Protein AF-0000000068181609 (afdb_homodimer)

Sequence (688 aa):
MSPKAAIHNRSGSFSDRWIAYCQQRNIPYKTVDCHSSDIIEELADCSFLMWNWSQTYAEDMLIARGLIKAVESMGIRVFPNSETCWHFDDKVAQKYLMEALGVPMVKSYVFLDRARALEWARKTEYPKVFKLRGGAGSSNVFLVNDINKAERLINKAFSTGFPPVSRWNALSERWWQFKRDKTFISFFNISRGIFRALIKNPTLERLPVQRNYAYFQDFVPDNDSDIRVIAIGKRAFGIKRMVREGDFRASGSGKILYDPELIPEACIRMTFDLAKKTRSQSLVLDFIFSDGSPLVVEMSYAFASHGYLSCPGYWRNDMTWVEGSFHPEDFMVDDLIVSSVERSMSPKAAIHNRSGSFSDRWIAYCQQRNIPYKTVDCHSSDIIEELADCSFLMWNWSQTYAEDMLIARGLIKAVESMGIRVFPNSETCWHFDDKVAQKYLMEALGVPMVKSYVFLDRARALEWARKTEYPKVFKLRGGAGSSNVFLVNDINKAERLINKAFSTGFPPVSRWNALSERWWQFKRDKTFISFFNISRGIFRALIKNPTLERLPVQRNYAYFQDFVPDNDSDIRVIAIGKRAFGIKRMVREGDFRASGSGKILYDPELIPEACIRMTFDLAKKTRSQSLVLDFIFSDGSPLVVEMSYAFASHGYLSCPGYWRNDMTWVEGSFHPEDFMVDDLIVSSVERS

Nearest PDB structures (foldseek):
  3vpc-assembly1_C  TM=8.121E-01  e=8.721E-15  Sulfurisphaera tokodaii
  3vpd-assembly1_B-2  TM=8.219E-01  e=1.307E-12  Thermus thermophilus
  3vpd-assembly1_A-2  TM=8.000E-01  e=5.286E-13  Thermus thermophilus
  1uc9-assembly1_A  TM=8.180E-01  e=1.231E-12  Thermus thermophilus
  1uc8-assembly1_A  TM=8.111E-01  e=2.369E-11  Thermus thermophilus

pLDDT: mean 87.12, std 19.88, range [31.14, 98.88]

Organism: Nitrosomonas europaea (strain ATCC 19718 / CIP 103999 / KCTC 2705 / NBRC 14298) (NCBI:txid228410)

Solvent-accessible surface area (backbone atoms only — not comparable to full-atom values): 37202 Å² total; per-residue (Å²): 130,81,72,21,35,33,32,36,68,42,91,90,43,60,38,54,57,45,52,53,48,26,61,77,67,69,46,54,65,46,76,44,56,78,71,42,62,57,36,65,69,72,45,69,82,38,42,31,39,40,45,81,73,43,86,66,33,40,62,36,67,71,40,46,69,40,46,43,47,18,45,42,69,58,68,30,46,47,40,67,35,56,69,29,44,74,47,51,63,27,51,61,31,43,48,42,33,34,58,40,68,66,49,63,46,56,56,65,44,48,28,62,42,65,68,60,42,49,55,46,50,74,69,56,80,67,49,30,31,39,41,55,52,48,67,66,66,60,46,70,53,39,83,27,73,43,54,68,56,44,48,51,52,45,53,35,18,62,61,83,30,42,65,59,68,47,70,62,51,61,47,45,52,49,47,51,53,48,66,69,49,70,88,42,68,73,63,41,57,56,40,40,56,54,39,54,48,59,72,70,21,67,42,56,74,59,42,66,64,45,56,57,44,44,37,38,30,60,57,68,69,92,48,66,42,32,39,39,36,38,29,46,72,58,34,31,38,55,38,38,26,32,35,40,91,98,45,83,50,22,66,72,51,82,44,70,45,47,60,69,88,74,54,56,66,69,57,52,52,51,46,51,52,49,26,58,77,50,60,28,58,31,33,30,39,34,29,38,45,59,95,85,38,74,23,37,75,49,69,33,48,72,78,69,66,79,80,51,51,73,27,58,38,34,29,35,82,85,65,47,78,45,81,43,79,63,58,74,58,55,53,55,54,48,55,61,56,51,57,51,56,75,70,100,130,79,71,22,35,32,32,36,69,43,89,91,43,61,37,54,56,46,52,52,47,26,62,75,67,70,46,54,65,46,76,44,56,80,70,43,62,57,35,64,69,72,43,69,83,37,43,29,39,40,44,81,73,44,86,65,34,40,61,37,68,71,40,46,71,38,45,45,47,16,45,44,70,57,69,31,46,48,41,65,34,56,67,31,44,73,47,51,63,28,50,60,30,42,48,42,34,34,60,40,67,67,50,64,46,56,57,66,44,46,28,63,42,65,69,60,43,50,54,46,50,73,69,58,81,68,47,29,30,39,41,56,52,47,65,64,66,61,45,69,52,40,84,28,71,43,55,68,56,43,48,50,52,44,53,35,18,62,61,83,30,41,66,59,67,48,70,64,50,59,48,45,53,49,47,50,53,49,67,68,54,73,79,60,66,70,60,44,59,57,42,42,55,54,39,55,46,56,73,70,20,69,42,55,74,59,44,65,65,46,55,57,42,44,37,38,29,59,57,67,70,92,47,66,43,32,39,39,37,38,27,45,74,59,35,30,41,55,40,38,27,31,35,38,90,96,45,84,50,21,66,75,49,82,44,70,46,47,61,69,88,73,55,57,66,69,57,53,50,51,46,52,51,49,25,60,76,50,59,28,60,30,34,30,39,33,29,38,46,59,96,87,38,72,23,37,74,48,70,35,48,73,78,68,67,78,81,50,53,72,29,58,38,36,27,34,81,86,66,47,75,46,81,42,79,66,56,75,58,55,53,54,55,49,54,61,56,50,57,51,56,73,70,100

Foldseek 3Di:
DAAEEEEADDPQDLSVVVVVLCVVVVPHYDYDHLLDPCVLVVCLPHQEYEYQQDPLFPSCVPPVLVSLQVSVVSNHHYVFHNLAAVCAFFQPVVVVVCVVVVNFAFDKDKDLDLVVQLVCLVVDDDFKWWDFRGEAQCAPIDTRGHSVSSNVQSVCQAPVAAQRHDLVVLVVLVVVVCVPPVVCDPVVVVVCVVSVCSNPVPRSVPDDGHHSMIMMGHDAPDWQWKKKWKDAVFKIAIWIFGADVVGPDRGSPPRIDQDPVPHDPLVHLSQLVVCVVSVHRMKMFIWDDHPRHTHTHDMHRDDNQVVCQPRQFIAGNVRDTDGHGDGPSSSSVCVSNVVVVVVD/DAAEEEEADDPQDLSVVVVVLCVVVVNHYDYDHLLDPCVLVVCLPHQEYEYQQDPLFPSCVPPVLVSLQVSVVSNHHYVFHNLAAVCAFFQPVVVVVCVVVVNFAFDKDKDLDLVVQLVCLVVDDDFKWWDFRGEAQCAPIDTRGHSVSSNVQSVCQAPVAAQRHDLVVLVVLVVVVVVVPVPCPPVCVVVVVVSVCSNPVPRSVPDDGHHSMIMMGHDAPDWQWKKKWKDAVFKIAIWIFGADVVGPDRGSPPRIDQDPVPHDPLVHLSQLVVCVVSVHRMKMFIWDDHPRHTHTHDMHRDDNQVVCQPRQFIAGNVRDTDGHGDGPSSSSVCVSNVVVVVVD

Secondary structure (DSSP, 8-state):
----EEEE--TTSHHHHHHHHHHHHT--EEEE-TTSTTHHHHTTT-SEEE----TT-HHHHHHHHHHHHHHHTTT-EEES-HHHHTTTT-HHHHHHHHHHHT--B--EEEESSHHHHHHHHHHS-S-EEEE-SS-STTTTEEEE-SHHHHHHHHHHHTTT-B-SS-HHHHHHHHHHHHHH----HHHHHHHHHHHHHHHT-TTGGGSPPB-S-EEEEE---S-SEEEEEEEETTEEEEEEEEPPTT-S--TT---EE--GGGS-HHHHHHHHHHHHHTT-SEEEEEEEEETTEEEEEEEES---GGGGTT--EEEETT--EEES---HHHHHHHHHHHHHHHH-/----EEEE--TTSHHHHHHHHHHHHT--EEEE-TTSTTHHHHTTT-SEEE----TT-HHHHHHHHHHHHHHHTTT-EEES-HHHHTTTT-HHHHHHHHHHHT--B--EEEESSHHHHHHHHHHS-S-EEEE-SS-STTTTEEEE-SHHHHHHHHHHHTTT-B-SS-HHHHHHHHHHHHHH--S-SHHHHHHHHHHHHHHT-TTGGGSPPB-S-EEEEE---S-SEEEEEEEETTEEEEEEEEPPTT-S--TT---EE--GGGS-HHHHHHHHHHHHHTT-SEEEEEEEEETTEEEEEEEES---GGGGTT--EEEETT--EEES---HHHHHHHHHHHHHHHH-

InterPro domains:
  IPR011761 ATP-grasp fold [PS50975] (95-146)
  IPR013815 ATP-grasp fold, subdomain 1 [G3DSA:3.30.1490.20] (90-163)

Structure (mmCIF, N/CA/C/O backbone):
data_AF-0000000068181609-model_v1
#
loop_
_entity.id
_entity.type
_entity.pdbx_description
1 polymer 'ATP-grasp domain-containing protein'
#
loop_
_atom_site.group_PDB
_atom_site.id
_atom_site.type_symbol
_atom_site.label_atom_id
_atom_site.label_alt_id
_atom_site.label_comp_id
_atom_site.label_asym_id
_atom_site.label_entity_id
_atom_site.label_seq_id
_atom_site.pdbx_PDB_ins_code
_atom_site.Cartn_x
_atom_site.Cartn_y
_atom_site.Cartn_z
_atom_site.occupancy
_atom_site.B_iso_or_equiv
_atom_site.auth_seq_id
_atom_site.auth_comp_id
_atom_site.auth_asym_id
_atom_site.auth_atom_id
_atom_site.pdbx_PDB_model_num
ATOM 1 N N . MET A 1 1 ? -23.062 6.445 -22.391 1 50 1 MET A N 1
ATOM 2 C CA . MET A 1 1 ? -23.812 6.457 -21.141 1 50 1 MET A CA 1
ATOM 3 C C . MET A 1 1 ? -23.375 7.613 -20.25 1 50 1 MET A C 1
ATOM 5 O O . MET A 1 1 ? -22.234 8.047 -20.297 1 50 1 MET A O 1
ATOM 9 N N . SER A 1 2 ? -24.312 8.43 -19.703 1 64.44 2 SER A N 1
ATOM 10 C CA . SER A 1 2 ? -24.016 9.586 -18.859 1 64.44 2 SER A CA 1
ATOM 11 C C . SER A 1 2 ? -23.125 9.195 -17.672 1 64.44 2 SER A C 1
ATOM 13 O O . SER A 1 2 ? -23.297 8.125 -17.094 1 64.44 2 SER A O 1
ATOM 15 N N . PRO A 1 3 ? -22.125 9.93 -17.375 1 81 3 PRO A N 1
ATOM 16 C CA . PRO A 1 3 ? -21.25 9.625 -16.25 1 81 3 PRO A CA 1
ATOM 17 C C . PRO A 1 3 ? -22.016 9.445 -14.938 1 81 3 PRO A C 1
ATOM 19 O O . PRO A 1 3 ? -22.922 10.219 -14.641 1 81 3 PRO A O 1
ATOM 22 N N . LYS A 1 4 ? -21.891 8.281 -14.32 1 92.56 4 LYS A N 1
ATOM 23 C CA . LYS A 1 4 ? -22.547 7.914 -13.07 1 92.56 4 LYS A CA 1
ATOM 24 C C . LYS A 1 4 ? -21.531 7.738 -11.945 1 92.56 4 LYS A C 1
ATOM 26 O O . LYS A 1 4 ? -20.531 7.035 -12.109 1 92.56 4 LYS A O 1
ATOM 31 N N . ALA A 1 5 ? -21.844 8.484 -10.852 1 95.44 5 ALA A N 1
ATOM 32 C CA . ALA A 1 5 ? -20.953 8.414 -9.695 1 95.44 5 ALA A CA 1
ATOM 33 C C . ALA A 1 5 ? -21.359 7.293 -8.742 1 95.44 5 ALA A C 1
ATOM 35 O O . ALA A 1 5 ? -22.547 7.156 -8.422 1 95.44 5 ALA A O 1
ATOM 36 N N . ALA A 1 6 ? -20.391 6.449 -8.391 1 97.69 6 ALA A N 1
ATOM 37 C CA . ALA A 1 6 ? -20.547 5.559 -7.246 1 97.69 6 ALA A CA 1
ATOM 38 C C . ALA A 1 6 ? -19.984 6.188 -5.98 1 97.69 6 ALA A C 1
ATOM 40 O O . ALA A 1 6 ? -18.828 6.645 -5.969 1 97.69 6 ALA A O 1
ATOM 41 N N . ILE A 1 7 ? -20.797 6.25 -4.906 1 98.25 7 ILE A N 1
ATOM 42 C CA . ILE A 1 7 ? -20.359 6.848 -3.65 1 98.25 7 ILE A CA 1
ATOM 43 C C . ILE A 1 7 ? -20.438 5.812 -2.531 1 98.25 7 ILE A C 1
ATOM 45 O O . ILE A 1 7 ? -21.516 5.281 -2.238 1 98.25 7 ILE A O 1
ATOM 49 N N . HIS A 1 8 ? -19.266 5.445 -1.96 1 98.5 8 HIS A N 1
ATOM 50 C CA . HIS A 1 8 ? -19.312 4.656 -0.736 1 98.5 8 HIS A CA 1
ATOM 51 C C . HIS A 1 8 ? -20.016 5.422 0.385 1 98.5 8 HIS A C 1
ATOM 53 O O . HIS A 1 8 ? -19.469 6.395 0.91 1 98.5 8 HIS A O 1
ATOM 59 N N . ASN A 1 9 ? -21.094 4.93 0.777 1 96 9 ASN A N 1
ATOM 60 C CA . ASN A 1 9 ? -21.922 5.656 1.734 1 96 9 ASN A CA 1
ATOM 61 C C . ASN A 1 9 ? -21.562 5.297 3.174 1 96 9 ASN A C 1
ATOM 63 O O . ASN A 1 9 ? -21.672 4.137 3.574 1 96 9 ASN A O 1
ATOM 67 N N . ARG A 1 10 ? -21.156 6.281 3.896 1 94.12 10 ARG A N 1
ATOM 68 C CA . ARG A 1 10 ? -20.906 6.195 5.332 1 94.12 10 ARG A CA 1
ATOM 69 C C . ARG A 1 10 ? -21.375 7.461 6.043 1 94.12 10 ARG A C 1
ATOM 71 O O . ARG A 1 10 ? -20.828 8.547 5.82 1 94.12 10 ARG A O 1
ATOM 78 N N . SER A 1 11 ? -22.344 7.277 6.938 1 91.44 11 SER A N 1
ATOM 79 C CA . SER A 1 11 ? -22.891 8.422 7.648 1 91.44 11 SER A CA 1
ATOM 80 C C . SER A 1 11 ? -21.812 9.164 8.43 1 91.44 11 SER A C 1
ATOM 82 O O . SER A 1 11 ? -20.969 8.539 9.078 1 91.44 11 SER A O 1
ATOM 84 N N . GLY A 1 12 ? -21.781 10.438 8.312 1 90.56 12 GLY A N 1
ATOM 85 C CA . GLY A 1 12 ? -20.828 11.258 9.039 1 90.56 12 GLY A CA 1
ATOM 86 C C . GLY A 1 12 ? -19.547 11.5 8.273 1 90.56 12 GLY A C 1
ATOM 87 O O . GLY A 1 12 ? -18.641 12.172 8.766 1 90.56 12 GLY A O 1
ATOM 88 N N . SER A 1 13 ? -19.5 10.922 7.102 1 92.44 13 SER A N 1
ATOM 89 C CA . SER A 1 13 ? -18.344 11.109 6.25 1 92.44 13 SER A CA 1
ATOM 90 C C . SER A 1 13 ? -18.625 12.117 5.137 1 92.44 13 SER A C 1
ATOM 92 O O . SER A 1 13 ? -19.688 12.727 5.105 1 92.44 13 SER A O 1
ATOM 94 N N . PHE A 1 14 ? -17.641 12.273 4.246 1 96.75 14 PHE A N 1
ATOM 95 C CA . PHE A 1 14 ? -17.812 13.164 3.1 1 96.75 14 PHE A CA 1
ATOM 96 C C . PHE A 1 14 ? -18.969 12.711 2.232 1 96.75 14 PHE A C 1
ATOM 98 O O . PHE A 1 14 ? -19.531 13.5 1.47 1 96.75 14 PHE A O 1
ATOM 105 N N . SER A 1 15 ? -19.359 11.43 2.336 1 97.31 15 SER A N 1
ATOM 106 C CA . SER A 1 15 ? -20.406 10.883 1.478 1 97.31 15 SER A CA 1
ATOM 107 C C . SER A 1 15 ? -21.734 11.625 1.673 1 97.31 15 SER A C 1
ATOM 109 O O . SER A 1 15 ? -22.5 11.789 0.725 1 97.31 15 SER A O 1
ATOM 111 N N . ASP A 1 16 ? -21.953 12.117 2.926 1 97.06 16 ASP A N 1
ATOM 112 C CA . ASP A 1 16 ? -23.188 12.844 3.182 1 97.06 16 ASP A CA 1
ATOM 113 C C . ASP A 1 16 ? -23.297 14.07 2.271 1 97.06 16 ASP A C 1
ATOM 115 O O . ASP A 1 16 ? -24.312 14.258 1.596 1 97.06 16 ASP A O 1
ATOM 119 N N . ARG A 1 17 ? -22.266 14.852 2.238 1 97.69 17 ARG A N 1
ATOM 120 C CA . ARG A 1 17 ? -22.266 16.062 1.432 1 97.69 17 ARG A CA 1
ATOM 121 C C . ARG A 1 17 ? -22.188 15.734 -0.055 1 97.69 17 ARG A C 1
ATOM 123 O O . ARG A 1 17 ? -22.828 16.406 -0.877 1 97.69 17 ARG A O 1
ATOM 130 N N . TRP A 1 18 ? -21.406 14.711 -0.458 1 97.62 18 TRP A N 1
ATOM 131 C CA . TRP A 1 18 ? -21.312 14.32 -1.86 1 97.62 18 TRP A CA 1
ATOM 132 C C . TRP A 1 18 ? -22.672 13.938 -2.412 1 97.62 18 TRP A C 1
ATOM 134 O O . TRP A 1 18 ? -23.047 14.352 -3.51 1 97.62 18 TRP A O 1
ATOM 144 N N . ILE A 1 19 ? -23.406 13.18 -1.668 1 97.75 19 ILE A N 1
ATOM 145 C CA . ILE A 1 19 ? -24.734 12.734 -2.082 1 97.75 19 ILE A CA 1
ATOM 146 C C . ILE A 1 19 ? -25.656 13.938 -2.221 1 97.75 19 ILE A C 1
ATOM 148 O O . ILE A 1 19 ? -26.328 14.102 -3.244 1 97.75 19 ILE A O 1
ATOM 152 N N . ALA A 1 20 ? -25.688 14.789 -1.19 1 97.88 20 ALA A N 1
ATOM 153 C CA . ALA A 1 20 ? -26.516 15.992 -1.228 1 97.88 20 ALA A CA 1
ATOM 154 C C . ALA A 1 20 ? -26.188 16.859 -2.438 1 97.88 20 ALA A C 1
ATOM 156 O O . ALA A 1 20 ? -27.078 17.375 -3.105 1 97.88 20 ALA A O 1
ATOM 157 N N . TYR A 1 21 ? -24.938 16.984 -2.705 1 97.12 21 TYR A N 1
ATOM 158 C CA . TYR A 1 21 ? -24.484 17.828 -3.807 1 97.12 21 TYR A CA 1
ATOM 159 C C . TYR A 1 21 ? -24.891 17.234 -5.148 1 97.12 21 TYR A C 1
ATOM 161 O O . TYR A 1 21 ? -25.328 17.953 -6.051 1 97.12 21 TYR A O 1
ATOM 169 N N . CYS A 1 22 ? -24.75 15.953 -5.316 1 95.56 22 CYS A N 1
ATOM 170 C CA . CYS A 1 22 ? -25.188 15.297 -6.539 1 95.56 22 CYS A CA 1
ATOM 171 C C . CYS A 1 22 ? -26.672 15.5 -6.773 1 95.56 22 CYS A C 1
ATOM 173 O O . CYS A 1 22 ? -27.109 15.75 -7.902 1 95.56 22 CYS A O 1
ATOM 175 N N . GLN A 1 23 ? -27.422 15.414 -5.711 1 97 23 GLN A N 1
ATOM 176 C CA . GLN A 1 23 ? -28.859 15.648 -5.809 1 97 23 GLN A CA 1
ATOM 177 C C . GLN A 1 23 ? -29.172 17.078 -6.223 1 97 23 GLN A C 1
ATOM 179 O O . GLN A 1 23 ? -29.953 17.312 -7.137 1 97 23 GLN A O 1
ATOM 184 N N . GLN A 1 24 ? -28.5 17.969 -5.582 1 96.75 24 GLN A N 1
ATOM 185 C CA . GLN A 1 24 ? -28.703 19.391 -5.84 1 96.75 24 GLN A CA 1
ATOM 186 C C . GLN A 1 24 ? -28.359 19.734 -7.285 1 96.75 24 GLN A C 1
ATOM 188 O O . GLN A 1 24 ? -29.031 20.578 -7.898 1 96.75 24 GLN A O 1
ATOM 193 N N . ARG A 1 25 ? -27.375 19.078 -7.82 1 94.25 25 ARG A N 1
ATOM 194 C CA . ARG A 1 25 ? -26.875 19.438 -9.141 1 94.25 25 ARG A CA 1
ATOM 195 C C . ARG A 1 25 ? -27.375 18.453 -10.203 1 94.25 25 ARG A C 1
ATOM 197 O O . ARG A 1 25 ? -26.953 18.516 -11.359 1 94.25 25 ARG A O 1
ATOM 204 N N . ASN A 1 26 ? -28.156 17.547 -9.867 1 94 26 ASN A N 1
ATOM 205 C CA . ASN A 1 26 ? -28.734 16.531 -10.766 1 94 26 ASN A CA 1
ATOM 206 C C . ASN A 1 26 ? -27.641 15.703 -11.438 1 94 26 ASN A C 1
ATOM 208 O O . ASN A 1 26 ? -27.672 15.5 -12.648 1 94 26 ASN A O 1
ATOM 212 N N . ILE A 1 27 ? -26.641 15.367 -10.664 1 93.19 27 ILE A N 1
ATOM 213 C CA . ILE A 1 27 ? -25.594 14.445 -11.109 1 93.19 27 ILE A CA 1
ATOM 214 C C . ILE A 1 27 ? -26 13.008 -10.797 1 93.19 27 ILE A C 1
ATOM 216 O O . ILE A 1 27 ? -26.281 12.672 -9.641 1 93.19 27 ILE A O 1
ATOM 220 N N . PRO A 1 28 ? -26.094 12.18 -11.812 1 94.94 28 PRO A N 1
ATOM 221 C CA . PRO A 1 28 ? -26.453 10.789 -11.555 1 94.94 28 PRO A CA 1
ATOM 222 C C . PRO A 1 28 ? -25.469 10.094 -10.602 1 94.94 28 PRO A C 1
ATOM 224 O O . PRO A 1 28 ? -24.25 10.227 -10.758 1 94.94 28 PRO A O 1
ATOM 227 N N . TYR A 1 29 ? -26.016 9.406 -9.609 1 96.06 29 TYR A N 1
ATOM 228 C CA . TYR A 1 29 ? -25.172 8.703 -8.656 1 96.06 29 TYR A CA 1
ATOM 229 C C . TYR A 1 29 ? -25.875 7.477 -8.102 1 96.06 29 TYR A C 1
ATOM 231 O O . TYR A 1 29 ? -27.094 7.328 -8.242 1 96.06 29 TYR A O 1
ATOM 239 N N . LYS A 1 30 ? -25.094 6.562 -7.605 1 97.06 30 LYS A N 1
ATOM 240 C CA . LYS A 1 30 ? -25.594 5.488 -6.75 1 97.06 30 LYS A CA 1
ATOM 241 C C . LYS A 1 30 ? -24.688 5.281 -5.543 1 97.06 30 LYS A C 1
ATOM 243 O O . LYS A 1 30 ? -23.516 5.68 -5.562 1 97.06 30 LYS A O 1
ATOM 248 N N . THR A 1 31 ? -25.266 4.746 -4.531 1 97.81 31 THR A N 1
ATOM 249 C CA . THR A 1 31 ? -24.469 4.387 -3.365 1 97.81 31 THR A CA 1
ATOM 250 C C . THR A 1 31 ? -23.969 2.947 -3.471 1 97.81 31 THR A C 1
ATOM 252 O O . THR A 1 31 ? -24.688 2.08 -3.992 1 97.81 31 THR A O 1
ATOM 255 N N . VAL A 1 32 ? -22.75 2.74 -3.025 1 98.06 32 VAL A N 1
ATOM 256 C CA . VAL A 1 32 ? -22.156 1.408 -3.002 1 98.06 32 VAL A CA 1
ATOM 257 C C . VAL A 1 32 ? -21.484 1.166 -1.65 1 98.06 32 VAL A C 1
ATOM 259 O O . VAL A 1 32 ? -21.359 2.09 -0.845 1 98.06 32 VAL A O 1
ATOM 262 N N . ASP A 1 33 ? -21.203 -0.056 -1.396 1 97.94 33 ASP A N 1
ATOM 263 C CA . ASP A 1 33 ? -20.375 -0.47 -0.264 1 97.94 33 ASP A CA 1
ATOM 264 C C . ASP A 1 33 ? -19.047 -1.043 -0.736 1 97.94 33 ASP A C 1
ATOM 266 O O . ASP A 1 33 ? -18.969 -2.201 -1.155 1 97.94 33 ASP A O 1
ATOM 270 N N . CYS A 1 34 ? -18.047 -0.259 -0.577 1 98.38 34 CYS A N 1
ATOM 271 C CA . CYS A 1 34 ? -16.734 -0.66 -1.054 1 98.38 34 CYS A CA 1
ATOM 272 C C . CYS A 1 34 ? -16.219 -1.884 -0.299 1 98.38 34 CYS A C 1
ATOM 274 O O . CYS A 1 34 ? -15.258 -2.525 -0.722 1 98.38 34 CYS A O 1
ATOM 276 N N . HIS A 1 35 ? -16.891 -2.277 0.772 1 97.69 35 HIS A N 1
ATOM 277 C CA . HIS A 1 35 ? -16.484 -3.436 1.559 1 97.69 35 HIS A CA 1
ATOM 278 C C . HIS A 1 35 ? -17.125 -4.715 1.027 1 97.69 35 HIS A C 1
ATOM 280 O O . HIS A 1 35 ? -16.828 -5.809 1.512 1 97.69 35 HIS A O 1
ATOM 286 N N . SER A 1 36 ? -17.922 -4.543 0.03 1 97.38 36 SER A N 1
ATOM 287 C CA . SER A 1 36 ? -18.578 -5.703 -0.562 1 97.38 36 SER A CA 1
ATOM 288 C C . SER A 1 36 ? -17.594 -6.547 -1.366 1 97.38 36 SER A C 1
ATOM 290 O O . SER A 1 36 ? -16.75 -6.012 -2.084 1 97.38 36 SER A O 1
ATOM 292 N N . SER A 1 37 ? -17.781 -7.883 -1.238 1 97.25 37 SER A N 1
ATOM 293 C CA . SER A 1 37 ? -16.953 -8.805 -2.008 1 97.25 37 SER A CA 1
ATOM 294 C C . SER A 1 37 ? -17.141 -8.602 -3.506 1 97.25 37 SER A C 1
ATOM 296 O O . SER A 1 37 ? -16.25 -8.898 -4.301 1 97.25 37 SER A O 1
ATOM 298 N N . ASP A 1 38 ? -18.281 -8.07 -3.949 1 97.56 38 ASP A N 1
ATOM 299 C CA . ASP A 1 38 ? -18.641 -7.957 -5.363 1 97.56 38 ASP A CA 1
ATOM 300 C C . ASP A 1 38 ? -18.531 -6.512 -5.844 1 97.56 38 ASP A C 1
ATOM 302 O O . ASP A 1 38 ? -19.156 -6.133 -6.832 1 97.56 38 ASP A O 1
ATOM 306 N N . ILE A 1 39 ? -17.75 -5.715 -5.188 1 98.5 39 ILE A N 1
ATOM 307 C CA . ILE A 1 39 ? -17.703 -4.277 -5.43 1 98.5 39 ILE A CA 1
ATOM 308 C C . ILE A 1 39 ? -17.266 -4.012 -6.867 1 98.5 39 ILE A C 1
ATOM 310 O O . ILE A 1 39 ? -17.75 -3.08 -7.512 1 98.5 39 ILE A O 1
ATOM 314 N N . ILE A 1 40 ? -16.375 -4.805 -7.406 1 98.56 40 ILE A N 1
ATOM 315 C CA . ILE A 1 40 ? -15.891 -4.582 -8.766 1 98.56 40 ILE A CA 1
ATOM 316 C C . ILE A 1 40 ? -17.047 -4.711 -9.75 1 98.56 40 ILE A C 1
ATOM 318 O O . ILE A 1 40 ? -17.203 -3.875 -10.648 1 98.56 40 ILE A O 1
ATOM 322 N N . GLU A 1 41 ? -17.828 -5.723 -9.586 1 97.62 41 GLU A N 1
ATOM 323 C CA . GLU A 1 41 ? -19 -5.91 -10.438 1 97.62 41 GLU A CA 1
ATOM 324 C C . GLU A 1 41 ? -19.984 -4.766 -10.266 1 97.62 41 GLU A C 1
ATOM 326 O O . GLU A 1 41 ? -20.594 -4.305 -11.234 1 97.62 41 GLU A O 1
ATOM 331 N N . GLU A 1 42 ? -20.156 -4.32 -9.062 1 97.25 42 GLU A N 1
ATOM 332 C CA . GLU A 1 42 ? -21.094 -3.254 -8.75 1 97.25 42 GLU A CA 1
ATOM 333 C C . GLU A 1 42 ? -20.688 -1.941 -9.414 1 97.25 42 GLU A C 1
ATOM 335 O O . GLU A 1 42 ? -21.516 -1.062 -9.625 1 97.25 42 GLU A O 1
ATOM 340 N N . LEU A 1 43 ? -19.422 -1.812 -9.75 1 97.69 43 LEU A N 1
ATOM 341 C CA . LEU A 1 43 ? -18.906 -0.556 -10.289 1 97.69 43 LEU A CA 1
ATOM 342 C C . LEU A 1 43 ? -18.906 -0.575 -11.812 1 97.69 43 LEU A C 1
ATOM 344 O O . LEU A 1 43 ? -18.547 0.421 -12.445 1 97.69 43 LEU A O 1
ATOM 348 N N . ALA A 1 44 ? -19.391 -1.644 -12.445 1 94.5 44 ALA A N 1
ATOM 349 C CA . ALA A 1 44 ? -19.25 -1.867 -13.883 1 94.5 44 ALA A CA 1
ATOM 350 C C . ALA A 1 44 ? -19.984 -0.788 -14.68 1 94.5 44 ALA A C 1
ATOM 352 O O . ALA A 1 44 ? -19.578 -0.458 -15.797 1 94.5 44 ALA A O 1
ATOM 353 N N . ASP A 1 45 ? -20.969 -0.161 -14.195 1 94.5 45 ASP A N 1
ATOM 354 C CA . ASP A 1 45 ? -21.766 0.814 -14.938 1 94.5 45 ASP A CA 1
ATOM 355 C C . ASP A 1 45 ? -21.484 2.234 -14.453 1 94.5 45 ASP A C 1
ATOM 357 O O . ASP A 1 45 ? -22.25 3.156 -14.734 1 94.5 45 ASP A O 1
ATOM 361 N N . CYS A 1 46 ? -20.422 2.383 -13.688 1 95.25 46 CYS A N 1
ATOM 362 C CA . CYS A 1 46 ? -20.109 3.691 -13.117 1 95.25 46 CYS A CA 1
ATOM 363 C C . CYS A 1 46 ? -18.891 4.301 -13.812 1 95.25 46 CYS A C 1
ATOM 365 O O . CYS A 1 46 ? -18.078 3.578 -14.383 1 95.25 46 CYS A O 1
ATOM 367 N N . SER A 1 47 ? -18.844 5.633 -13.727 1 94 47 SER A N 1
ATOM 368 C CA . SER A 1 47 ? -17.734 6.359 -14.328 1 94 47 SER A CA 1
ATOM 369 C C . SER A 1 47 ? -16.766 6.852 -13.266 1 94 47 SER A C 1
ATOM 371 O O . SER A 1 47 ? -15.594 7.125 -13.57 1 94 47 SER A O 1
ATOM 373 N N . PHE A 1 48 ? -17.328 6.91 -12.07 1 95.12 48 PHE A N 1
ATOM 374 C CA . PHE A 1 48 ? -16.547 7.461 -10.961 1 95.12 48 PHE A CA 1
ATOM 375 C C . PHE A 1 48 ? -16.797 6.672 -9.68 1 95.12 48 PHE A C 1
ATOM 377 O O . PHE A 1 48 ? -17.891 6.137 -9.477 1 95.12 48 PHE A O 1
ATOM 384 N N . LEU A 1 49 ? -15.766 6.621 -8.891 1 98 49 LEU A N 1
ATOM 385 C CA . LEU A 1 49 ? -15.914 6.129 -7.523 1 98 49 LEU A CA 1
ATOM 386 C C . LEU A 1 49 ? -15.406 7.16 -6.516 1 98 49 LEU A C 1
ATOM 388 O O . LEU A 1 49 ? -14.297 7.672 -6.652 1 98 49 LEU A O 1
ATOM 392 N N . MET A 1 50 ? -16.219 7.527 -5.598 1 98.12 50 MET A N 1
ATOM 393 C CA . MET A 1 50 ? -15.844 8.422 -4.508 1 98.12 50 MET A CA 1
ATOM 394 C C . MET A 1 50 ? -15.914 7.699 -3.166 1 98.12 50 MET A C 1
ATOM 396 O O . MET A 1 50 ? -16.969 7.188 -2.787 1 98.12 50 MET A O 1
ATOM 400 N N . TRP A 1 51 ? -14.812 7.605 -2.502 1 98.44 51 TRP A N 1
ATOM 401 C CA . TRP A 1 51 ? -14.688 6.883 -1.24 1 98.44 51 TRP A CA 1
ATOM 402 C C . TRP A 1 51 ? -13.805 7.645 -0.258 1 98.44 51 TRP A C 1
ATOM 404 O O . TRP A 1 51 ? -12.586 7.715 -0.437 1 98.44 51 TRP A O 1
ATOM 414 N N . ASN A 1 52 ? -14.375 8.25 0.754 1 95.75 52 ASN A N 1
ATOM 415 C CA . ASN A 1 52 ? -13.633 8.883 1.839 1 95.75 52 ASN A CA 1
ATOM 416 C C . ASN A 1 52 ? -13.156 7.855 2.867 1 95.75 52 ASN A C 1
ATOM 418 O O . ASN A 1 52 ? -13.617 7.859 4.012 1 95.75 52 ASN A O 1
ATOM 422 N N . TRP A 1 53 ? -12.188 7.031 2.418 1 96 53 TRP A N 1
ATOM 423 C CA . TRP A 1 53 ? -11.734 6 3.346 1 96 53 TRP A CA 1
ATOM 424 C C . TRP A 1 53 ? -10.883 6.602 4.457 1 96 53 TRP A C 1
ATOM 426 O O . TRP A 1 53 ? -10.289 7.668 4.281 1 96 53 TRP A O 1
ATOM 436 N N . SER A 1 54 ? -10.945 5.953 5.605 1 91.25 54 SER A N 1
ATOM 437 C CA . SER A 1 54 ? -10.422 6.539 6.836 1 91.25 54 SER A CA 1
ATOM 438 C C . SER A 1 54 ? -9.492 5.574 7.559 1 91.25 54 SER A C 1
ATOM 440 O O . SER A 1 54 ? -9.695 4.359 7.52 1 91.25 54 SER A O 1
ATOM 442 N N . GLN A 1 55 ? -8.547 6.176 8.25 1 89.19 55 GLN A N 1
ATOM 443 C CA . GLN A 1 55 ? -7.586 5.387 9.016 1 89.19 55 GLN A CA 1
ATOM 444 C C . GLN A 1 55 ? -8.227 4.805 10.273 1 89.19 55 GLN A C 1
ATOM 446 O O . GLN A 1 55 ? -7.656 3.928 10.922 1 89.19 55 GLN A O 1
ATOM 451 N N . THR A 1 56 ? -9.383 5.25 10.617 1 86.19 56 THR A N 1
ATOM 452 C CA . THR A 1 56 ? -10.031 4.77 11.828 1 86.19 56 THR A CA 1
ATOM 453 C C . THR A 1 56 ? -10.805 3.479 11.555 1 86.19 56 THR A C 1
ATOM 455 O O . THR A 1 56 ? -11.312 2.846 12.477 1 86.19 56 THR A O 1
ATOM 458 N N . TYR A 1 57 ? -10.93 3.119 10.344 1 88.94 57 TYR A N 1
ATOM 459 C CA . TYR A 1 57 ? -11.586 1.876 9.953 1 88.94 57 TYR A CA 1
ATOM 460 C C . TYR A 1 57 ? -10.57 0.844 9.484 1 88.94 57 TYR A C 1
ATOM 462 O O . TYR A 1 57 ? -9.953 1.009 8.43 1 88.94 57 TYR A O 1
ATOM 470 N N . ALA A 1 58 ? -10.453 -0.191 10.258 1 89.5 58 ALA A N 1
ATOM 471 C CA . ALA A 1 58 ? -9.492 -1.248 9.945 1 89.5 58 ALA A CA 1
ATOM 472 C C . ALA A 1 58 ? -9.758 -1.834 8.562 1 89.5 58 ALA A C 1
ATOM 474 O O . ALA A 1 58 ? -8.82 -2.166 7.828 1 89.5 58 ALA A O 1
ATOM 475 N N . GLU A 1 59 ? -11.078 -1.945 8.219 1 94.19 59 GLU A N 1
ATOM 476 C CA . GLU A 1 59 ? -11.469 -2.479 6.914 1 94.19 59 GLU A CA 1
ATOM 477 C C . GLU A 1 59 ? -10.938 -1.607 5.781 1 94.19 59 GLU A C 1
ATOM 479 O O . GLU A 1 59 ? -10.445 -2.121 4.773 1 94.19 59 GLU A O 1
ATOM 484 N N . ASP A 1 60 ? -11.039 -0.266 6.008 1 95.94 60 ASP A N 1
ATOM 485 C CA . ASP A 1 60 ? -10.523 0.665 5.008 1 95.94 60 ASP A CA 1
ATOM 486 C C . ASP A 1 60 ? -9.016 0.496 4.836 1 95.94 60 ASP A C 1
ATOM 488 O O . ASP A 1 60 ? -8.523 0.343 3.715 1 95.94 60 ASP A O 1
ATOM 492 N N . MET A 1 61 ? -8.336 0.433 5.945 1 93.62 61 MET A N 1
ATOM 493 C CA . MET A 1 61 ? -6.879 0.366 5.926 1 93.62 61 MET A CA 1
ATOM 494 C C . MET A 1 61 ? -6.402 -0.923 5.266 1 93.62 61 MET A C 1
ATOM 496 O O . MET A 1 61 ? -5.332 -0.954 4.656 1 93.62 61 MET A O 1
ATOM 500 N N . LEU A 1 62 ? -7.23 -1.895 5.344 1 94.94 62 LEU A N 1
ATOM 501 C CA . LEU A 1 62 ? -6.859 -3.205 4.824 1 94.94 62 LEU A CA 1
ATOM 502 C C . LEU A 1 62 ? -6.984 -3.24 3.305 1 94.94 62 LEU A C 1
ATOM 504 O O . LEU A 1 62 ? -6.133 -3.811 2.619 1 94.94 62 LEU A O 1
ATOM 508 N N . ILE A 1 63 ? -7.988 -2.564 2.717 1 97.69 63 ILE A N 1
ATOM 509 C CA . ILE A 1 63 ? -8.273 -2.922 1.332 1 97.69 63 ILE A CA 1
ATOM 510 C C . ILE A 1 63 ? -8.25 -1.669 0.46 1 97.69 63 ILE A C 1
ATOM 512 O O . ILE A 1 63 ? -8.219 -1.761 -0.77 1 97.69 63 ILE A O 1
ATOM 516 N N . ALA A 1 64 ? -8.312 -0.486 0.984 1 98.25 64 ALA A N 1
ATOM 517 C CA . ALA A 1 64 ? -8.617 0.713 0.208 1 98.25 64 ALA A CA 1
ATOM 518 C C . ALA A 1 64 ? -7.586 0.933 -0.893 1 98.25 64 ALA A C 1
ATOM 520 O O . ALA A 1 64 ? -7.941 1.156 -2.053 1 98.25 64 ALA A O 1
ATOM 521 N N . ARG A 1 65 ? -6.312 0.85 -0.562 1 98.12 65 ARG A N 1
ATOM 522 C CA . ARG A 1 65 ? -5.262 1.113 -1.539 1 98.12 65 ARG A CA 1
ATOM 523 C C . ARG A 1 65 ? -5.344 0.136 -2.707 1 98.12 65 ARG A C 1
ATOM 525 O O . ARG A 1 65 ? -5.27 0.542 -3.869 1 98.12 65 ARG A O 1
ATOM 532 N N . GLY A 1 66 ? -5.516 -1.105 -2.379 1 98.31 66 GLY A N 1
ATOM 533 C CA . GLY A 1 66 ? -5.609 -2.119 -3.418 1 98.31 66 GLY A CA 1
ATOM 534 C C . GLY A 1 66 ? -6.859 -1.992 -4.266 1 98.31 66 GLY A C 1
ATOM 535 O O . GLY A 1 66 ? -6.797 -2.107 -5.492 1 98.31 66 GLY A O 1
ATOM 536 N N . LEU A 1 67 ? -7.996 -1.727 -3.629 1 98.75 67 LEU A N 1
ATOM 537 C CA . LEU A 1 67 ? -9.25 -1.592 -4.355 1 98.75 67 LEU A CA 1
ATOM 538 C C . LEU A 1 67 ? -9.211 -0.384 -5.289 1 98.75 67 LEU A C 1
ATOM 540 O O . LEU A 1 67 ? -9.609 -0.478 -6.449 1 98.75 67 LEU A O 1
ATOM 544 N N . ILE A 1 68 ? -8.703 0.688 -4.777 1 98.62 68 ILE A N 1
ATOM 545 C CA . ILE A 1 68 ? -8.648 1.921 -5.559 1 98.62 68 ILE A CA 1
ATOM 546 C C . ILE A 1 68 ? -7.797 1.705 -6.805 1 98.62 68 ILE A C 1
ATOM 548 O O . ILE A 1 68 ? -8.211 2.047 -7.914 1 98.62 68 ILE A O 1
ATOM 552 N N . LYS A 1 69 ? -6.656 1.125 -6.609 1 98.38 69 LYS A N 1
ATOM 553 C CA . LYS A 1 69 ? -5.777 0.877 -7.75 1 98.38 69 LYS A CA 1
ATOM 554 C C . LYS A 1 69 ? -6.422 -0.085 -8.742 1 98.38 69 LYS A C 1
ATOM 556 O O . LYS A 1 69 ? -6.324 0.109 -9.953 1 98.38 69 LYS A O 1
ATOM 561 N N . ALA A 1 70 ? -7.09 -1.083 -8.281 1 98.44 70 ALA A N 1
ATOM 562 C CA . ALA A 1 70 ? -7.781 -2.029 -9.148 1 98.44 70 ALA A CA 1
ATOM 563 C C . ALA A 1 70 ? -8.891 -1.339 -9.945 1 98.44 70 ALA A C 1
ATOM 565 O O . ALA A 1 70 ? -9.023 -1.556 -11.148 1 98.44 70 ALA A O 1
ATOM 566 N N . VAL A 1 71 ? -9.641 -0.498 -9.281 1 98.44 71 VAL A N 1
ATOM 567 C CA . VAL A 1 71 ? -10.75 0.192 -9.93 1 98.44 71 VAL A CA 1
ATOM 568 C C . VAL A 1 71 ? -10.219 1.117 -11.023 1 98.44 71 VAL A C 1
ATOM 570 O O . VAL A 1 71 ? -10.82 1.229 -12.094 1 98.44 71 VAL A O 1
ATOM 573 N N . GLU A 1 72 ? -9.094 1.722 -10.789 1 97.62 72 GLU A N 1
ATOM 574 C CA . GLU A 1 72 ? -8.477 2.576 -11.805 1 97.62 72 GLU A CA 1
ATOM 575 C C . GLU A 1 72 ? -8.133 1.783 -13.055 1 97.62 72 GLU A C 1
ATOM 577 O O . GLU A 1 72 ? -8.188 2.312 -14.172 1 97.62 72 GLU A O 1
ATOM 582 N N . SER A 1 73 ? -7.836 0.59 -12.883 1 95.69 73 SER A N 1
ATOM 583 C CA . SER A 1 73 ? -7.434 -0.237 -14.016 1 95.69 73 SER A CA 1
ATOM 584 C C . SER A 1 73 ? -8.609 -0.518 -14.945 1 95.69 73 SER A C 1
ATOM 586 O O . SER A 1 73 ? -8.422 -0.934 -16.094 1 95.69 73 SER A O 1
ATOM 588 N N . MET A 1 74 ? -9.82 -0.227 -14.492 1 93.19 74 MET A N 1
ATOM 589 C CA . MET A 1 74 ? -11.023 -0.411 -15.297 1 93.19 74 MET A CA 1
ATOM 590 C C . MET A 1 74 ? -11.375 0.864 -16.047 1 93.19 74 MET A C 1
ATOM 592 O O . MET A 1 74 ? -12.359 0.904 -16.781 1 93.19 74 MET A O 1
ATOM 596 N N . GLY A 1 75 ? -10.609 1.854 -15.789 1 93.44 75 GLY A N 1
ATOM 597 C CA . GLY A 1 75 ? -10.883 3.117 -16.453 1 93.44 75 GLY A CA 1
ATOM 598 C C . GLY A 1 75 ? -11.82 4.016 -15.664 1 93.44 75 GLY A C 1
ATOM 599 O O . GLY A 1 75 ? -12.242 5.062 -16.156 1 93.44 75 GLY A O 1
ATOM 600 N N . ILE A 1 76 ? -12.172 3.594 -14.469 1 95.69 76 ILE A N 1
ATOM 601 C CA . ILE A 1 76 ? -13.016 4.387 -13.578 1 95.69 76 ILE A CA 1
ATOM 602 C C . ILE A 1 76 ? -12.164 5.422 -12.852 1 95.69 76 ILE A C 1
ATOM 604 O O . ILE A 1 76 ? -11.102 5.098 -12.32 1 95.69 76 ILE A O 1
ATOM 608 N N . ARG A 1 77 ? -12.602 6.648 -12.859 1 96.31 77 ARG A N 1
ATOM 609 C CA . ARG A 1 77 ? -11.922 7.68 -12.086 1 96.31 77 ARG A CA 1
ATOM 610 C C . ARG A 1 77 ? -12.289 7.582 -10.609 1 96.31 77 ARG A C 1
ATOM 612 O O . ARG A 1 77 ? -13.445 7.328 -10.266 1 96.31 77 ARG A O 1
ATOM 619 N N . VAL A 1 78 ? -11.312 7.781 -9.781 1 97.81 78 VAL A N 1
ATOM 620 C CA . VAL A 1 78 ? -11.555 7.516 -8.367 1 97.81 78 VAL A CA 1
ATOM 621 C C . VAL A 1 78 ? -11.094 8.711 -7.535 1 97.81 78 VAL A C 1
ATOM 623 O O . VAL A 1 78 ? -10.086 9.352 -7.848 1 97.81 78 VAL A O 1
ATOM 626 N N . PHE A 1 79 ? -11.883 9.047 -6.461 1 97.88 79 PHE A N 1
ATOM 627 C CA . PHE A 1 79 ? -11.43 9.945 -5.398 1 97.88 79 PHE A CA 1
ATOM 628 C C . PHE A 1 79 ? -11.43 9.227 -4.055 1 97.88 79 PHE A C 1
ATOM 630 O O . PHE A 1 79 ? -12.461 8.711 -3.619 1 97.88 79 PHE A O 1
ATOM 637 N N . PRO A 1 80 ? -10.352 9.344 -3.346 1 98.38 80 PRO A N 1
ATOM 638 C CA . PRO A 1 80 ? -9.039 9.734 -3.867 1 98.38 80 PRO A CA 1
ATOM 639 C C . PRO A 1 80 ? -8.438 8.695 -4.809 1 98.38 80 PRO A C 1
ATOM 641 O O . PRO A 1 80 ? -8.672 7.496 -4.637 1 98.38 80 PRO A O 1
ATOM 644 N N . ASN A 1 81 ? -7.73 9.203 -5.824 1 98.06 81 ASN A N 1
ATOM 645 C CA . ASN A 1 81 ? -7.043 8.242 -6.684 1 98.06 81 ASN A CA 1
ATOM 646 C C . ASN A 1 81 ? -5.762 7.73 -6.035 1 98.06 81 ASN A C 1
ATOM 648 O O . ASN A 1 81 ? -5.395 8.164 -4.941 1 98.06 81 ASN A O 1
ATOM 652 N N . SER A 1 82 ? -5.141 6.766 -6.652 1 98.19 82 SER A N 1
ATOM 653 C CA . SER A 1 82 ? -3.971 6.102 -6.09 1 98.19 82 SER A CA 1
ATOM 654 C C . SER A 1 82 ? -2.826 7.086 -5.879 1 98.19 82 SER A C 1
ATOM 656 O O . SER A 1 82 ? -2.113 7.012 -4.875 1 98.19 82 SER A O 1
ATOM 658 N N . GLU A 1 83 ? -2.605 8.047 -6.762 1 98.06 83 GLU A N 1
ATOM 659 C CA . GLU A 1 83 ? -1.55 9.047 -6.633 1 98.06 83 GLU A CA 1
ATOM 660 C C . GLU A 1 83 ? -1.761 9.922 -5.398 1 98.06 83 GLU A C 1
ATOM 662 O O . GLU A 1 83 ? -0.796 10.406 -4.805 1 98.06 83 GLU A O 1
ATOM 667 N N . THR A 1 84 ? -2.986 10.023 -4.977 1 98.44 84 THR A N 1
ATOM 668 C CA . THR A 1 84 ? -3.355 10.914 -3.877 1 98.44 84 THR A CA 1
ATOM 669 C C . THR A 1 84 ? -3.223 10.188 -2.539 1 98.44 84 THR A C 1
ATOM 671 O O . THR A 1 84 ? -2.838 10.797 -1.537 1 98.44 84 THR A O 1
ATOM 674 N N . CYS A 1 85 ? -3.455 8.875 -2.555 1 98.12 85 CYS A N 1
ATOM 675 C CA . CYS A 1 85 ? -3.744 8.328 -1.234 1 98.12 85 CYS A CA 1
ATOM 676 C C . CYS A 1 85 ? -2.748 7.238 -0.866 1 98.12 85 CYS A C 1
ATOM 678 O O . CYS A 1 85 ? -2.801 6.691 0.237 1 98.12 85 CYS A O 1
ATOM 680 N N . TRP A 1 86 ? -1.759 6.926 -1.742 1 97.81 86 TRP A N 1
ATOM 681 C CA . TRP A 1 86 ? -0.879 5.793 -1.476 1 97.81 86 TRP A CA 1
ATOM 682 C C . TRP A 1 86 ? -0.079 6.016 -0.196 1 97.81 86 TRP A C 1
ATOM 684 O O . TRP A 1 86 ? 0.307 5.055 0.475 1 97.81 86 TRP A O 1
ATOM 694 N N . HIS A 1 87 ? 0.14 7.246 0.212 1 97.62 87 HIS A N 1
ATOM 695 C CA . HIS A 1 87 ? 0.962 7.555 1.377 1 97.62 87 HIS A CA 1
ATOM 696 C C . HIS A 1 87 ? 0.099 7.855 2.596 1 97.62 87 HIS A C 1
ATOM 698 O O . HIS A 1 87 ? 0.621 8.164 3.67 1 97.62 87 HIS A O 1
ATOM 704 N N . PHE A 1 88 ? -1.229 7.762 2.457 1 97 88 PHE A N 1
ATOM 705 C CA . PHE A 1 88 ? -2.141 8.148 3.529 1 97 88 PHE A CA 1
ATOM 706 C C . PHE A 1 88 ? -1.872 7.332 4.789 1 97 88 PHE A C 1
ATOM 708 O O . PHE A 1 88 ? -1.738 6.109 4.727 1 97 88 PHE A O 1
ATOM 715 N N . ASP A 1 89 ? -1.756 8.047 5.914 1 93.94 89 ASP A N 1
ATOM 716 C CA . ASP A 1 89 ? -1.562 7.508 7.254 1 93.94 89 ASP A CA 1
ATOM 717 C C . ASP A 1 89 ? -0.268 6.699 7.336 1 93.94 89 ASP A C 1
ATOM 719 O O . ASP A 1 89 ? -0.232 5.637 7.965 1 93.94 89 ASP A O 1
ATOM 723 N N . ASP A 1 90 ? 0.729 7.109 6.664 1 96.25 90 ASP A N 1
ATOM 724 C CA . ASP A 1 90 ? 2.057 6.504 6.641 1 96.25 90 ASP A CA 1
ATOM 725 C C . ASP A 1 90 ? 3.146 7.574 6.625 1 96.25 90 ASP A C 1
ATOM 727 O O . ASP A 1 90 ? 3.674 7.914 5.566 1 96.25 90 ASP A O 1
ATOM 731 N N . LYS A 1 91 ? 3.541 8.023 7.797 1 96.75 91 LYS A N 1
ATOM 732 C CA . LYS A 1 91 ? 4.488 9.125 7.938 1 96.75 91 LYS A CA 1
ATOM 733 C C . LYS A 1 91 ? 5.867 8.734 7.41 1 96.75 91 LYS A C 1
ATOM 735 O O . LYS A 1 91 ? 6.637 9.594 6.977 1 96.75 91 LYS A O 1
ATOM 740 N N . VAL A 1 92 ? 6.176 7.469 7.387 1 97.81 92 VAL A N 1
ATOM 741 C CA . VAL A 1 92 ? 7.457 7.016 6.855 1 97.81 92 VAL A CA 1
ATOM 742 C C . VAL A 1 92 ? 7.461 7.152 5.336 1 97.81 92 VAL A C 1
ATOM 744 O O . VAL A 1 92 ? 8.414 7.676 4.754 1 97.81 92 VAL A O 1
ATOM 747 N N . ALA A 1 93 ? 6.414 6.734 4.707 1 98.25 93 ALA A N 1
ATOM 748 C CA . ALA A 1 93 ? 6.293 6.922 3.262 1 98.25 93 ALA A CA 1
ATOM 749 C C . ALA A 1 93 ? 6.324 8.406 2.898 1 98.25 93 ALA A C 1
ATOM 751 O O . ALA A 1 93 ? 6.941 8.797 1.904 1 98.25 93 ALA A O 1
ATOM 752 N N . GLN A 1 94 ? 5.672 9.164 3.701 1 98.38 94 GLN A N 1
ATOM 753 C CA . GLN A 1 94 ? 5.664 10.609 3.482 1 98.38 94 GLN A CA 1
ATOM 754 C C . GLN A 1 94 ? 7.074 11.188 3.584 1 98.38 94 GLN A C 1
ATOM 756 O O . GLN A 1 94 ? 7.465 12.023 2.771 1 98.38 94 GLN A O 1
ATOM 761 N N . LYS A 1 95 ? 7.812 10.742 4.566 1 98.44 95 LYS A N 1
ATOM 762 C CA . LYS A 1 95 ? 9.211 11.148 4.707 1 98.44 95 LYS A CA 1
ATOM 763 C C . LYS A 1 95 ? 9.992 10.859 3.43 1 98.44 95 LYS A C 1
ATOM 765 O O . LYS A 1 95 ? 10.672 11.742 2.902 1 98.44 95 LYS A O 1
ATOM 770 N N . TYR A 1 96 ? 9.906 9.641 2.963 1 98.62 96 TYR A N 1
ATOM 771 C CA . TYR A 1 96 ? 10.641 9.266 1.762 1 98.62 96 TYR A CA 1
ATOM 772 C C . TYR A 1 96 ? 10.234 10.133 0.578 1 98.62 96 TYR A C 1
ATOM 774 O O . TYR A 1 96 ? 11.094 10.594 -0.183 1 98.62 96 TYR A O 1
ATOM 782 N N . LEU A 1 97 ? 8.953 10.398 0.436 1 98.56 97 LEU A N 1
ATOM 783 C CA . LEU A 1 97 ? 8.438 11.172 -0.688 1 98.56 97 LEU A CA 1
ATOM 784 C C . LEU A 1 97 ? 8.945 12.602 -0.639 1 98.56 97 LEU A C 1
ATOM 786 O O . LEU A 1 97 ? 9.438 13.133 -1.643 1 98.56 97 LEU A O 1
ATOM 790 N N . MET A 1 98 ? 8.805 13.203 0.505 1 98.25 98 MET A N 1
ATOM 791 C CA . MET A 1 98 ? 9.211 14.602 0.63 1 98.25 98 MET A CA 1
ATOM 792 C C . MET A 1 98 ? 10.719 14.742 0.457 1 98.25 98 MET A C 1
ATOM 794 O O . MET A 1 98 ? 11.188 15.695 -0.166 1 98.25 98 MET A O 1
ATOM 798 N N . GLU A 1 99 ? 11.484 13.82 0.964 1 98.38 99 GLU A N 1
ATOM 799 C CA . GLU A 1 99 ? 12.922 13.828 0.718 1 98.38 99 GLU A CA 1
ATOM 800 C C . GLU A 1 99 ? 13.227 13.664 -0.769 1 98.38 99 GLU A C 1
ATOM 802 O O . GLU A 1 99 ? 14.07 14.383 -1.312 1 98.38 99 GLU A O 1
ATOM 807 N N . ALA A 1 100 ? 12.562 12.805 -1.383 1 98.19 100 ALA A N 1
ATOM 808 C CA . ALA A 1 100 ? 12.773 12.516 -2.799 1 98.19 100 ALA A CA 1
ATOM 809 C C . ALA A 1 100 ? 12.492 13.75 -3.654 1 98.19 100 ALA A C 1
ATOM 811 O O . ALA A 1 100 ? 13.18 13.992 -4.652 1 98.19 100 ALA A O 1
ATOM 812 N N . LEU A 1 101 ? 11.523 14.516 -3.254 1 98 101 LEU A N 1
ATOM 813 C CA . LEU A 1 101 ? 11.094 15.664 -4.047 1 98 101 LEU A CA 1
ATOM 814 C C . LEU A 1 101 ? 11.781 16.938 -3.58 1 98 101 LEU A C 1
ATOM 816 O O . LEU A 1 101 ? 11.539 18.016 -4.125 1 98 101 LEU A O 1
ATOM 820 N N . GLY A 1 102 ? 12.547 16.844 -2.549 1 97.25 102 GLY A N 1
ATOM 821 C CA . GLY A 1 102 ? 13.273 18 -2.039 1 97.25 102 GLY A CA 1
ATOM 822 C C . GLY A 1 102 ? 12.383 19.016 -1.345 1 97.25 102 GLY A C 1
ATOM 823 O O . GLY A 1 102 ? 12.648 20.219 -1.39 1 97.25 102 GLY A O 1
ATOM 824 N N . VAL A 1 103 ? 11.305 18.562 -0.757 1 98 103 VAL A N 1
ATOM 825 C CA . VAL A 1 103 ? 10.383 19.422 -0.032 1 98 103 VAL A CA 1
ATOM 826 C C . VAL A 1 103 ? 10.961 19.75 1.344 1 98 103 VAL A C 1
ATOM 828 O O . VAL A 1 103 ? 11.414 18.859 2.064 1 98 103 VAL A O 1
ATOM 831 N N . PRO A 1 104 ? 10.961 21.062 1.692 1 98.06 104 PRO A N 1
ATOM 832 C CA . PRO A 1 104 ? 11.391 21.391 3.051 1 98.06 104 PRO A CA 1
ATOM 833 C C . PRO A 1 104 ? 10.523 20.75 4.125 1 98.06 104 PRO A C 1
ATOM 835 O O . PRO A 1 104 ? 9.32 21.016 4.203 1 98.06 104 PRO A O 1
ATOM 838 N N . MET A 1 105 ? 11.102 19.875 4.902 1 98.06 105 MET A N 1
ATOM 839 C CA . MET A 1 105 ? 10.398 19.188 5.984 1 98.06 105 MET A CA 1
ATOM 840 C C . MET A 1 105 ? 11.289 19.078 7.223 1 98.06 105 MET A C 1
ATOM 842 O O . MET A 1 105 ? 12.508 19.203 7.129 1 98.06 105 MET A O 1
ATOM 846 N N . VAL A 1 106 ? 10.648 18.906 8.305 1 98 106 VAL A N 1
ATOM 847 C CA . VAL A 1 106 ? 11.414 18.656 9.523 1 98 106 VAL A CA 1
ATOM 848 C C . VAL A 1 106 ? 12.281 17.406 9.344 1 98 106 VAL A C 1
ATOM 850 O O . VAL A 1 106 ? 11.82 16.391 8.812 1 98 106 VAL A O 1
ATOM 853 N N . LYS A 1 107 ? 13.5 17.562 9.727 1 98.12 107 LYS A N 1
ATOM 854 C CA . LYS A 1 107 ? 14.375 16.406 9.602 1 98.12 107 LYS A CA 1
ATOM 855 C C . LYS A 1 107 ? 13.805 15.195 10.336 1 98.12 107 LYS A C 1
ATOM 857 O O . LYS A 1 107 ? 13.414 15.297 11.5 1 98.12 107 LYS A O 1
ATOM 862 N N . SER A 1 108 ? 13.766 14.055 9.648 1 98.44 108 SER A N 1
ATOM 863 C CA . SER A 1 108 ? 13.094 12.867 10.156 1 98.44 108 SER A CA 1
ATOM 864 C C . SER A 1 108 ? 13.984 11.641 10.062 1 98.44 108 SER A C 1
ATOM 866 O O . SER A 1 108 ? 14.875 11.578 9.203 1 98.44 108 SER A O 1
ATOM 868 N N . TYR A 1 109 ? 13.773 10.695 10.969 1 98.62 109 TYR A N 1
ATOM 869 C CA . TYR A 1 109 ? 14.578 9.484 11.086 1 98.62 109 TYR A CA 1
ATOM 870 C C . TYR A 1 109 ? 13.695 8.258 11.242 1 98.62 109 TYR A C 1
ATOM 872 O O . TYR A 1 109 ? 12.734 8.266 12.016 1 98.62 109 TYR A O 1
ATOM 880 N N . VAL A 1 110 ? 14 7.242 10.484 1 98.75 110 VAL A N 1
ATOM 881 C CA . VAL A 1 110 ? 13.273 5.984 10.609 1 98.75 110 VAL A CA 1
ATOM 882 C C . VAL A 1 110 ? 14.258 4.836 10.828 1 98.75 110 VAL A C 1
ATOM 884 O O . VAL A 1 110 ? 15.312 4.789 10.203 1 98.75 110 VAL A O 1
ATOM 887 N N . PHE A 1 111 ? 13.953 4.008 11.766 1 98.69 111 PHE A N 1
ATOM 888 C CA . PHE A 1 111 ? 14.766 2.836 12.07 1 98.69 111 PHE A CA 1
ATOM 889 C C . PHE A 1 111 ? 13.922 1.57 12.055 1 98.69 111 PHE A C 1
ATOM 891 O O . PHE A 1 111 ? 12.828 1.541 12.625 1 98.69 111 PHE A O 1
ATOM 898 N N . LEU A 1 112 ? 14.422 0.56 11.414 1 97.62 112 LEU A N 1
ATOM 899 C CA . LEU A 1 112 ? 13.719 -0.713 11.305 1 97.62 112 LEU A CA 1
ATOM 900 C C . LEU A 1 112 ? 14.438 -1.805 12.086 1 97.62 112 LEU A C 1
ATOM 902 O O . LEU A 1 112 ? 14.109 -2.984 11.961 1 97.62 112 LEU A O 1
ATOM 906 N N . ASP A 1 113 ? 15.406 -1.339 12.797 1 95.44 113 ASP A N 1
ATOM 907 C CA . ASP A 1 113 ? 16.25 -2.195 13.633 1 95.44 113 ASP A CA 1
ATOM 908 C C . ASP A 1 113 ? 16.516 -1.545 14.984 1 95.44 113 ASP A C 1
ATOM 910 O O . ASP A 1 113 ? 16.906 -0.379 15.055 1 95.44 113 ASP A O 1
ATOM 914 N N . ARG A 1 114 ? 16.281 -2.34 16.016 1 97.31 114 ARG A N 1
ATOM 915 C CA . ARG A 1 114 ? 16.391 -1.804 17.375 1 97.31 114 ARG A CA 1
ATOM 916 C C . ARG A 1 114 ? 17.797 -1.317 17.656 1 97.31 114 ARG A C 1
ATOM 918 O O . ARG A 1 114 ? 17.984 -0.231 18.203 1 97.31 114 ARG A O 1
ATOM 925 N N . ALA A 1 115 ? 18.766 -2.125 17.344 1 97.88 115 ALA A N 1
ATOM 926 C CA . ALA A 1 115 ? 20.156 -1.791 17.641 1 97.88 115 ALA A CA 1
ATOM 927 C C . ALA A 1 115 ? 20.578 -0.498 16.938 1 97.88 115 ALA A C 1
ATOM 929 O O . ALA A 1 115 ? 21.234 0.352 17.547 1 97.88 115 ALA A O 1
ATOM 930 N N . ARG A 1 116 ? 20.172 -0.338 15.727 1 97.88 116 ARG A N 1
ATOM 931 C CA . ARG A 1 116 ? 20.5 0.875 14.984 1 97.88 116 ARG A CA 1
ATOM 932 C C . ARG A 1 116 ? 19.812 2.092 15.594 1 97.88 116 ARG A C 1
ATOM 934 O O . ARG A 1 116 ? 20.391 3.176 15.656 1 97.88 116 ARG A O 1
ATOM 941 N N . ALA A 1 117 ? 18.578 1.911 15.977 1 98.62 117 ALA A N 1
ATOM 942 C CA . ALA A 1 117 ? 17.844 2.996 16.625 1 98.62 117 ALA A CA 1
ATOM 943 C C . ALA A 1 117 ? 18.547 3.439 17.906 1 98.62 117 ALA A C 1
ATOM 945 O O . ALA A 1 117 ? 18.703 4.637 18.156 1 98.62 117 ALA A O 1
ATOM 946 N N . LEU A 1 118 ? 18.922 2.477 18.672 1 98.69 118 LEU A N 1
ATOM 947 C CA . LEU A 1 118 ? 19.578 2.775 19.938 1 98.69 118 LEU A CA 1
ATOM 948 C C . LEU A 1 118 ? 20.938 3.445 19.719 1 98.69 118 LEU A C 1
ATOM 950 O O . LEU A 1 118 ? 21.312 4.359 20.453 1 98.69 118 LEU A O 1
ATOM 954 N N . GLU A 1 119 ? 21.672 2.957 18.766 1 98.62 119 GLU A N 1
ATOM 955 C CA . GLU A 1 119 ? 22.938 3.59 18.422 1 98.62 119 GLU A CA 1
ATOM 956 C C . GLU A 1 119 ? 22.734 5.055 18.047 1 98.62 119 GLU A C 1
ATOM 958 O O . GLU A 1 119 ? 23.484 5.926 18.5 1 98.62 119 GLU A O 1
ATOM 963 N N . TRP A 1 120 ? 21.766 5.297 17.188 1 98.5 120 TRP A N 1
ATOM 964 C CA . TRP A 1 120 ? 21.438 6.66 16.797 1 98.5 120 TRP A CA 1
ATOM 965 C C . TRP A 1 120 ? 21.078 7.504 18.016 1 98.5 120 TRP A C 1
ATOM 967 O O . TRP A 1 120 ? 21.516 8.641 18.156 1 98.5 120 TRP A O 1
ATOM 977 N N . ALA A 1 121 ? 20.281 6.934 18.906 1 98.69 121 ALA A N 1
ATOM 978 C CA . ALA A 1 121 ? 19.797 7.648 20.078 1 98.69 121 ALA A CA 1
ATOM 979 C C . ALA A 1 121 ? 20.969 8.102 20.953 1 98.69 121 ALA A C 1
ATOM 981 O O . ALA A 1 121 ? 20.906 9.148 21.609 1 98.69 121 ALA A O 1
ATOM 982 N N . ARG A 1 122 ? 22.031 7.383 20.969 1 98.12 122 ARG A N 1
ATOM 983 C CA . ARG A 1 122 ? 23.188 7.688 21.797 1 98.12 122 ARG A CA 1
ATOM 984 C C . ARG A 1 122 ? 24.016 8.82 21.172 1 98.12 122 ARG A C 1
ATOM 986 O O . ARG A 1 122 ? 24.781 9.484 21.875 1 98.12 122 ARG A O 1
ATOM 993 N N . LYS A 1 123 ? 23.828 9.062 19.906 1 98.19 123 LYS A N 1
ATOM 994 C CA . LYS A 1 123 ? 24.688 10.008 19.203 1 98.19 123 LYS A CA 1
ATOM 995 C C . LYS A 1 123 ? 23.938 11.289 18.859 1 98.19 123 LYS A C 1
ATOM 997 O O . LYS A 1 123 ? 24.547 12.336 18.641 1 98.19 123 LYS A O 1
ATOM 1002 N N . THR A 1 124 ? 22.672 11.203 18.812 1 98.19 124 THR A N 1
ATOM 1003 C CA . THR A 1 124 ? 21.891 12.336 18.344 1 98.19 124 THR A CA 1
ATOM 1004 C C . THR A 1 124 ? 21.781 13.406 19.438 1 98.19 124 THR A C 1
ATOM 1006 O O . THR A 1 124 ? 22.125 13.156 20.594 1 98.19 124 THR A O 1
ATOM 1009 N N . GLU A 1 125 ? 21.391 14.602 19 1 97.94 125 GLU A N 1
ATOM 1010 C CA . GLU A 1 125 ? 21.109 15.695 19.922 1 97.94 125 GLU A CA 1
ATOM 1011 C C . GLU A 1 125 ? 19.609 15.742 20.266 1 97.94 125 GLU A C 1
ATOM 1013 O O . GLU A 1 125 ? 18.766 15.414 19.422 1 97.94 125 GLU A O 1
ATOM 1018 N N . TYR A 1 126 ? 19.297 16.156 21.484 1 97.69 126 TYR A N 1
ATOM 1019 C CA . TYR A 1 126 ? 17.938 16.297 21.969 1 97.69 126 TYR A CA 1
ATOM 1020 C C . TYR A 1 126 ? 17.562 17.766 22.172 1 97.69 126 TYR A C 1
ATOM 1022 O O . TYR A 1 126 ? 18.453 18.609 22.359 1 97.69 126 TYR A O 1
ATOM 1030 N N . PRO A 1 127 ? 16.281 18.141 22.062 1 97.81 127 PRO A N 1
ATOM 1031 C CA . PRO A 1 127 ? 15.094 17.297 22.062 1 97.81 127 PRO A CA 1
ATOM 1032 C C . PRO A 1 127 ? 14.727 16.781 20.672 1 97.81 127 PRO A C 1
ATOM 1034 O O . PRO A 1 127 ? 15.133 17.375 19.672 1 97.81 127 PRO A O 1
ATOM 1037 N N . LYS A 1 128 ? 13.969 15.609 20.609 1 98.38 128 LYS A N 1
ATOM 1038 C CA . LYS A 1 128 ? 13.352 15 19.438 1 98.38 128 LYS A CA 1
ATOM 1039 C C . LYS A 1 128 ? 11.852 14.797 19.641 1 98.38 128 LYS A C 1
ATOM 1041 O O . LYS A 1 128 ? 11.344 14.984 20.734 1 98.38 128 LYS A O 1
ATOM 1046 N N . VAL A 1 129 ? 11.164 14.508 18.594 1 97.56 129 VAL A N 1
ATOM 1047 C CA . VAL A 1 129 ? 9.758 14.109 18.656 1 97.56 129 VAL A CA 1
ATOM 1048 C C . VAL A 1 129 ? 9.602 12.672 18.172 1 97.56 129 VAL A C 1
ATOM 1050 O O . VAL A 1 129 ? 10.023 12.344 17.062 1 97.56 129 VAL A O 1
ATOM 1053 N N . PHE A 1 130 ? 9.055 11.781 19.016 1 97.56 130 PHE A N 1
ATOM 1054 C CA . PHE A 1 130 ? 8.711 10.422 18.625 1 97.56 130 PHE A CA 1
ATOM 1055 C C . PHE A 1 130 ? 7.277 10.344 18.125 1 97.56 130 PHE A C 1
ATOM 1057 O O . PHE A 1 130 ? 6.363 10.875 18.75 1 97.56 130 PHE A O 1
ATOM 1064 N N . LYS A 1 131 ? 7.109 9.781 16.953 1 95.44 131 LYS A N 1
ATOM 1065 C CA . LYS A 1 131 ? 5.777 9.617 16.375 1 95.44 131 LYS A CA 1
ATOM 1066 C C . LYS A 1 131 ? 5.574 8.188 15.859 1 95.44 131 LYS A C 1
ATOM 1068 O O . LYS A 1 131 ? 6.539 7.512 15.5 1 95.44 131 LYS A O 1
ATOM 1073 N N . LEU A 1 132 ? 4.332 7.781 15.867 1 94.25 132 LEU A N 1
ATOM 1074 C CA . LEU A 1 132 ? 3.982 6.562 15.148 1 94.25 132 LEU A CA 1
ATOM 1075 C C . LEU A 1 132 ? 3.807 6.84 13.656 1 94.25 132 LEU A C 1
ATOM 1077 O O . LEU A 1 132 ? 3.525 7.973 13.258 1 94.25 132 LEU A O 1
ATOM 1081 N N . ARG A 1 133 ? 3.982 5.77 12.891 1 92.62 133 ARG A N 1
ATOM 1082 C CA . ARG A 1 133 ? 3.814 5.84 11.438 1 92.62 133 ARG A CA 1
ATOM 1083 C C . ARG A 1 133 ? 2.396 6.258 11.07 1 92.62 133 ARG A C 1
ATOM 1085 O O . ARG A 1 133 ? 2.201 7.113 10.203 1 92.62 133 ARG A O 1
ATOM 1092 N N . GLY A 1 134 ? 1.449 5.625 11.703 1 89.19 134 GLY A N 1
ATOM 1093 C CA . GLY A 1 134 ? 0.045 5.949 11.508 1 89.19 134 GLY A CA 1
ATOM 1094 C C . GLY A 1 134 ? -0.557 6.723 12.664 1 89.19 134 GLY A C 1
ATOM 1095 O O . GLY A 1 134 ? 0.095 6.918 13.695 1 89.19 134 GLY A O 1
ATOM 1096 N N . GLY A 1 135 ? -1.838 7.176 12.406 1 79.44 135 GLY A N 1
ATOM 1097 C CA . GLY A 1 135 ? -2.578 7.844 13.461 1 79.44 135 GLY A CA 1
ATOM 1098 C C . GLY A 1 135 ? -2.777 9.328 13.211 1 79.44 135 GLY A C 1
ATOM 1099 O O . GLY A 1 135 ? -2.123 9.906 12.336 1 79.44 135 GLY A O 1
ATOM 1100 N N . ALA A 1 136 ? -3.756 9.797 13.984 1 65.38 136 ALA A N 1
ATOM 1101 C CA . ALA A 1 136 ? -4.121 11.203 13.867 1 65.38 136 ALA A CA 1
ATOM 1102 C C . ALA A 1 136 ? -4.281 11.844 15.242 1 65.38 136 ALA A C 1
ATOM 1104 O O . ALA A 1 136 ? -4.27 11.148 16.266 1 65.38 136 ALA A O 1
ATOM 1105 N N . GLY A 1 137 ? -4.223 13.078 15.258 1 61.06 137 GLY A N 1
ATOM 1106 C CA . GLY A 1 137 ? -4.617 13.828 16.438 1 61.06 137 GLY A CA 1
ATOM 1107 C C . GLY A 1 137 ? -3.545 13.852 17.516 1 61.06 137 GLY A C 1
ATOM 1108 O O . GLY A 1 137 ? -3.854 13.906 18.703 1 61.06 137 GLY A O 1
ATOM 1109 N N . SER A 1 138 ? -2.404 13.68 17.047 1 60.16 138 SER A N 1
ATOM 1110 C CA . SER A 1 138 ? -1.245 13.742 17.938 1 60.16 138 SER A CA 1
ATOM 1111 C C . SER A 1 138 ? -1.285 12.633 18.984 1 60.16 138 SER A C 1
ATOM 1113 O O . SER A 1 138 ? -0.644 12.727 20.031 1 60.16 138 SER A O 1
ATOM 1115 N N . SER A 1 139 ? -2.086 11.68 18.609 1 67.81 139 SER A N 1
ATOM 1116 C CA . SER A 1 139 ? -2.029 10.492 19.453 1 67.81 139 SER A CA 1
ATOM 1117 C C . SER A 1 139 ? -0.679 9.789 19.344 1 67.81 139 SER A C 1
ATOM 1119 O O . SER A 1 139 ? -0.105 9.719 18.25 1 67.81 139 SER A O 1
ATOM 1121 N N . ASN A 1 140 ? -0.046 9.508 20.375 1 77.81 140 ASN A N 1
ATOM 1122 C CA . ASN A 1 140 ? 1.225 8.797 20.422 1 77.81 140 ASN A CA 1
ATOM 1123 C C . ASN A 1 140 ? 2.363 9.633 19.844 1 77.81 140 ASN A C 1
ATOM 1125 O O . ASN A 1 140 ? 3.15 9.133 19.031 1 77.81 140 ASN A O 1
ATOM 1129 N N . VAL A 1 141 ? 2.24 10.875 19.984 1 87.12 141 VAL A N 1
ATOM 1130 C CA . VAL A 1 141 ? 3.318 11.82 19.688 1 87.12 141 VAL A CA 1
ATOM 1131 C C . VAL A 1 141 ? 3.979 12.266 21 1 87.12 141 VAL A C 1
ATOM 1133 O O . VAL A 1 141 ? 3.312 12.797 21.891 1 87.12 141 VAL A O 1
ATOM 1136 N N . PHE A 1 142 ? 5.277 12.109 21.109 1 92.5 142 PHE A N 1
ATOM 1137 C CA . PHE A 1 142 ? 5.961 12.352 22.375 1 92.5 142 PHE A CA 1
ATOM 1138 C C . PHE A 1 142 ? 7.156 13.273 22.172 1 92.5 142 PHE A C 1
ATOM 1140 O O . PHE A 1 142 ? 7.973 13.055 21.266 1 92.5 142 PHE A O 1
ATOM 1147 N N . LEU A 1 143 ? 7.18 14.281 22.984 1 95.12 143 LEU A N 1
ATOM 1148 C CA . LEU A 1 143 ? 8.422 15.031 23.109 1 95.12 143 LEU A CA 1
ATOM 1149 C C . LEU A 1 143 ? 9.477 14.219 23.844 1 95.12 143 LEU A C 1
ATOM 1151 O O . LEU A 1 143 ? 9.227 13.703 24.938 1 95.12 143 LEU A O 1
ATOM 1155 N N . VAL A 1 144 ? 10.617 14.055 23.266 1 97.81 144 VAL A N 1
ATOM 1156 C CA . VAL A 1 144 ? 11.719 13.266 23.812 1 97.81 144 VAL A CA 1
ATOM 1157 C C . VAL A 1 144 ? 12.875 14.188 24.188 1 97.81 144 VAL A C 1
ATOM 1159 O O . VAL A 1 144 ? 13.656 14.594 23.328 1 97.81 144 VAL A O 1
ATOM 1162 N N . ASN A 1 145 ? 13.07 14.297 25.453 1 97.06 145 ASN A N 1
ATOM 1163 C CA . ASN A 1 145 ? 13.984 15.336 25.938 1 97.06 145 ASN A CA 1
ATOM 1164 C C . ASN A 1 145 ? 15.391 14.773 26.172 1 97.06 145 ASN A C 1
ATOM 1166 O O . ASN A 1 145 ? 16.344 15.539 26.297 1 97.06 145 ASN A O 1
ATOM 1170 N N . ASP A 1 146 ? 15.461 13.438 26.281 1 97.69 146 ASP A N 1
ATOM 1171 C CA . ASP A 1 146 ? 16.766 12.859 26.578 1 97.69 146 ASP A CA 1
ATOM 1172 C C . ASP A 1 146 ? 16.859 11.414 26.078 1 97.69 146 ASP A C 1
ATOM 1174 O O . ASP A 1 146 ? 15.875 10.859 25.594 1 97.69 146 ASP A O 1
ATOM 1178 N N . ILE A 1 147 ? 18.062 10.883 26.297 1 98.12 147 ILE A N 1
ATOM 1179 C CA . ILE A 1 147 ? 18.375 9.562 25.75 1 98.12 147 ILE A CA 1
ATOM 1180 C C . ILE A 1 147 ? 17.562 8.5 26.5 1 98.12 147 ILE A C 1
ATOM 1182 O O . ILE A 1 147 ? 17.141 7.5 25.922 1 98.12 147 ILE A O 1
ATOM 1186 N N . ASN A 1 148 ? 17.359 8.664 27.719 1 98.31 148 ASN A N 1
ATOM 1187 C CA . ASN A 1 148 ? 16.641 7.672 28.5 1 98.31 148 ASN A CA 1
ATOM 1188 C C . ASN A 1 148 ? 15.211 7.48 27.984 1 98.31 148 ASN A C 1
ATOM 1190 O O . ASN A 1 148 ? 14.766 6.348 27.797 1 98.31 148 ASN A O 1
ATOM 1194 N N . LYS A 1 149 ? 14.57 8.617 27.734 1 98.25 149 LYS A N 1
ATOM 1195 C CA . LYS A 1 149 ? 13.227 8.539 27.172 1 98.25 149 LYS A CA 1
ATOM 1196 C C . LYS A 1 149 ? 13.258 7.938 25.781 1 98.25 149 LYS A C 1
ATOM 1198 O O . LYS A 1 149 ? 12.383 7.137 25.422 1 98.25 149 LYS A O 1
ATOM 1203 N N . ALA A 1 150 ? 14.219 8.289 25.016 1 98.62 150 ALA A N 1
ATOM 1204 C CA . ALA A 1 150 ? 14.359 7.73 23.672 1 98.62 150 ALA A CA 1
ATOM 1205 C C . ALA A 1 150 ? 14.5 6.211 23.719 1 98.62 150 ALA A C 1
ATOM 1207 O O . ALA A 1 150 ? 13.797 5.492 23 1 98.62 150 ALA A O 1
ATOM 1208 N N . GLU A 1 151 ? 15.359 5.77 24.547 1 98.69 151 GLU A N 1
ATOM 1209 C CA . GLU A 1 151 ? 15.617 4.336 24.656 1 98.69 151 GLU A CA 1
ATOM 1210 C C . GLU A 1 151 ? 14.375 3.58 25.109 1 98.69 151 GLU A C 1
ATOM 1212 O O . GLU A 1 151 ? 14.102 2.477 24.641 1 98.69 151 GLU A O 1
ATOM 1217 N N . ARG A 1 152 ? 13.68 4.172 26 1 98.38 152 ARG A N 1
ATOM 1218 C CA . ARG A 1 152 ? 12.445 3.555 26.469 1 98.38 152 ARG A CA 1
ATOM 1219 C C . ARG A 1 152 ? 11.445 3.404 25.328 1 98.38 152 ARG A C 1
ATOM 1221 O O . ARG A 1 152 ? 10.836 2.346 25.172 1 98.38 152 ARG A O 1
ATOM 1228 N N . LEU A 1 153 ? 11.258 4.445 24.578 1 98.06 153 LEU A N 1
ATOM 1229 C CA . LEU A 1 153 ? 10.312 4.422 23.469 1 98.06 153 LEU A CA 1
ATOM 1230 C C . LEU A 1 153 ? 10.766 3.451 22.375 1 98.06 153 LEU A C 1
ATOM 1232 O O . LEU A 1 153 ? 9.953 2.717 21.812 1 98.06 153 LEU A O 1
ATOM 1236 N N . ILE A 1 154 ? 12.047 3.404 22.109 1 98.69 154 ILE A N 1
ATOM 1237 C CA . ILE A 1 154 ? 12.602 2.482 21.125 1 98.69 154 ILE A CA 1
ATOM 1238 C C . ILE A 1 154 ? 12.367 1.042 21.578 1 98.69 154 ILE A C 1
ATOM 1240 O O . ILE A 1 154 ? 11.906 0.206 20.797 1 98.69 154 ILE A O 1
ATOM 1244 N N . ASN A 1 155 ? 12.711 0.804 22.812 1 98.31 155 ASN A N 1
ATOM 1245 C CA . ASN A 1 155 ? 12.531 -0.548 23.328 1 98.31 155 ASN A CA 1
ATOM 1246 C C . ASN A 1 155 ? 11.07 -0.979 23.281 1 98.31 155 ASN A C 1
ATOM 1248 O O . ASN A 1 155 ? 10.766 -2.119 22.922 1 98.31 155 ASN A O 1
ATOM 1252 N N . LYS A 1 156 ? 10.203 -0.089 23.625 1 97.19 156 LYS A N 1
ATOM 1253 C CA . LYS A 1 156 ? 8.773 -0.388 23.531 1 97.19 156 LYS A CA 1
ATOM 1254 C C . LYS A 1 156 ? 8.352 -0.629 22.094 1 97.19 156 LYS A C 1
ATOM 1256 O O . LYS A 1 156 ? 7.613 -1.57 21.797 1 97.19 156 LYS A O 1
ATOM 1261 N N . ALA A 1 157 ? 8.828 0.152 21.172 1 96.56 157 ALA A N 1
ATOM 1262 C CA . ALA A 1 157 ? 8.492 0.068 19.75 1 96.56 157 ALA A CA 1
ATOM 1263 C C . ALA A 1 157 ? 8.906 -1.278 19.172 1 96.56 157 ALA A C 1
ATOM 1265 O O . ALA A 1 157 ? 8.258 -1.792 18.25 1 96.56 157 ALA A O 1
ATOM 1266 N N . PHE A 1 158 ? 9.961 -1.865 19.703 1 96.44 158 PHE A N 1
ATOM 1267 C CA . PHE A 1 158 ? 10.492 -3.107 19.141 1 96.44 158 PHE A CA 1
ATOM 1268 C C . PHE A 1 158 ? 10.133 -4.289 20.047 1 96.44 158 PHE A C 1
ATOM 1270 O O . PHE A 1 158 ? 10.703 -5.375 19.906 1 96.44 158 PHE A O 1
ATOM 1277 N N . SER A 1 159 ? 9.234 -4.109 20.953 1 94.38 159 SER A N 1
ATOM 1278 C CA . SER A 1 159 ? 8.695 -5.168 21.812 1 94.38 159 SER A CA 1
ATOM 1279 C C . SER A 1 159 ? 7.176 -5.188 21.781 1 94.38 159 SER A C 1
ATOM 1281 O O . SER A 1 159 ? 6.57 -5.664 20.812 1 94.38 159 SER A O 1
ATOM 1283 N N . THR A 1 160 ? 6.547 -4.484 22.75 1 92.62 160 THR A N 1
ATOM 1284 C CA . THR A 1 160 ? 5.094 -4.535 22.891 1 92.62 160 THR A CA 1
ATOM 1285 C C . THR A 1 160 ? 4.418 -3.658 21.844 1 92.62 160 THR A C 1
ATOM 1287 O O . THR A 1 160 ? 3.266 -3.895 21.484 1 92.62 160 THR A O 1
ATOM 1290 N N . GLY A 1 161 ? 5.129 -2.707 21.391 1 93 161 GLY A N 1
ATOM 1291 C CA . GLY A 1 161 ? 4.555 -1.782 20.438 1 93 161 GLY A CA 1
ATOM 1292 C C . GLY A 1 161 ? 3.586 -0.795 21.062 1 93 161 GLY A C 1
ATOM 1293 O O . GLY A 1 161 ? 3.596 -0.593 22.266 1 93 161 GLY A O 1
ATOM 1294 N N . PHE A 1 162 ? 2.871 -0.069 20.203 1 91.25 162 PHE A N 1
ATOM 1295 C CA . PHE A 1 162 ? 1.929 0.971 20.594 1 91.25 162 PHE A CA 1
ATOM 1296 C C . PHE A 1 162 ? 0.56 0.728 19.969 1 91.25 162 PHE A C 1
ATOM 1298 O O . PHE A 1 162 ? 0.458 0.46 18.766 1 91.25 162 PHE A O 1
ATOM 1305 N N . PRO A 1 163 ? -0.504 0.767 20.766 1 83 163 PRO A N 1
ATOM 1306 C CA . PRO A 1 163 ? -1.826 0.78 20.141 1 83 163 PRO A CA 1
ATOM 1307 C C . PRO A 1 163 ? -2.057 2.02 19.281 1 83 163 PRO A C 1
ATOM 1309 O O . PRO A 1 163 ? -1.561 3.102 19.594 1 83 163 PRO A O 1
ATOM 1312 N N . PRO A 1 164 ? -2.662 1.813 18.203 1 72 164 PRO A N 1
ATOM 1313 C CA . PRO A 1 164 ? -2.818 2.961 17.312 1 72 164 PRO A CA 1
ATOM 1314 C C . PRO A 1 164 ? -3.605 4.105 17.953 1 72 164 PRO A C 1
ATOM 1316 O O . PRO A 1 164 ? -3.365 5.273 17.641 1 72 164 PRO A O 1
ATOM 1319 N N . VAL A 1 165 ? -4.805 3.881 18.578 1 62.12 165 VAL A N 1
ATOM 1320 C CA . VAL A 1 165 ? -5.562 4.941 19.234 1 62.12 165 VAL A CA 1
ATOM 1321 C C . VAL A 1 165 ? -5.414 4.824 20.75 1 62.12 165 VAL A C 1
ATOM 1323 O O . VAL A 1 165 ? -5.504 3.729 21.297 1 62.12 165 VAL A O 1
ATOM 1326 N N . SER A 1 166 ? -4.625 5.559 21.266 1 47.78 166 SER A N 1
ATOM 1327 C CA . SER A 1 166 ? -4.582 5.492 22.734 1 47.78 166 SER A CA 1
ATOM 1328 C C . SER A 1 166 ? -5.949 5.801 23.328 1 47.78 166 SER A C 1
ATOM 1330 O O . SER A 1 166 ? -6.57 6.812 23 1 47.78 166 SER A O 1
ATOM 1332 N N . ARG A 1 167 ? -6.629 4.777 23.781 1 42.47 167 ARG A N 1
ATOM 1333 C CA . ARG A 1 167 ? -7.891 4.945 24.5 1 42.47 167 ARG A CA 1
ATOM 1334 C C . ARG A 1 167 ? -7.918 6.27 25.25 1 42.47 167 ARG A C 1
ATOM 1336 O O . ARG A 1 167 ? -8.977 6.879 25.406 1 42.47 167 ARG A O 1
ATOM 1343 N N . TRP A 1 168 ? -6.859 6.453 25.828 1 38.81 168 TRP A N 1
ATOM 1344 C CA . TRP A 1 168 ? -6.84 7.547 26.797 1 38.81 168 TRP A CA 1
ATOM 1345 C C . TRP A 1 168 ? -6.957 8.891 26.094 1 38.81 168 TRP A C 1
ATOM 1347 O O . TRP A 1 168 ? -7.543 9.836 26.641 1 38.81 168 TRP A O 1
ATOM 1357 N N . ASN A 1 169 ? -6.344 8.992 24.969 1 40.25 169 ASN A N 1
ATOM 1358 C CA . ASN A 1 169 ? -6.348 10.305 24.328 1 40.25 169 ASN A CA 1
ATOM 1359 C C . ASN A 1 169 ? -7.684 10.594 23.656 1 40.25 169 ASN A C 1
ATOM 1361 O O . ASN A 1 169 ? -8.078 11.758 23.531 1 40.25 169 ASN A O 1
ATOM 1365 N N . ALA A 1 170 ? -8.312 9.578 23.125 1 40.94 170 ALA A N 1
ATOM 1366 C CA . ALA A 1 170 ? -9.672 9.805 22.641 1 40.94 170 ALA A CA 1
ATOM 1367 C C . ALA A 1 170 ? -10.555 10.375 23.75 1 40.94 170 ALA A C 1
ATOM 1369 O O . ALA A 1 170 ? -11.367 11.273 23.5 1 40.94 170 ALA A O 1
ATOM 1370 N N . LEU A 1 171 ? -10.375 9.844 24.906 1 39.59 171 LEU A N 1
ATOM 1371 C CA . LEU A 1 171 ? -11.133 10.344 26.047 1 39.59 171 LEU A CA 1
ATOM 1372 C C . LEU A 1 171 ? -10.648 11.734 26.438 1 39.59 171 LEU A C 1
ATOM 1374 O O . LEU A 1 171 ? -11.461 12.602 26.797 1 39.59 171 LEU A O 1
ATOM 1378 N N . SER A 1 172 ? -9.406 11.906 26.406 1 38.62 172 SER A N 1
ATOM 1379 C CA . SER A 1 172 ? -8.898 13.195 26.875 1 38.62 172 SER A CA 1
ATOM 1380 C C . SER A 1 172 ? -9.242 14.305 25.891 1 38.62 172 SER A C 1
ATOM 1382 O O . SER A 1 172 ? -9.57 15.422 26.297 1 38.62 172 SER A O 1
ATOM 1384 N N . GLU A 1 173 ? -9.047 14.047 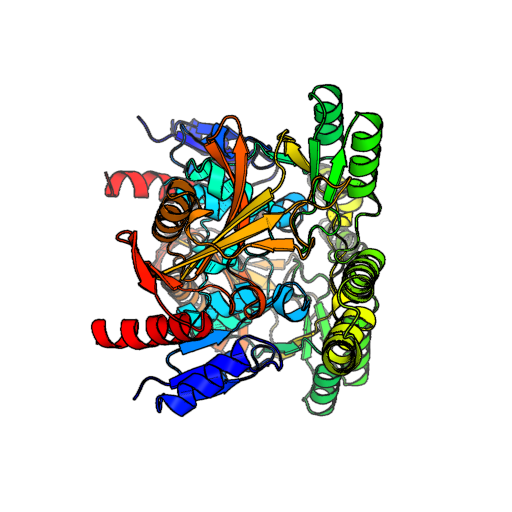24.594 1 39.03 173 GLU A N 1
ATOM 1385 C CA . GLU A 1 173 ? -9.445 15.062 23.625 1 39.03 173 GLU A CA 1
ATOM 1386 C C . GLU A 1 173 ? -10.93 15.398 23.75 1 39.03 173 GLU A C 1
ATOM 1388 O O . GLU A 1 173 ? -11.32 16.562 23.656 1 39.03 173 GLU A O 1
ATOM 1393 N N . ARG A 1 174 ? -11.734 14.445 23.984 1 37.88 174 ARG A N 1
ATOM 1394 C CA . ARG A 1 174 ? -13.164 14.648 24.219 1 37.88 174 ARG A CA 1
ATOM 1395 C C . ARG A 1 174 ? -13.398 15.375 25.547 1 37.88 174 ARG A C 1
ATOM 1397 O O . ARG A 1 174 ? -14.266 16.25 25.625 1 37.88 174 ARG A O 1
ATOM 1404 N N . TRP A 1 175 ? -12.633 14.945 26.562 1 40.47 175 TRP A N 1
ATOM 1405 C CA . TRP A 1 175 ? -12.797 15.602 27.844 1 40.47 175 TRP A CA 1
ATOM 1406 C C . TRP A 1 175 ? -12.406 17.078 27.766 1 40.47 175 TRP A C 1
ATOM 1408 O O . TRP A 1 175 ? -13.07 17.938 28.344 1 40.47 175 TRP A O 1
ATOM 1418 N N . TRP A 1 176 ? -11.383 17.344 27.047 1 37.59 176 TRP A N 1
ATOM 1419 C CA . TRP A 1 176 ? -10.961 18.734 26.938 1 37.59 176 TRP A CA 1
ATOM 1420 C C . TRP A 1 176 ? -11.961 19.547 26.125 1 37.59 176 TRP A C 1
ATOM 1422 O O . TRP A 1 176 ? -12.305 20.672 26.5 1 37.59 176 TRP A O 1
ATOM 1432 N N . GLN A 1 177 ? -12.43 18.969 25.016 1 38.28 177 GLN A N 1
ATOM 1433 C CA . GLN A 1 177 ? -13.484 19.672 24.297 1 38.28 177 GLN A CA 1
ATOM 1434 C C . GLN A 1 177 ? -14.719 19.859 25.172 1 38.28 177 GLN A C 1
ATOM 1436 O O . GLN A 1 177 ? -15.398 20.891 25.094 1 38.28 177 GLN A O 1
ATOM 1441 N N . PHE A 1 178 ? -14.945 18.859 26.031 1 39.12 178 PHE A N 1
ATOM 1442 C CA . PHE A 1 178 ? -16.062 18.953 26.969 1 39.12 178 PHE A CA 1
ATOM 1443 C C . PHE A 1 178 ? -15.867 20.125 27.922 1 39.12 178 PHE A C 1
ATOM 1445 O O . PHE A 1 178 ? -16.812 20.859 28.203 1 39.12 178 PHE A O 1
ATOM 1452 N N . LYS A 1 179 ? -14.812 20.219 28.516 1 38.19 179 LYS A N 1
ATOM 1453 C CA . LYS A 1 179 ? -14.602 21.266 29.531 1 38.19 179 LYS A CA 1
ATOM 1454 C C . LYS A 1 179 ? -14.609 22.656 28.891 1 38.19 179 LYS A C 1
ATOM 1456 O O . LYS A 1 179 ? -14.977 23.625 29.547 1 38.19 179 LYS A O 1
ATOM 1461 N N . ARG A 1 180 ? -14.008 22.828 27.75 1 36.84 180 ARG A N 1
ATOM 1462 C CA . ARG A 1 180 ? -13.961 24.156 27.141 1 36.84 180 ARG A CA 1
ATOM 1463 C C . ARG A 1 180 ? -15.352 24.625 26.719 1 36.84 180 ARG A C 1
ATOM 1465 O O . ARG A 1 180 ? -15.719 25.766 26.953 1 36.84 180 ARG A O 1
ATOM 1472 N N . ASP A 1 181 ? -16.109 23.812 25.797 1 38.66 181 ASP A N 1
ATOM 1473 C CA . ASP A 1 181 ? -17.391 24.312 25.312 1 38.66 181 ASP A CA 1
ATOM 1474 C C . ASP A 1 181 ? -18.5 24.031 26.328 1 38.66 181 ASP A C 1
ATOM 1476 O O . ASP A 1 181 ? -18.812 22.875 26.594 1 38.66 181 ASP A O 1
ATOM 1480 N N . LYS A 1 182 ? -18.656 24.703 27.406 1 37.03 182 LYS A N 1
ATOM 1481 C CA . LYS A 1 182 ? -19.719 24.766 28.406 1 37.03 182 LYS A CA 1
ATOM 1482 C C . LYS A 1 182 ? -21.078 24.547 27.766 1 37.03 182 LYS A C 1
ATOM 1484 O O . LYS A 1 182 ? -22.094 24.422 28.469 1 37.03 182 LYS A O 1
ATOM 1489 N N . THR A 1 183 ? -21.516 25.297 26.656 1 33.22 183 THR A N 1
ATOM 1490 C CA . THR A 1 183 ? -22.859 25.172 26.109 1 33.22 183 THR A CA 1
ATOM 1491 C C . THR A 1 183 ? -23.078 23.797 25.5 1 33.22 183 THR A C 1
ATOM 1493 O O . THR A 1 183 ? -22.859 23.594 24.297 1 33.22 183 THR A O 1
ATOM 1496 N N . PHE A 1 184 ? -22.828 22.734 26.156 1 32.91 184 PHE A N 1
ATOM 1497 C CA . PHE A 1 184 ? -22.422 21.344 25.922 1 32.91 184 PHE A CA 1
ATOM 1498 C C . PHE A 1 184 ? -23.625 20.484 25.594 1 32.91 184 PHE A C 1
ATOM 1500 O O . PHE A 1 184 ? -23.516 19.25 25.531 1 32.91 184 PHE A O 1
ATOM 1507 N N . ILE A 1 185 ? -25 20.859 25.734 1 31.89 185 ILE A N 1
ATOM 1508 C CA . ILE A 1 185 ? -26.047 19.844 25.734 1 31.89 185 ILE A CA 1
ATOM 1509 C C . ILE A 1 185 ? -26.141 19.203 24.344 1 31.89 185 ILE A C 1
ATOM 1511 O O . ILE A 1 185 ? -26.203 17.984 24.219 1 31.89 185 ILE A O 1
ATOM 1515 N N . SER A 1 186 ? -26.594 20.016 23.281 1 33.25 186 SER A N 1
ATOM 1516 C CA . SER A 1 186 ? -26.922 19.531 21.953 1 33.25 186 SER A CA 1
ATOM 1517 C C . SER A 1 186 ? -25.688 18.984 21.234 1 33.25 186 SER A C 1
ATOM 1519 O O . SER A 1 186 ? -25.781 18.031 20.453 1 33.25 186 SER A O 1
ATOM 1521 N N . PHE A 1 187 ? -24.516 19.594 21.312 1 32.22 187 PHE A N 1
ATOM 1522 C CA . PHE A 1 187 ? -23.281 19.141 20.703 1 32.22 187 PHE A CA 1
ATOM 1523 C C . PHE A 1 187 ? -22.75 17.891 21.406 1 32.22 187 PHE A C 1
ATOM 1525 O O . PHE A 1 187 ? -21.938 17.156 20.844 1 32.22 187 PHE A O 1
ATOM 1532 N N . PHE A 1 188 ? -23.109 17.594 22.672 1 34.53 188 PHE A N 1
ATOM 1533 C CA . PHE A 1 188 ? -22.922 16.359 23.438 1 34.53 188 PHE A CA 1
ATOM 1534 C C . PHE A 1 188 ? -23.672 15.203 22.812 1 34.53 188 PHE A C 1
ATOM 1536 O O . PHE A 1 188 ? -23.188 14.07 22.812 1 34.53 188 PHE A O 1
ATOM 1543 N N . ASN A 1 189 ? -24.953 15.461 22.469 1 34.78 189 ASN A N 1
ATOM 1544 C CA . ASN A 1 189 ? -25.734 14.406 21.844 1 34.78 189 ASN A CA 1
ATOM 1545 C C . ASN A 1 189 ? -25.125 13.977 20.5 1 34.78 189 ASN A C 1
ATOM 1547 O O . ASN A 1 189 ? -25.141 12.797 20.156 1 34.78 189 ASN A O 1
ATOM 1551 N N . ILE A 1 190 ? -24.688 14.906 19.641 1 35.03 190 ILE A N 1
ATOM 1552 C CA . ILE A 1 190 ? -24.078 14.562 18.375 1 35.03 190 ILE A CA 1
ATOM 1553 C C . ILE A 1 190 ? -22.672 14.023 18.594 1 35.03 190 ILE A C 1
ATOM 1555 O O . ILE A 1 190 ? -22.266 13.047 17.969 1 35.03 190 ILE A O 1
ATOM 1559 N N . SER A 1 191 ? -21.891 14.641 19.562 1 34.03 191 SER A N 1
ATOM 1560 C CA . SER A 1 191 ? -20.562 14.133 19.906 1 34.03 191 SER A CA 1
ATOM 1561 C C . SER A 1 191 ? -20.656 12.773 20.594 1 34.03 191 SER A C 1
ATOM 1563 O O . SER A 1 191 ? -19.797 11.906 20.375 1 34.03 191 SER A O 1
ATOM 1565 N N . ARG A 1 192 ? -21.609 12.586 21.422 1 38.62 192 ARG A N 1
ATOM 1566 C CA . ARG A 1 192 ? -21.844 11.273 22.031 1 38.62 192 ARG A CA 1
ATOM 1567 C C . ARG A 1 192 ? -22.031 10.203 20.953 1 38.62 192 ARG A C 1
ATOM 1569 O O . ARG A 1 192 ? -21.578 9.07 21.125 1 38.62 192 ARG A O 1
ATOM 1576 N N . GLY A 1 193 ? -22.859 10.5 19.953 1 35.78 193 GLY A N 1
ATOM 1577 C CA . GLY A 1 193 ? -23.016 9.586 18.828 1 35.78 193 GLY A CA 1
ATOM 1578 C C . GLY A 1 193 ? -21.719 9.336 18.078 1 35.78 193 GLY A C 1
ATOM 1579 O O . GLY A 1 193 ? -21.406 8.195 17.734 1 35.78 193 GLY A O 1
ATOM 1580 N N . ILE A 1 194 ? -20.922 10.453 17.812 1 36.5 194 ILE A N 1
ATOM 1581 C CA . ILE A 1 194 ? -19.594 10.258 17.234 1 36.5 194 ILE A CA 1
ATOM 1582 C C . ILE A 1 194 ? -18.656 9.688 18.297 1 36.5 194 ILE A C 1
ATOM 1584 O O . ILE A 1 194 ? -17.859 8.781 18 1 36.5 194 ILE A O 1
ATOM 1588 N N . PHE A 1 195 ? -18.766 10.133 19.562 1 38.25 195 PHE A N 1
ATOM 1589 C CA . PHE A 1 195 ? -18.031 9.664 20.734 1 38.25 195 PHE A CA 1
ATOM 1590 C C . PHE A 1 195 ? -18.328 8.195 21.016 1 38.25 195 PHE A C 1
ATOM 1592 O O . PHE A 1 195 ? -17.406 7.406 21.25 1 38.25 195 PHE A O 1
ATOM 1599 N N . ARG A 1 196 ? -19.547 7.922 21.359 1 37.72 196 ARG A N 1
ATOM 1600 C CA . ARG A 1 196 ? -19.969 6.531 21.5 1 37.72 196 ARG A CA 1
ATOM 1601 C C . ARG A 1 196 ? -19.516 5.695 20.312 1 37.72 196 ARG A C 1
ATOM 1603 O O . ARG A 1 196 ? -19.219 4.508 20.453 1 37.72 196 ARG A O 1
ATOM 1610 N N . ALA A 1 197 ? -19.547 6.273 19.203 1 36.06 197 ALA A N 1
ATOM 1611 C CA . ALA A 1 197 ? -19.062 5.582 18.016 1 36.06 197 ALA A CA 1
ATOM 1612 C C . ALA A 1 197 ? -17.547 5.434 18.047 1 36.06 197 ALA A C 1
ATOM 1614 O O . ALA A 1 197 ? -17 4.418 17.609 1 36.06 197 ALA A O 1
ATOM 1615 N N . LEU A 1 198 ? -16.703 6.418 18.578 1 39.97 198 LEU A N 1
ATOM 1616 C CA . LEU A 1 198 ? -15.258 6.34 18.719 1 39.97 198 LEU A CA 1
ATOM 1617 C C . LEU A 1 198 ? -14.875 5.477 19.922 1 39.97 198 LEU A C 1
ATOM 1619 O O . LEU A 1 198 ? -13.883 4.75 19.875 1 39.97 198 LEU A O 1
ATOM 1623 N N . ILE A 1 199 ? -15.422 5.719 21.203 1 41.72 199 ILE A N 1
ATOM 1624 C CA . ILE A 1 199 ? -15.047 4.934 22.375 1 41.72 199 ILE A CA 1
ATOM 1625 C C . ILE A 1 199 ? -15.117 3.445 22.031 1 41.72 199 ILE A C 1
ATOM 1627 O O . ILE A 1 199 ? -14.188 2.691 22.344 1 41.72 199 ILE A O 1
ATOM 1631 N N . LYS A 1 200 ? -16.453 2.957 22.125 1 40.25 200 LYS A N 1
ATOM 1632 C CA . LYS A 1 200 ? -16.672 1.521 21.984 1 40.25 200 LYS A CA 1
ATOM 1633 C C . LYS A 1 200 ? -16.453 1.059 20.547 1 40.25 200 LYS A C 1
ATOM 1635 O O . LYS A 1 200 ? -17.141 0.141 20.078 1 40.25 200 LYS A O 1
ATOM 1640 N N . ASN A 1 201 ? -15.82 1.937 19.797 1 44.53 201 ASN A N 1
ATOM 1641 C CA . ASN A 1 201 ? -15.867 1.482 18.422 1 44.53 201 ASN A CA 1
ATOM 1642 C C . ASN A 1 201 ? -15.031 0.226 18.203 1 44.53 201 ASN A C 1
ATOM 1644 O O . ASN A 1 201 ? -13.797 0.287 18.203 1 44.53 201 ASN A O 1
ATOM 1648 N N . PRO A 1 202 ? -15.648 -0.788 18.453 1 50.12 202 PRO A N 1
ATOM 1649 C CA . PRO A 1 202 ? -14.992 -2.057 18.125 1 50.12 202 PRO A CA 1
ATOM 1650 C C . PRO A 1 202 ? -14.078 -1.95 16.906 1 50.12 202 PRO A C 1
ATOM 1652 O O . PRO A 1 202 ? -13.18 -2.777 16.734 1 50.12 202 PRO A O 1
ATOM 1655 N N . THR A 1 203 ? -14.242 -0.772 16.234 1 53.19 203 THR A N 1
ATOM 1656 C CA . THR A 1 203 ? -13.5 -0.693 14.992 1 53.19 203 THR A CA 1
ATOM 1657 C C . THR A 1 203 ? -12.047 -0.315 15.25 1 53.19 203 THR A C 1
ATOM 1659 O O . THR A 1 203 ? -11.133 -0.836 14.602 1 53.19 203 THR A O 1
ATOM 1662 N N . LEU A 1 204 ? -11.82 0.543 16.359 1 58.38 204 LEU A N 1
ATOM 1663 C CA . LEU A 1 204 ? -10.461 0.974 16.641 1 58.38 204 LEU A CA 1
ATOM 1664 C C . LEU A 1 204 ? -9.641 -0.171 17.234 1 58.38 204 LEU A C 1
ATOM 1666 O O . LEU A 1 204 ? -8.43 -0.255 17 1 58.38 204 LEU A O 1
ATOM 1670 N N . GLU A 1 205 ? -10.367 -1.027 17.922 1 61.34 205 GLU A N 1
ATOM 1671 C CA . GLU A 1 205 ? -9.695 -2.16 18.547 1 61.34 205 GLU A CA 1
ATOM 1672 C C . GLU A 1 205 ? -9.188 -3.15 17.5 1 61.34 205 GLU A C 1
ATOM 1674 O O . GLU A 1 205 ? -8.305 -3.963 17.781 1 61.34 205 GLU A O 1
ATOM 1679 N N . ARG A 1 206 ? -9.562 -2.875 16.344 1 75.81 206 ARG A N 1
ATOM 1680 C CA . ARG A 1 206 ? -9.219 -3.832 15.297 1 75.81 206 ARG A CA 1
ATOM 1681 C C . ARG A 1 206 ? -7.961 -3.4 14.547 1 75.81 206 ARG A C 1
ATOM 1683 O O . ARG A 1 206 ? -7.398 -4.176 13.773 1 75.81 206 ARG A O 1
ATOM 1690 N N . LEU A 1 207 ? -7.551 -2.182 14.906 1 79.12 207 LEU A N 1
ATOM 1691 C CA . LEU A 1 207 ? -6.328 -1.725 14.258 1 79.12 207 LEU A CA 1
ATOM 1692 C C . LEU A 1 207 ? -5.105 -2.406 14.867 1 79.12 207 LEU A C 1
ATOM 1694 O O . LEU A 1 207 ? -5.039 -2.6 16.078 1 79.12 207 LEU A O 1
ATOM 1698 N N . PRO A 1 208 ? -4.234 -2.74 14.039 1 81.12 208 PRO A N 1
ATOM 1699 C CA . PRO A 1 208 ? -3.074 -3.471 14.562 1 81.12 208 PRO A CA 1
ATOM 1700 C C . PRO A 1 208 ? -2.16 -2.598 15.414 1 81.12 208 PRO A C 1
ATOM 1702 O O . PRO A 1 208 ? -2.047 -1.394 15.172 1 81.12 208 PRO A O 1
ATOM 1705 N N . VAL A 1 209 ? -1.552 -3.258 16.375 1 87 209 VAL A N 1
ATOM 1706 C CA . VAL A 1 209 ? -0.494 -2.623 17.156 1 87 209 VAL A CA 1
ATOM 1707 C C . VAL A 1 209 ? 0.65 -2.209 16.234 1 87 209 VAL A C 1
ATOM 1709 O O . VAL A 1 209 ? 1.027 -2.955 15.336 1 87 209 VAL A O 1
ATOM 1712 N N . GLN A 1 210 ? 1.147 -1.042 16.484 1 91.62 210 GLN A N 1
ATOM 1713 C CA . GLN A 1 210 ? 2.295 -0.567 15.711 1 91.62 210 GLN A CA 1
ATOM 1714 C C . GLN A 1 210 ? 3.605 -0.948 16.391 1 91.62 210 GLN A C 1
ATOM 1716 O O . GLN A 1 210 ? 3.826 -0.614 17.562 1 91.62 210 GLN A O 1
ATOM 1721 N N . ARG A 1 211 ? 4.43 -1.657 15.633 1 92.75 211 ARG A N 1
ATOM 1722 C CA . ARG A 1 211 ? 5.691 -2.096 16.234 1 92.75 211 ARG A CA 1
ATOM 1723 C C . ARG A 1 211 ? 6.73 -2.377 15.148 1 92.75 211 ARG A C 1
ATOM 1725 O O . ARG A 1 211 ? 6.422 -2.354 13.961 1 92.75 211 ARG A O 1
ATOM 1732 N N . ASN A 1 212 ? 7.945 -2.541 15.609 1 93.69 212 ASN A N 1
ATOM 1733 C CA . ASN A 1 212 ? 9.086 -2.98 14.812 1 93.69 212 ASN A CA 1
ATOM 1734 C C . ASN A 1 212 ? 9.625 -1.854 13.938 1 93.69 212 ASN A C 1
ATOM 1736 O O . ASN A 1 212 ? 10.094 -2.1 12.82 1 93.69 212 ASN A O 1
ATOM 1740 N N . TYR A 1 213 ? 9.438 -0.691 14.398 1 97.06 213 TYR A N 1
ATOM 1741 C CA . TYR A 1 213 ? 10.07 0.495 13.836 1 97.06 213 TYR A CA 1
ATOM 1742 C C . TYR A 1 213 ? 10.109 1.63 14.852 1 97.06 213 TYR A C 1
ATOM 1744 O O . TYR A 1 213 ? 9.352 1.62 15.828 1 97.06 213 TYR A O 1
ATOM 1752 N N . ALA A 1 214 ? 10.984 2.543 14.688 1 98.31 214 ALA A N 1
ATOM 1753 C CA . ALA A 1 214 ? 11.016 3.799 15.43 1 98.31 214 ALA A CA 1
ATOM 1754 C C . ALA A 1 214 ? 11.117 4.992 14.484 1 98.31 214 ALA A C 1
ATOM 1756 O O . ALA A 1 214 ? 11.906 4.973 13.531 1 98.31 214 ALA A O 1
ATOM 1757 N N . TYR A 1 215 ? 10.32 5.965 14.727 1 98.25 215 TYR A N 1
ATOM 1758 C CA . TYR A 1 215 ? 10.273 7.168 13.906 1 98.25 215 TYR A CA 1
ATOM 1759 C C . TYR A 1 215 ? 10.43 8.422 14.766 1 98.25 215 TYR A C 1
ATOM 1761 O O . TYR A 1 215 ? 9.695 8.609 15.742 1 98.25 215 TYR A O 1
ATOM 1769 N N . PHE A 1 216 ? 11.406 9.227 14.414 1 98.5 216 PHE A N 1
ATOM 1770 C CA . PHE A 1 216 ? 11.695 10.461 15.133 1 98.5 216 PHE A CA 1
ATOM 1771 C C . PHE A 1 216 ? 11.766 11.648 14.18 1 98.5 216 PHE A C 1
ATOM 1773 O O . PHE A 1 216 ? 12.125 11.484 13.016 1 98.5 216 PHE A O 1
ATOM 1780 N N . GLN A 1 217 ? 11.5 12.781 14.727 1 98.12 217 GLN A N 1
ATOM 1781 C CA . GLN A 1 217 ? 11.742 14.055 14.047 1 98.12 217 GLN A CA 1
ATOM 1782 C C . GLN A 1 217 ? 12.516 15.008 14.953 1 98.12 217 GLN A C 1
ATOM 1784 O O . GLN A 1 217 ? 12.477 14.891 16.172 1 98.12 217 GLN A O 1
ATOM 1789 N N . ASP A 1 218 ? 13.234 15.938 14.289 1 98.19 218 ASP A N 1
ATOM 1790 C CA . ASP A 1 218 ? 13.812 17.031 15.07 1 98.19 218 ASP A CA 1
ATOM 1791 C C . ASP A 1 218 ? 12.719 17.891 15.711 1 98.19 218 ASP A C 1
ATOM 1793 O O . ASP A 1 218 ? 11.695 18.156 15.086 1 98.19 218 ASP A O 1
ATOM 1797 N N . PHE A 1 219 ? 12.992 18.25 16.938 1 97.38 219 PHE A N 1
ATOM 1798 C CA . PHE A 1 219 ? 12.133 19.266 17.547 1 97.38 219 PHE A CA 1
ATOM 1799 C C . PHE A 1 219 ? 12.523 20.656 17.062 1 97.38 219 PHE A C 1
ATOM 1801 O O . PHE A 1 219 ? 13.695 21.031 17.078 1 97.38 219 PHE A O 1
ATOM 1808 N N . VAL A 1 220 ? 11.539 21.422 16.641 1 96.5 220 VAL A N 1
ATOM 1809 C CA . VAL A 1 220 ? 11.758 22.812 16.234 1 96.5 220 VAL A CA 1
ATOM 1810 C C . VAL A 1 220 ? 11.164 23.75 17.281 1 96.5 220 VAL A C 1
ATOM 1812 O O . VAL A 1 220 ? 9.945 23.828 17.438 1 96.5 220 VAL A O 1
ATOM 1815 N N . PRO A 1 221 ? 11.992 24.453 17.906 1 93.94 221 PRO A N 1
ATOM 1816 C CA . PRO A 1 221 ? 11.508 25.297 19 1 93.94 221 PRO A CA 1
ATOM 1817 C C . PRO A 1 221 ? 10.789 26.547 18.516 1 93.94 221 PRO A C 1
ATOM 1819 O O . PRO A 1 221 ? 10.797 26.844 17.328 1 93.94 221 PRO A O 1
ATOM 1822 N N . ASP A 1 222 ? 10.133 27.203 19.422 1 92.25 222 ASP A N 1
ATOM 1823 C CA . ASP A 1 222 ? 9.562 28.531 19.281 1 92.25 222 ASP A CA 1
ATOM 1824 C C . ASP A 1 222 ? 8.414 28.547 18.281 1 92.25 222 ASP A C 1
ATOM 1826 O O . ASP A 1 222 ? 8.297 29.469 17.469 1 92.25 222 ASP A O 1
ATOM 1830 N N . ASN A 1 223 ? 7.691 27.469 18.234 1 95.19 223 ASN A N 1
ATOM 1831 C CA . ASN A 1 223 ? 6.422 27.438 17.516 1 95.19 223 ASN A CA 1
ATOM 1832 C C . ASN A 1 223 ? 5.234 27.453 18.469 1 95.19 223 ASN A C 1
ATOM 1834 O O . ASN A 1 223 ? 5.047 26.531 19.25 1 95.19 223 ASN A O 1
ATOM 1838 N N . ASP A 1 224 ? 4.438 28.484 18.375 1 94.38 224 ASP A N 1
ATOM 1839 C CA . ASP A 1 224 ? 3.256 28.578 19.234 1 94.38 224 ASP A CA 1
ATOM 1840 C C . ASP A 1 224 ? 2.006 28.125 18.484 1 94.38 224 ASP A C 1
ATOM 1842 O O . ASP A 1 224 ? 0.89 28.25 18.984 1 94.38 224 ASP A O 1
ATOM 1846 N N . SER A 1 225 ? 2.188 27.766 17.266 1 95.56 225 SER A N 1
ATOM 1847 C CA . SER A 1 225 ? 1.117 27.328 16.375 1 95.56 225 SER A CA 1
ATOM 1848 C C . SER A 1 225 ? 1.664 26.5 15.219 1 95.56 225 SER A C 1
ATOM 1850 O O . SER A 1 225 ? 2.879 26.406 15.039 1 95.56 225 SER A O 1
ATOM 1852 N N . ASP A 1 226 ? 0.808 25.797 14.586 1 96 226 ASP A N 1
ATOM 1853 C CA . ASP A 1 226 ? 1.107 25.281 13.25 1 96 226 ASP A CA 1
ATOM 1854 C C . ASP A 1 226 ? 0.1 25.797 12.227 1 96 226 ASP A C 1
ATOM 1856 O O . ASP A 1 226 ? -0.905 26.406 12.586 1 96 226 ASP A O 1
ATOM 1860 N N . ILE A 1 227 ? 0.476 25.797 10.977 1 97.88 227 ILE A N 1
ATOM 1861 C CA . ILE A 1 227 ? -0.376 26.172 9.852 1 97.88 227 ILE A CA 1
ATOM 1862 C C . ILE A 1 227 ? -0.763 24.922 9.062 1 97.88 227 ILE A C 1
ATOM 1864 O O . ILE A 1 227 ? 0.098 24.109 8.711 1 97.88 227 ILE A O 1
ATOM 1868 N N . ARG A 1 228 ? -2.07 24.719 8.883 1 97.94 228 ARG A N 1
ATOM 1869 C CA . ARG A 1 228 ? -2.537 23.688 7.973 1 97.94 228 ARG A CA 1
ATOM 1870 C C . ARG A 1 228 ? -3.117 24.297 6.699 1 97.94 228 ARG A C 1
ATOM 1872 O O . ARG A 1 228 ? -3.994 25.156 6.766 1 97.94 228 ARG A O 1
ATOM 1879 N N . VAL A 1 229 ? -2.6 23.875 5.609 1 98.81 229 VAL A N 1
ATOM 1880 C CA . VAL A 1 229 ? -3.139 24.266 4.312 1 98.81 229 VAL A CA 1
ATOM 1881 C C . VAL A 1 229 ? -3.629 23.047 3.555 1 98.81 229 VAL A C 1
ATOM 1883 O O . VAL A 1 229 ? -2.959 22 3.543 1 98.81 229 VAL A O 1
ATOM 1886 N N . ILE A 1 230 ? -4.801 23.125 2.953 1 98.81 230 ILE A N 1
ATOM 1887 C CA . ILE A 1 230 ? -5.402 22.062 2.156 1 98.81 230 ILE A CA 1
ATOM 1888 C C . ILE A 1 230 ? -5.602 22.547 0.72 1 98.81 230 ILE A C 1
ATOM 1890 O O . ILE A 1 230 ? -6.176 23.609 0.491 1 98.81 230 ILE A O 1
ATOM 1894 N N . ALA A 1 231 ? -5.102 21.812 -0.193 1 98.88 231 ALA A N 1
ATOM 1895 C CA . ALA A 1 231 ? -5.359 22.062 -1.607 1 98.88 231 ALA A CA 1
ATOM 1896 C C . ALA A 1 231 ? -6.27 21 -2.205 1 98.88 231 ALA A C 1
ATOM 1898 O O . ALA A 1 231 ? -6.02 19.797 -2.037 1 98.88 231 ALA A O 1
ATOM 1899 N N . ILE A 1 232 ? -7.312 21.391 -2.871 1 98.62 232 ILE A N 1
ATOM 1900 C CA . ILE A 1 232 ? -8.18 20.531 -3.676 1 98.62 232 ILE A CA 1
ATOM 1901 C C . ILE A 1 232 ? -8.273 21.094 -5.098 1 98.62 232 ILE A C 1
ATOM 1903 O O . ILE A 1 232 ? -8.914 22.109 -5.332 1 98.62 232 ILE A O 1
ATOM 1907 N N . GLY A 1 233 ? -7.625 20.391 -6.016 1 97.25 233 GLY A N 1
ATOM 1908 C CA . GLY A 1 233 ? -7.535 20.938 -7.359 1 97.25 233 GLY A CA 1
ATOM 1909 C C . GLY A 1 233 ? -6.875 22.312 -7.398 1 97.25 233 GLY A C 1
ATOM 1910 O O . GLY A 1 233 ? -5.738 22.469 -6.953 1 97.25 233 GLY A O 1
ATOM 1911 N N . LYS A 1 234 ? -7.672 23.25 -7.824 1 97.69 234 LYS A N 1
ATOM 1912 C CA . LYS A 1 234 ? -7.125 24.578 -8.016 1 97.69 234 LYS A CA 1
ATOM 1913 C C . LYS A 1 234 ? -7.52 25.5 -6.859 1 97.69 234 LYS A C 1
ATOM 1915 O O . LYS A 1 234 ? -7.441 26.734 -6.98 1 97.69 234 LYS A O 1
ATOM 1920 N N . ARG A 1 235 ? -7.961 24.953 -5.766 1 98.69 235 ARG A N 1
ATOM 1921 C CA . ARG A 1 235 ? -8.367 25.734 -4.602 1 98.69 235 ARG A CA 1
ATOM 1922 C C . ARG A 1 235 ? -7.555 25.359 -3.371 1 98.69 235 ARG A C 1
ATOM 1924 O O . ARG A 1 235 ? -7.215 24.188 -3.186 1 98.69 235 ARG A O 1
ATOM 1931 N N . ALA A 1 236 ? -7.316 26.297 -2.541 1 98.88 236 ALA A N 1
ATOM 1932 C CA . ALA A 1 236 ? -6.656 26.016 -1.271 1 98.88 236 ALA A CA 1
ATOM 1933 C C . ALA A 1 236 ? -7.254 26.859 -0.143 1 98.88 236 ALA A C 1
ATOM 1935 O O . ALA A 1 236 ? -7.723 27.969 -0.372 1 98.88 236 ALA A O 1
ATOM 1936 N N . PHE A 1 237 ? -7.238 26.359 1.015 1 98.81 237 PHE A N 1
ATOM 1937 C CA . PHE A 1 237 ? -7.672 27.031 2.238 1 98.81 237 PHE A CA 1
ATOM 1938 C C . PHE A 1 237 ? -6.84 26.562 3.43 1 98.81 237 PHE A C 1
ATOM 1940 O O . PHE A 1 237 ? -6.117 25.578 3.338 1 98.81 237 PHE A O 1
ATOM 1947 N N . GLY A 1 238 ? -6.883 27.359 4.438 1 98.38 238 GLY A N 1
ATOM 1948 C CA . GLY A 1 238 ? -5.992 27.031 5.539 1 98.38 238 GLY A CA 1
ATOM 1949 C C . GLY A 1 238 ? -6.457 27.578 6.871 1 98.38 238 GLY A C 1
ATOM 1950 O O . GLY A 1 238 ? -7.387 28.391 6.922 1 98.38 238 GLY A O 1
ATOM 1951 N N . ILE A 1 239 ? -5.836 27.047 7.926 1 97.69 239 ILE A N 1
ATOM 1952 C CA . ILE A 1 239 ? -6.105 27.469 9.297 1 97.69 239 ILE A CA 1
ATOM 1953 C C . ILE A 1 239 ? -4.797 27.547 10.078 1 97.69 239 ILE A C 1
ATOM 1955 O O . ILE A 1 239 ? -3.797 26.938 9.688 1 97.69 239 ILE A O 1
ATOM 1959 N N . LYS A 1 240 ? -4.852 28.375 11.039 1 97.69 240 LYS A N 1
ATOM 1960 C CA . LYS A 1 240 ? -3.807 28.422 12.062 1 97.69 240 LYS A CA 1
ATOM 1961 C C . LYS A 1 240 ? -4.277 27.766 13.352 1 97.69 240 LYS A C 1
ATOM 1963 O O . LYS A 1 240 ? -5.328 28.109 13.891 1 97.69 240 LYS A O 1
ATOM 1968 N N . ARG A 1 241 ? -3.531 26.734 13.812 1 93.94 241 ARG A N 1
ATOM 1969 C CA . ARG A 1 241 ? -3.877 26.047 15.055 1 93.94 241 ARG A CA 1
ATOM 1970 C C . ARG A 1 241 ? -2.9 26.406 16.172 1 93.94 241 ARG A C 1
ATOM 1972 O O . ARG A 1 241 ? -1.691 26.203 16.031 1 93.94 241 ARG A O 1
ATOM 1979 N N . MET A 1 242 ? -3.402 26.859 17.219 1 93.94 242 MET A N 1
ATOM 1980 C CA . MET A 1 242 ? -2.568 27.297 18.328 1 93.94 242 MET A CA 1
ATOM 1981 C C . MET A 1 242 ? -2.23 26.141 19.266 1 93.94 242 MET A C 1
ATOM 1983 O O . MET A 1 242 ? -3.041 25.234 19.453 1 93.94 242 MET A O 1
ATOM 1987 N N . VAL A 1 243 ? -1.016 26.219 19.828 1 88 243 VAL A N 1
ATOM 1988 C CA . VAL A 1 243 ? -0.589 25.219 20.797 1 88 243 VAL A CA 1
ATOM 1989 C C . VAL A 1 243 ? -1.282 25.453 22.141 1 88 243 VAL A C 1
ATOM 1991 O O . VAL A 1 243 ? -1.497 26.609 22.531 1 88 243 VAL A O 1
ATOM 1994 N N . ARG A 1 244 ? -1.563 24.328 22.812 1 80.06 244 ARG A N 1
ATOM 1995 C CA . ARG A 1 244 ? -2.096 24.453 24.156 1 80.06 244 ARG A CA 1
ATOM 1996 C C . ARG A 1 244 ? -1.011 24.875 25.141 1 80.06 244 ARG A C 1
ATOM 1998 O O . ARG A 1 244 ? 0.177 24.641 24.906 1 80.06 244 ARG A O 1
ATOM 2005 N N . GLU A 1 245 ? -1.522 25.5 26.234 1 77.25 245 GLU A N 1
ATOM 2006 C CA . GLU A 1 245 ? -0.569 25.844 27.281 1 77.25 245 GLU A CA 1
ATOM 2007 C C . GLU A 1 245 ? 0.172 24.625 27.797 1 77.25 245 GLU A C 1
ATOM 2009 O O . GLU A 1 245 ? -0.449 23.609 28.109 1 77.25 245 GLU A O 1
ATOM 2014 N N . GLY A 1 246 ? 1.506 24.609 27.781 1 78.12 246 GLY A N 1
ATOM 2015 C CA . GLY A 1 246 ? 2.326 23.531 28.297 1 78.12 246 GLY A CA 1
ATOM 2016 C C . GLY A 1 246 ? 2.512 22.391 27.297 1 78.12 246 GLY A C 1
ATOM 2017 O O . GLY A 1 246 ? 3.119 21.375 27.625 1 78.12 246 GLY A O 1
ATOM 2018 N N . ASP A 1 247 ? 1.878 22.594 26.188 1 78.94 247 ASP A N 1
ATOM 2019 C CA . ASP A 1 247 ? 2.002 21.578 25.141 1 78.94 247 ASP A CA 1
ATOM 2020 C C . ASP A 1 247 ? 2.787 22.125 23.938 1 78.94 247 ASP A C 1
ATOM 2022 O O . ASP A 1 247 ? 2.912 23.344 23.766 1 78.94 247 ASP A O 1
ATOM 2026 N N . PHE A 1 248 ? 3.477 21.266 23.234 1 79.12 248 PHE A N 1
ATOM 2027 C CA . PHE A 1 248 ? 4.191 21.672 22.031 1 79.12 248 PHE A CA 1
ATOM 2028 C C . PHE A 1 248 ? 3.387 21.344 20.781 1 79.12 248 PHE A C 1
ATOM 2030 O O . PHE A 1 248 ? 3.756 21.75 19.672 1 79.12 248 PHE A O 1
ATOM 2037 N N . ARG A 1 249 ? 2.24 20.703 20.984 1 79.06 249 ARG A N 1
ATOM 2038 C CA . ARG A 1 249 ? 1.421 20.25 19.859 1 79.06 249 ARG A CA 1
ATOM 2039 C C . ARG A 1 249 ? 0.252 21.203 19.609 1 79.06 249 ARG A C 1
ATOM 2041 O O . ARG A 1 249 ? -0.476 21.547 20.547 1 79.06 249 ARG A O 1
ATOM 2048 N N . ALA A 1 250 ? 0.088 21.391 18.312 1 79.31 250 ALA A N 1
ATOM 2049 C CA . ALA A 1 250 ? -1.043 22.234 17.938 1 79.31 250 ALA A CA 1
ATOM 2050 C C . ALA A 1 250 ? -2.236 21.391 17.5 1 79.31 250 ALA A C 1
ATOM 2052 O O . ALA A 1 250 ? -3.385 21.719 17.812 1 79.31 250 ALA A O 1
ATOM 2053 N N . SER A 1 251 ? -1.897 20.328 16.859 1 75.81 251 SER A N 1
ATOM 2054 C CA . SER A 1 251 ? -2.959 19.453 16.391 1 75.81 251 SER A CA 1
ATOM 2055 C C . SER A 1 251 ? -3.783 18.906 17.562 1 75.81 251 SER A C 1
ATOM 2057 O O . SER A 1 251 ? -3.23 18.531 18.594 1 75.81 251 SER A O 1
ATOM 2059 N N . GLY A 1 252 ? -5.094 19.016 17.469 1 68.56 252 GLY A N 1
ATOM 2060 C CA . GLY A 1 252 ? -5.984 18.516 18.5 1 68.56 252 GLY A CA 1
ATOM 2061 C C . GLY A 1 252 ? -6.266 19.531 19.594 1 68.56 252 GLY A C 1
ATOM 2062 O O . GLY A 1 252 ? -7.039 19.266 20.516 1 68.56 252 GLY A O 1
ATOM 2063 N N . SER A 1 253 ? -5.727 20.781 19.516 1 71.31 253 SER A N 1
ATOM 2064 C CA . SER A 1 253 ? -5.891 21.781 20.562 1 71.31 253 SER A CA 1
ATOM 2065 C C . SER A 1 253 ? -7.301 22.359 20.562 1 71.31 253 SER A C 1
ATOM 2067 O O . SER A 1 253 ? -7.781 22.844 21.594 1 71.31 253 SER A O 1
ATOM 2069 N N . GLY A 1 254 ? -7.828 22.375 19.375 1 75.06 254 GLY A N 1
ATOM 2070 C CA . GLY A 1 254 ? -9.141 22.969 19.203 1 75.06 254 GLY A CA 1
ATOM 2071 C C . GLY A 1 254 ? -9.094 24.484 19.125 1 75.06 254 GLY A C 1
ATOM 2072 O O . GLY A 1 254 ? -10.117 25.141 18.891 1 75.06 254 GLY A O 1
ATOM 2073 N N . LYS A 1 255 ? -7.941 25.094 19.312 1 87.81 255 LYS A N 1
ATOM 2074 C CA . LYS A 1 255 ? -7.758 26.547 19.172 1 87.81 255 LYS A CA 1
ATOM 2075 C C . LYS A 1 255 ? -7.383 26.922 17.734 1 87.81 255 LYS A C 1
ATOM 2077 O O . LYS A 1 255 ? -6.203 26.922 17.391 1 87.81 255 LYS A O 1
ATOM 2082 N N . ILE A 1 256 ? -8.406 27.297 17 1 93.19 256 ILE A N 1
ATOM 2083 C CA . ILE A 1 256 ? -8.219 27.484 15.57 1 93.19 256 ILE A CA 1
ATOM 2084 C C . ILE A 1 256 ? -8.508 28.938 15.188 1 93.19 256 ILE A C 1
ATOM 2086 O O . ILE A 1 256 ? -9.484 29.516 15.656 1 93.19 256 ILE A O 1
ATOM 2090 N N . LEU A 1 257 ? -7.656 29.516 14.5 1 96.5 257 LEU A N 1
ATOM 2091 C CA . LEU A 1 257 ? -7.852 30.828 13.891 1 96.5 257 LEU A CA 1
ATOM 2092 C C . LEU A 1 257 ? -8.055 30.703 12.391 1 96.5 257 LEU A C 1
ATOM 2094 O O . LEU A 1 257 ? -7.312 29.984 11.711 1 96.5 257 LEU A O 1
ATOM 2098 N N . TYR A 1 258 ? -9.016 31.422 11.828 1 97.38 258 TYR A N 1
ATOM 2099 C CA . TYR A 1 258 ? -9.445 31.219 10.445 1 97.38 258 TYR A CA 1
ATOM 2100 C C . TYR A 1 258 ? -9.078 32.438 9.578 1 97.38 258 TYR A C 1
ATOM 2102 O O . TYR A 1 258 ? -9.328 32.406 8.367 1 97.38 258 TYR A O 1
ATOM 2110 N N . ASP A 1 259 ? -8.469 33.469 10.164 1 97.5 259 ASP A N 1
ATOM 2111 C CA . ASP A 1 259 ? -8.109 34.656 9.422 1 97.5 259 ASP A CA 1
ATOM 2112 C C . ASP A 1 259 ? -7.121 34.344 8.305 1 97.5 259 ASP A C 1
ATOM 2114 O O . ASP A 1 259 ? -5.996 33.906 8.562 1 97.5 259 ASP A O 1
ATOM 2118 N N . PRO A 1 260 ? -7.52 34.625 7.027 1 97.69 260 PRO A N 1
ATOM 2119 C CA . PRO A 1 260 ? -6.629 34.312 5.906 1 97.69 260 PRO A CA 1
ATOM 2120 C C . PRO A 1 260 ? -5.301 35.062 5.977 1 97.69 260 PRO A C 1
ATOM 2122 O O . PRO A 1 260 ? -4.293 34.594 5.449 1 97.69 260 PRO A O 1
ATOM 2125 N N . GLU A 1 261 ? -5.25 36.156 6.621 1 97.56 261 GLU A N 1
ATOM 2126 C CA . GLU A 1 261 ? -4.039 36.969 6.719 1 97.56 261 GLU A CA 1
ATOM 2127 C C . GLU A 1 261 ? -2.977 36.281 7.562 1 97.56 261 GLU A C 1
ATOM 2129 O O . GLU A 1 261 ? -1.796 36.625 7.492 1 97.56 261 GLU A O 1
ATOM 2134 N N . LEU A 1 262 ? -3.457 35.312 8.32 1 97.88 262 LEU A N 1
ATOM 2135 C CA . LEU A 1 262 ? -2.543 34.594 9.211 1 97.88 262 LEU A CA 1
ATOM 2136 C C . LEU A 1 262 ? -1.893 33.406 8.492 1 97.88 262 LEU A C 1
ATOM 2138 O O . LEU A 1 262 ? -0.989 32.781 9.031 1 97.88 262 LEU A O 1
ATOM 2142 N N . ILE A 1 263 ? -2.273 33.125 7.289 1 98.56 263 ILE A N 1
ATOM 2143 C CA . ILE A 1 263 ? -1.727 32 6.523 1 98.56 263 ILE A CA 1
ATOM 2144 C C . ILE A 1 263 ? -0.636 32.5 5.582 1 98.56 263 ILE A C 1
ATOM 2146 O O . ILE A 1 263 ? -0.922 33.219 4.613 1 98.56 263 ILE A O 1
ATOM 2150 N N . PRO A 1 264 ? 0.562 32.125 5.832 1 98.38 264 PRO A N 1
ATOM 2151 C CA . PRO A 1 264 ? 1.65 32.625 4.984 1 98.38 264 PRO A CA 1
ATOM 2152 C C . PRO A 1 264 ? 1.532 32.156 3.537 1 98.38 264 PRO A C 1
ATOM 2154 O O . PRO A 1 264 ? 1.226 30.984 3.285 1 98.38 264 PRO A O 1
ATOM 2157 N N . GLU A 1 265 ? 1.818 33.062 2.637 1 98.31 265 GLU A N 1
ATOM 2158 C CA . GLU A 1 265 ? 1.759 32.781 1.208 1 98.31 265 GLU A CA 1
ATOM 2159 C C . GLU A 1 265 ? 2.678 31.609 0.847 1 98.31 265 GLU A C 1
ATOM 2161 O O . GLU A 1 265 ? 2.342 30.781 -0.01 1 98.31 265 GLU A O 1
ATOM 2166 N N . ALA A 1 266 ? 3.809 31.5 1.486 1 98.38 266 ALA A N 1
ATOM 2167 C CA . ALA A 1 266 ? 4.777 30.438 1.218 1 98.38 266 ALA A CA 1
ATOM 2168 C C . ALA A 1 266 ? 4.168 29.062 1.468 1 98.38 266 ALA A C 1
ATOM 2170 O O . ALA A 1 266 ? 4.449 28.109 0.739 1 98.38 266 ALA A O 1
ATOM 2171 N N . CYS A 1 267 ? 3.316 28.922 2.473 1 98.75 267 CYS A N 1
ATOM 2172 C CA . CYS A 1 267 ? 2.65 27.656 2.785 1 98.75 267 CYS A CA 1
ATOM 2173 C C . CYS A 1 267 ? 1.648 27.281 1.698 1 98.75 267 CYS A C 1
ATOM 2175 O O . CYS A 1 267 ? 1.579 26.125 1.28 1 98.75 267 CYS A O 1
ATOM 2177 N N . ILE A 1 268 ? 0.919 28.266 1.231 1 98.81 268 ILE A N 1
ATOM 2178 C CA . ILE A 1 268 ? -0.094 28.047 0.206 1 98.81 268 ILE A CA 1
ATOM 2179 C C . ILE A 1 268 ? 0.577 27.609 -1.094 1 98.81 268 ILE A C 1
ATOM 2181 O O . ILE A 1 268 ? 0.195 26.594 -1.687 1 98.81 268 ILE A O 1
ATOM 2185 N N . ARG A 1 269 ? 1.589 28.328 -1.47 1 98.62 269 ARG A N 1
ATOM 2186 C CA . ARG A 1 269 ? 2.293 28.031 -2.715 1 98.62 269 ARG A CA 1
ATOM 2187 C C . ARG A 1 269 ? 2.957 26.672 -2.66 1 98.62 269 ARG A C 1
ATOM 2189 O O . ARG A 1 269 ? 2.896 25.906 -3.625 1 98.62 269 ARG A O 1
ATOM 2196 N N . MET A 1 270 ? 3.568 26.344 -1.547 1 98.69 270 MET A N 1
ATOM 2197 C CA . MET A 1 270 ? 4.199 25.031 -1.393 1 98.69 270 MET A CA 1
ATOM 2198 C C . MET A 1 270 ? 3.164 23.922 -1.502 1 98.69 270 MET A C 1
ATOM 2200 O O . MET A 1 270 ? 3.439 22.875 -2.08 1 98.69 270 MET A O 1
ATOM 2204 N N . THR A 1 271 ? 2.002 24.156 -0.957 1 98.88 271 THR A N 1
ATOM 2205 C CA . THR A 1 271 ? 0.945 23.156 -1.002 1 98.88 271 THR A CA 1
ATOM 2206 C C . THR A 1 271 ? 0.48 22.922 -2.438 1 98.88 271 THR A C 1
ATOM 2208 O O . THR A 1 271 ? 0.358 21.781 -2.877 1 98.88 271 THR A O 1
ATOM 2211 N N . PHE A 1 272 ? 0.278 24 -3.197 1 98.81 272 PHE A N 1
ATOM 2212 C CA . PHE A 1 272 ? -0.096 23.859 -4.598 1 98.81 272 PHE A CA 1
ATOM 2213 C C . PHE A 1 272 ? 1.01 23.172 -5.391 1 98.81 272 PHE A C 1
ATOM 2215 O O . PHE A 1 272 ? 0.737 22.297 -6.211 1 98.81 272 PHE A O 1
ATOM 2222 N N . ASP A 1 273 ? 2.223 23.562 -5.16 1 98.38 273 ASP A N 1
ATOM 2223 C CA . ASP A 1 273 ? 3.357 23.016 -5.891 1 98.38 273 ASP A CA 1
ATOM 2224 C C . ASP A 1 273 ? 3.48 21.5 -5.652 1 98.38 273 ASP A C 1
ATOM 2226 O O . ASP A 1 273 ? 3.641 20.734 -6.598 1 98.38 273 ASP A O 1
ATOM 2230 N N . LEU A 1 274 ? 3.396 21.125 -4.398 1 98.56 274 LEU A N 1
ATOM 2231 C CA . LEU A 1 274 ? 3.527 19.703 -4.078 1 98.56 274 LEU A CA 1
ATOM 2232 C C . LEU A 1 274 ? 2.336 18.922 -4.617 1 98.56 274 LEU A C 1
ATOM 2234 O O . LEU A 1 274 ? 2.496 17.781 -5.086 1 98.56 274 LEU A O 1
ATOM 2238 N N . ALA A 1 275 ? 1.146 19.5 -4.516 1 98.69 275 ALA A N 1
ATOM 2239 C CA . ALA A 1 275 ? -0.03 18.828 -5.078 1 98.69 275 ALA A CA 1
ATOM 2240 C C . ALA A 1 275 ? 0.155 18.562 -6.57 1 98.69 275 ALA A C 1
ATOM 2242 O O . ALA A 1 275 ? -0.2 17.484 -7.059 1 98.69 275 ALA A O 1
ATOM 2243 N N . LYS A 1 276 ? 0.688 19.516 -7.238 1 98 276 LYS A N 1
ATOM 2244 C CA . LYS A 1 276 ? 0.947 19.375 -8.664 1 98 276 LYS A CA 1
ATOM 2245 C C . LYS A 1 276 ? 2 18.297 -8.93 1 98 276 LYS A C 1
ATOM 2247 O O . LYS A 1 276 ? 1.792 17.406 -9.75 1 98 276 LYS A O 1
ATOM 2252 N N . LYS A 1 277 ? 3.092 18.328 -8.18 1 97.19 277 LYS A N 1
ATOM 2253 C CA . LYS A 1 277 ? 4.199 17.391 -8.367 1 97.19 277 LYS A CA 1
ATOM 2254 C C . LYS A 1 277 ? 3.762 15.953 -8.102 1 97.19 277 LYS A C 1
ATOM 2256 O O . LYS A 1 277 ? 4.246 15.023 -8.75 1 97.19 277 LYS A O 1
ATOM 2261 N N . THR A 1 278 ? 2.861 15.797 -7.176 1 97.81 278 THR A N 1
ATOM 2262 C CA . THR A 1 278 ? 2.445 14.461 -6.773 1 97.81 278 THR A CA 1
ATOM 2263 C C . THR A 1 278 ? 1.15 14.062 -7.477 1 97.81 278 THR A C 1
ATOM 2265 O O . THR A 1 278 ? 0.617 12.977 -7.238 1 97.81 278 THR A O 1
ATOM 2268 N N . ARG A 1 279 ? 0.595 14.992 -8.266 1 97 279 ARG A N 1
ATOM 2269 C CA . ARG A 1 279 ? -0.668 14.773 -8.961 1 97 279 ARG A CA 1
ATOM 2270 C C . ARG A 1 279 ? -1.778 14.406 -7.98 1 97 279 ARG A C 1
ATOM 2272 O O . ARG A 1 279 ? -2.551 13.477 -8.227 1 97 279 ARG A O 1
ATOM 2279 N N . SER A 1 280 ? -1.797 15.117 -6.852 1 98.19 280 SER A N 1
ATOM 2280 C CA . SER A 1 280 ? -2.777 14.859 -5.801 1 98.19 280 SER A CA 1
ATOM 2281 C C . SER A 1 280 ? -4.078 15.609 -6.066 1 98.19 280 SER A C 1
ATOM 2283 O O . SER A 1 280 ? -4.062 16.781 -6.445 1 98.19 280 SER A O 1
ATOM 2285 N N . GLN A 1 281 ? -5.191 14.93 -5.887 1 98.31 281 GLN A N 1
ATOM 2286 C CA . GLN A 1 281 ? -6.508 15.547 -5.98 1 98.31 281 GLN A CA 1
ATOM 2287 C C . GLN A 1 281 ? -6.801 16.406 -4.75 1 98.31 281 GLN A C 1
ATOM 2289 O O . GLN A 1 281 ? -7.504 17.406 -4.84 1 98.31 281 GLN A O 1
ATOM 2294 N N . SER A 1 282 ? -6.352 15.961 -3.654 1 98.62 282 SER A N 1
ATOM 2295 C CA . SER A 1 282 ? -6.434 16.594 -2.344 1 98.62 282 SER A CA 1
ATOM 2296 C C . SER A 1 282 ? -5.129 16.438 -1.57 1 98.62 282 SER A C 1
ATOM 2298 O O . SER A 1 282 ? -4.574 15.336 -1.495 1 98.62 282 SER A O 1
ATOM 2300 N N . LEU A 1 283 ? -4.625 17.547 -1.036 1 98.81 283 LEU A N 1
ATOM 2301 C CA . LEU A 1 283 ? -3.381 17.5 -0.273 1 98.81 283 LEU A CA 1
ATOM 2302 C C . LEU A 1 283 ? -3.455 18.406 0.947 1 98.81 283 LEU A C 1
ATOM 2304 O O . LEU A 1 283 ? -3.812 19.578 0.827 1 98.81 283 LEU A O 1
ATOM 2308 N N . VAL A 1 284 ? -3.18 17.828 2.107 1 98.31 284 VAL A N 1
ATOM 2309 C CA . VAL A 1 284 ? -3.115 18.531 3.381 1 98.31 284 VAL A CA 1
ATOM 2310 C C . VAL A 1 284 ? -1.667 18.594 3.861 1 98.31 284 VAL A C 1
ATOM 2312 O O . VAL A 1 284 ? -0.985 17.578 3.945 1 98.31 284 VAL A O 1
ATOM 2315 N N . LEU A 1 285 ? -1.232 19.781 4.133 1 98.69 285 LEU A N 1
ATOM 2316 C CA . LEU A 1 285 ? 0.094 19.938 4.715 1 98.69 285 LEU A CA 1
ATOM 2317 C C . LEU A 1 285 ? 0.017 20.688 6.043 1 98.69 285 LEU A C 1
ATOM 2319 O O . LEU A 1 285 ? -0.697 21.688 6.156 1 98.69 285 LEU A O 1
ATOM 2323 N N . ASP A 1 286 ? 0.72 20.188 7.027 1 97.25 286 ASP A N 1
ATOM 2324 C CA . ASP A 1 286 ? 0.95 20.891 8.289 1 97.25 286 ASP A CA 1
ATOM 2325 C C . ASP A 1 286 ? 2.348 21.5 8.328 1 97.25 286 ASP A C 1
ATOM 2327 O O . ASP A 1 286 ? 3.34 20.828 8.07 1 97.25 286 ASP A O 1
ATOM 2331 N N . PHE A 1 287 ? 2.371 22.781 8.719 1 98.31 287 PHE A N 1
ATOM 2332 C CA . PHE A 1 287 ? 3.637 23.5 8.719 1 98.31 287 PHE A CA 1
ATOM 2333 C C . PHE A 1 287 ? 3.973 24.016 10.117 1 98.31 287 PHE A C 1
ATOM 2335 O O . PHE A 1 287 ? 3.088 24.453 10.852 1 98.31 287 PHE A O 1
ATOM 2342 N N . ILE A 1 288 ? 5.223 23.938 10.391 1 97.62 288 ILE A N 1
ATOM 2343 C CA . ILE A 1 288 ? 5.828 24.734 11.445 1 97.62 288 ILE A CA 1
ATOM 2344 C C . ILE A 1 288 ? 6.957 25.594 10.867 1 97.62 288 ILE A C 1
ATOM 2346 O O . ILE A 1 288 ? 7.219 25.547 9.656 1 97.62 288 ILE A O 1
ATOM 2350 N N . PHE A 1 289 ? 7.57 26.375 11.758 1 97.44 289 PHE A N 1
ATOM 2351 C CA . PHE A 1 289 ? 8.508 27.344 11.203 1 97.44 289 PHE A CA 1
ATOM 2352 C C . PHE A 1 289 ? 9.852 27.266 11.922 1 97.44 289 PHE A C 1
ATOM 2354 O O . PHE A 1 289 ? 9.898 27.141 13.141 1 97.44 289 PHE A O 1
ATOM 2361 N N . SER A 1 290 ? 10.852 27.219 11.18 1 96.62 290 SER A N 1
ATOM 2362 C CA . SER A 1 290 ? 12.227 27.359 11.641 1 96.62 290 SER A CA 1
ATOM 2363 C C . SER A 1 290 ? 12.875 28.609 11.055 1 96.62 290 SER A C 1
ATOM 2365 O O . SER A 1 290 ? 13.062 28.703 9.836 1 96.62 290 SER A O 1
ATOM 2367 N N . ASP A 1 291 ? 13.227 29.609 11.891 1 94.06 291 ASP A N 1
ATOM 2368 C CA . ASP A 1 291 ? 13.82 30.875 11.469 1 94.06 291 ASP A CA 1
ATOM 2369 C C . ASP A 1 291 ? 12.984 31.531 10.367 1 94.06 291 ASP A C 1
ATOM 2371 O O . ASP A 1 291 ? 13.516 31.891 9.312 1 94.06 291 ASP A O 1
ATOM 2375 N N . GLY A 1 292 ? 11.695 31.438 10.484 1 93.81 292 GLY A N 1
ATOM 2376 C CA . GLY A 1 292 ? 10.781 32.125 9.594 1 93.81 292 GLY A CA 1
ATOM 2377 C C . GLY A 1 292 ? 10.445 31.328 8.344 1 93.81 292 GLY A C 1
ATOM 2378 O O . GLY A 1 292 ? 9.594 31.734 7.555 1 93.81 292 GLY A O 1
ATOM 2379 N N . SER A 1 293 ? 11.062 30.203 8.172 1 96.69 293 SER A N 1
ATOM 2380 C CA . SER A 1 293 ? 10.828 29.391 6.988 1 96.69 293 SER A CA 1
ATOM 2381 C C . SER A 1 293 ? 9.914 28.219 7.301 1 96.69 293 SER A C 1
ATOM 2383 O O . SER A 1 293 ? 10.094 27.531 8.312 1 96.69 293 SER A O 1
ATOM 2385 N N . PRO A 1 294 ? 8.945 27.984 6.438 1 98.25 294 PRO A N 1
ATOM 2386 C CA . PRO A 1 294 ? 8.023 26.875 6.703 1 98.25 294 PRO A CA 1
ATOM 2387 C C . PRO A 1 294 ? 8.68 25.5 6.484 1 98.25 294 PRO A C 1
ATOM 2389 O O . PRO A 1 294 ? 9.43 25.328 5.523 1 98.25 294 PRO A O 1
ATOM 2392 N N . LEU A 1 295 ? 8.398 24.578 7.383 1 98.5 295 LEU A N 1
ATOM 2393 C CA . LEU A 1 295 ? 8.766 23.156 7.305 1 98.5 295 LEU A CA 1
ATOM 2394 C C . LEU A 1 295 ? 7.531 22.281 7.402 1 98.5 295 LEU A C 1
ATOM 2396 O O . LEU A 1 295 ? 6.688 22.469 8.281 1 98.5 295 LEU A O 1
ATOM 2400 N N . VAL A 1 296 ? 7.438 21.344 6.473 1 98.5 296 VAL A N 1
ATOM 2401 C CA . VAL A 1 296 ? 6.324 20.391 6.543 1 98.5 296 VAL A CA 1
ATOM 2402 C C . VAL A 1 296 ? 6.574 19.375 7.648 1 98.5 296 VAL A C 1
ATOM 2404 O O . VAL A 1 296 ? 7.68 18.844 7.773 1 98.5 296 VAL A O 1
ATOM 2407 N N . VAL A 1 297 ? 5.52 19.125 8.422 1 95.88 297 VAL A N 1
ATOM 2408 C CA . VAL A 1 297 ? 5.613 18.156 9.5 1 95.88 297 VAL A CA 1
ATOM 2409 C C . VAL A 1 297 ? 4.91 16.859 9.102 1 95.88 297 VAL A C 1
ATOM 2411 O O . VAL A 1 297 ? 5.332 15.766 9.492 1 95.88 297 VAL A O 1
ATOM 2414 N N . GLU A 1 298 ? 3.846 17.016 8.344 1 94.81 298 GLU A N 1
ATOM 2415 C CA . GLU A 1 298 ? 3.018 15.891 7.938 1 94.81 298 GLU A CA 1
ATOM 2416 C C . GLU A 1 298 ? 2.189 16.234 6.703 1 94.81 298 GLU A C 1
ATOM 2418 O O . GLU A 1 298 ? 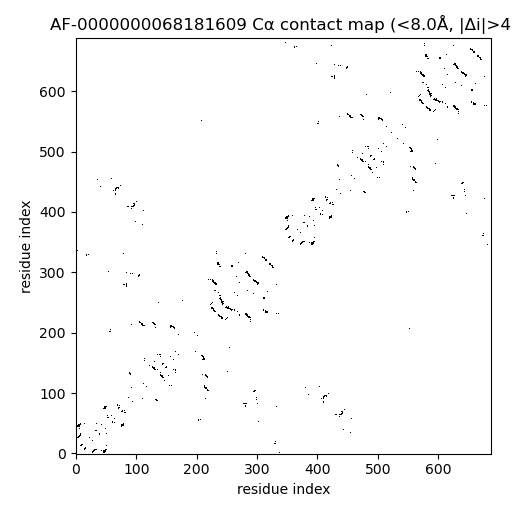1.919 17.406 6.434 1 94.81 298 GLU A O 1
ATOM 2423 N N . MET A 1 299 ? 1.944 15.234 5.969 1 97.06 299 MET A N 1
ATOM 2424 C CA . MET A 1 299 ? 1.044 15.391 4.832 1 97.06 299 MET A CA 1
ATOM 2425 C C . MET A 1 299 ? -0.09 14.367 4.898 1 97.06 299 MET A C 1
ATOM 2427 O O . MET A 1 299 ? 0.029 13.344 5.566 1 97.06 299 MET A O 1
ATOM 2431 N N . SER A 1 300 ? -1.176 14.625 4.289 1 96.31 300 SER A N 1
ATOM 2432 C CA . SER A 1 300 ? -2.352 13.766 4.191 1 96.31 300 SER A CA 1
ATOM 2433 C C . SER A 1 300 ? -3.213 14.141 2.988 1 96.31 300 SER A C 1
ATOM 2435 O O . SER A 1 300 ? -2.924 15.117 2.293 1 96.31 300 SER A O 1
ATOM 2437 N N . TYR A 1 301 ? -4.125 13.328 2.648 1 96.94 301 TYR A N 1
ATOM 2438 C CA . TYR A 1 301 ? -5.145 13.758 1.697 1 96.94 301 TYR A CA 1
ATOM 2439 C C . TYR A 1 301 ? -6.469 14.031 2.402 1 96.94 301 TYR A C 1
ATOM 2441 O O . TYR A 1 301 ? -7.344 14.703 1.852 1 96.94 301 TYR A O 1
ATOM 2449 N N . ALA A 1 302 ? -6.562 13.484 3.605 1 93.25 302 ALA A N 1
ATOM 2450 C CA . ALA A 1 302 ? -7.824 13.477 4.34 1 93.25 302 ALA A CA 1
ATOM 2451 C C . ALA A 1 302 ? -7.836 14.555 5.422 1 93.25 302 ALA A C 1
ATOM 2453 O O . ALA A 1 302 ? -6.777 14.961 5.914 1 93.25 302 ALA A O 1
ATOM 2454 N N . PHE A 1 303 ? -9.008 15.016 5.734 1 91.88 303 PHE A N 1
ATOM 2455 C CA . PHE A 1 303 ? -9.227 15.992 6.789 1 91.88 303 PHE A CA 1
ATOM 2456 C C . PHE A 1 303 ? -10.68 15.969 7.258 1 91.88 303 PHE A C 1
ATOM 2458 O O . PHE A 1 303 ? -11.539 15.375 6.598 1 91.88 303 PHE A O 1
ATOM 2465 N N . ALA A 1 304 ? -10.914 16.516 8.406 1 87.44 304 ALA A N 1
ATOM 2466 C CA . ALA A 1 304 ? -12.281 16.672 8.914 1 87.44 304 ALA A CA 1
ATOM 2467 C C . ALA A 1 304 ? -12.93 17.938 8.352 1 87.44 304 ALA A C 1
ATOM 2469 O O . ALA A 1 304 ? -12.594 19.047 8.758 1 87.44 304 ALA A O 1
ATOM 2470 N N . SER A 1 305 ? -13.891 17.75 7.562 1 88.94 305 SER A N 1
ATOM 2471 C CA . SER A 1 305 ? -14.461 18.859 6.801 1 88.94 305 SER A CA 1
ATOM 2472 C C . SER A 1 305 ? -15.039 19.922 7.723 1 88.94 305 SER A C 1
ATOM 2474 O O . SER A 1 305 ? -14.938 21.109 7.438 1 88.94 305 SER A O 1
ATOM 2476 N N . HIS A 1 306 ? -15.602 19.531 8.844 1 86.31 306 HIS A N 1
ATOM 2477 C CA . HIS A 1 306 ? -16.281 20.469 9.734 1 86.31 306 HIS A CA 1
ATOM 2478 C C . HIS A 1 306 ? -15.328 21.547 10.25 1 86.31 306 HIS A C 1
ATOM 2480 O O . HIS A 1 306 ? -15.75 22.672 10.508 1 86.31 306 HIS A O 1
ATOM 2486 N N . GLY A 1 307 ? -14.086 21.203 10.359 1 88.12 307 GLY A N 1
ATOM 2487 C CA . GLY A 1 307 ? -13.094 22.125 10.883 1 88.12 307 GLY A CA 1
ATOM 2488 C C . GLY A 1 307 ? -12.766 23.25 9.93 1 88.12 307 GLY A C 1
ATOM 2489 O O . GLY A 1 307 ? -12.117 24.234 10.312 1 88.12 307 GLY A O 1
ATOM 2490 N N . TYR A 1 308 ? -13.352 23.203 8.719 1 93.94 308 TYR A N 1
ATOM 2491 C CA . TYR A 1 308 ? -12.922 24.188 7.727 1 93.94 308 TYR A CA 1
ATOM 2492 C C . TYR A 1 308 ? -14.117 24.953 7.172 1 93.94 308 TYR A C 1
ATOM 2494 O O . TYR A 1 308 ? -13.969 25.781 6.277 1 93.94 308 TYR A O 1
ATOM 2502 N N . LEU A 1 309 ? -15.273 24.641 7.707 1 91.88 309 LEU A N 1
ATOM 2503 C CA . LEU A 1 309 ? -16.484 25.328 7.266 1 91.88 309 LEU A CA 1
ATOM 2504 C C . LEU A 1 309 ? -16.453 26.797 7.664 1 91.88 309 LEU A C 1
ATOM 2506 O O . LEU A 1 309 ? -17.156 27.625 7.07 1 91.88 309 LEU A O 1
ATOM 2510 N N . SER A 1 310 ? -15.641 27.172 8.68 1 94.56 310 SER A N 1
ATOM 2511 C CA . SER A 1 310 ? -15.539 28.547 9.156 1 94.56 310 SER A CA 1
ATOM 2512 C C . SER A 1 310 ? -14.516 29.344 8.352 1 94.56 310 SER A C 1
ATOM 2514 O O . SER A 1 310 ? -14.344 30.547 8.57 1 94.56 310 SER A O 1
ATOM 2516 N N . CYS A 1 311 ? -13.828 28.672 7.457 1 97.38 311 CYS A N 1
ATOM 2517 C CA . CYS A 1 311 ? -12.961 29.438 6.566 1 97.38 311 CYS A CA 1
ATOM 2518 C C . CYS A 1 311 ? -13.766 30.438 5.742 1 97.38 311 CYS A C 1
ATOM 2520 O O . CYS A 1 311 ? -14.766 30.078 5.125 1 97.38 311 CYS A O 1
ATOM 2522 N N . PRO A 1 312 ? -13.305 31.703 5.699 1 98.25 312 PRO A N 1
ATOM 2523 C CA . PRO A 1 312 ? -14.109 32.75 5.055 1 98.25 312 PRO A CA 1
ATOM 2524 C C . PRO A 1 312 ? -13.969 32.75 3.531 1 98.25 312 PRO A C 1
ATOM 2526 O O . PRO A 1 312 ? -14.609 33.531 2.848 1 98.25 312 PRO A O 1
ATOM 2529 N N . GLY A 1 313 ? -13.094 31.938 2.979 1 98.62 313 GLY A N 1
ATOM 2530 C CA . GLY A 1 313 ? -12.836 31.828 1.555 1 98.62 313 GLY A CA 1
ATOM 2531 C C . GLY A 1 313 ? -11.688 30.875 1.24 1 98.62 313 GLY A C 1
ATOM 2532 O O . GLY A 1 313 ? -11.281 30.078 2.086 1 98.62 313 GLY A O 1
ATOM 2533 N N . TYR A 1 314 ? -11.273 30.906 0.008 1 98.81 314 TYR A N 1
ATOM 2534 C CA . TYR A 1 314 ? -10.156 30.078 -0.441 1 98.81 314 TYR A CA 1
ATOM 2535 C C . TYR A 1 314 ? -9.336 30.812 -1.496 1 98.81 314 TYR A C 1
ATOM 2537 O O . TYR A 1 314 ? -9.781 31.812 -2.062 1 98.81 314 TYR A O 1
ATOM 2545 N N . TRP A 1 315 ? -8.148 30.375 -1.668 1 98.81 315 TRP A N 1
ATOM 2546 C CA . TRP A 1 315 ? -7.281 30.875 -2.73 1 98.81 315 TRP A CA 1
ATOM 2547 C C . TRP A 1 315 ? -7.387 30 -3.973 1 98.81 315 TRP A C 1
ATOM 2549 O O . TRP A 1 315 ? -7.496 28.781 -3.869 1 98.81 315 TRP A O 1
ATOM 2559 N N . ARG A 1 316 ? -7.273 30.594 -5.129 1 98.38 316 ARG A N 1
ATOM 2560 C CA . ARG A 1 316 ? -7 29.859 -6.363 1 98.38 316 ARG A CA 1
ATOM 2561 C C . ARG A 1 316 ? -5.504 29.656 -6.555 1 98.38 316 ARG A C 1
ATOM 2563 O O . ARG A 1 316 ? -4.691 30.281 -5.859 1 98.38 316 ARG A O 1
ATOM 2570 N N . ASN A 1 317 ? -5.215 28.734 -7.523 1 97.25 317 ASN A N 1
ATOM 2571 C CA . ASN A 1 317 ? -3.807 28.391 -7.688 1 97.25 317 ASN A CA 1
ATOM 2572 C C . ASN A 1 317 ? -3.008 29.547 -8.281 1 97.25 317 ASN A C 1
ATOM 2574 O O . ASN A 1 317 ? -1.776 29.516 -8.297 1 97.25 317 ASN A O 1
ATOM 2578 N N . ASP A 1 318 ? -3.621 30.688 -8.672 1 97.25 318 ASP A N 1
ATOM 2579 C CA . ASP A 1 318 ? -2.951 31.922 -9.055 1 97.25 318 ASP A CA 1
ATOM 2580 C C . ASP A 1 318 ? -2.916 32.906 -7.883 1 97.25 318 ASP A C 1
ATOM 2582 O O . ASP A 1 318 ? -2.574 34.094 -8.062 1 97.25 318 ASP A O 1
ATOM 2586 N N . MET A 1 319 ? -3.4 32.562 -6.746 1 97.62 319 MET A N 1
ATOM 2587 C CA . MET A 1 319 ? -3.359 33.25 -5.469 1 97.62 319 MET A CA 1
ATOM 2588 C C . MET A 1 319 ? -4.48 34.281 -5.375 1 97.62 319 MET A C 1
ATOM 2590 O O . MET A 1 319 ? -4.523 35.094 -4.434 1 97.62 319 MET A O 1
ATOM 2594 N N . THR A 1 320 ? -5.387 34.156 -6.348 1 98.25 320 THR A N 1
ATOM 2595 C CA . THR A 1 320 ? -6.574 35 -6.219 1 98.25 320 THR A CA 1
ATOM 2596 C C . THR A 1 320 ? -7.469 34.5 -5.09 1 98.25 320 THR A C 1
ATOM 2598 O O . THR A 1 320 ? -7.727 33.312 -4.973 1 98.25 320 THR A O 1
ATOM 2601 N N . TRP A 1 321 ? -7.891 35.5 -4.281 1 98.38 321 TRP A N 1
ATOM 2602 C CA . TRP A 1 321 ? -8.773 35.188 -3.158 1 98.38 321 TRP A CA 1
ATOM 2603 C C . TRP A 1 321 ? -10.227 35.156 -3.598 1 98.38 321 TRP A C 1
ATOM 2605 O O . TRP A 1 321 ? -10.68 36.062 -4.301 1 98.38 321 TRP A O 1
ATOM 2615 N N . VAL A 1 322 ? -10.922 34.125 -3.252 1 98.62 322 VAL A N 1
ATOM 2616 C CA . VAL A 1 322 ? -12.367 34.031 -3.449 1 98.62 322 VAL A CA 1
ATOM 2617 C C . VAL A 1 322 ? -13.07 34.031 -2.096 1 98.62 322 VAL A C 1
ATOM 2619 O O . VAL A 1 322 ? -12.992 33.062 -1.344 1 98.62 322 VAL A O 1
ATOM 2622 N N . GLU A 1 323 ? -13.797 35.062 -1.872 1 98.19 323 GLU A N 1
ATOM 2623 C CA . GLU A 1 323 ? -14.484 35.219 -0.595 1 98.19 323 GLU A CA 1
ATOM 2624 C C . GLU A 1 323 ? -15.812 34.469 -0.589 1 98.19 323 GLU A C 1
ATOM 2626 O O . GLU A 1 323 ? -16.5 34.406 -1.612 1 98.19 323 GLU A O 1
ATOM 2631 N N . GLY A 1 324 ? -16.156 33.875 0.616 1 97.75 324 GLY A N 1
ATOM 2632 C CA . GLY A 1 324 ? -17.469 33.25 0.77 1 97.75 324 GLY A CA 1
ATOM 2633 C C . GLY A 1 324 ? -17.375 31.844 1.342 1 97.75 324 GLY A C 1
ATOM 2634 O O . GLY A 1 324 ? -16.297 31.25 1.385 1 97.75 324 GLY A O 1
ATOM 2635 N N . SER A 1 325 ? -18.516 31.422 1.744 1 96.81 325 SER A N 1
ATOM 2636 C CA . SER A 1 325 ? -18.609 30.062 2.271 1 96.81 325 SER A CA 1
ATOM 2637 C C . SER A 1 325 ? -18.469 29.031 1.16 1 96.81 325 SER A C 1
ATOM 2639 O O . SER A 1 325 ? -18.828 29.281 0.012 1 96.81 325 SER A O 1
ATOM 2641 N N . PHE A 1 326 ? -17.891 27.938 1.5 1 97 326 PHE A N 1
ATOM 2642 C CA . PHE A 1 326 ? -17.734 26.828 0.567 1 97 326 PHE A CA 1
ATOM 2643 C C . PHE A 1 326 ? -17.734 25.5 1.308 1 97 326 PHE A C 1
ATOM 2645 O O . PHE A 1 326 ? -17.562 25.469 2.529 1 97 326 PHE A O 1
ATOM 2652 N N . HIS A 1 327 ? -18 24.438 0.547 1 97 327 HIS A N 1
ATOM 2653 C CA . HIS A 1 327 ? -17.797 23.062 1.001 1 97 327 HIS A CA 1
ATOM 2654 C C . HIS A 1 327 ? -16.656 22.391 0.238 1 97 327 HIS A C 1
ATOM 2656 O O . HIS A 1 327 ? -16.75 22.188 -0.977 1 97 327 HIS A O 1
ATOM 2662 N N . PRO A 1 328 ? -15.609 22.031 0.953 1 97.5 328 PRO A N 1
ATOM 2663 C CA . PRO A 1 328 ? -14.5 21.359 0.268 1 97.5 328 PRO A CA 1
ATOM 2664 C C . PRO A 1 328 ? -14.945 20.125 -0.51 1 97.5 328 PRO A C 1
ATOM 2666 O O . PRO A 1 328 ? -14.383 19.812 -1.562 1 97.5 328 PRO A O 1
ATOM 2669 N N . GLU A 1 329 ? -15.961 19.406 -0.014 1 97.56 329 GLU A N 1
ATOM 2670 C CA . GLU A 1 329 ? -16.484 18.203 -0.638 1 97.56 329 GLU A CA 1
ATOM 2671 C C . GLU A 1 329 ? -17.016 18.484 -2.035 1 97.56 329 GLU A C 1
ATOM 2673 O O . GLU A 1 329 ? -16.906 17.641 -2.932 1 97.56 329 GLU A O 1
ATOM 2678 N N . ASP A 1 330 ? -17.594 19.672 -2.197 1 97.19 330 ASP A N 1
ATOM 2679 C CA . ASP A 1 330 ? -18.141 20.047 -3.498 1 97.19 330 ASP A CA 1
ATOM 2680 C C . ASP A 1 330 ? -17.047 20.156 -4.551 1 97.19 330 ASP A C 1
ATOM 2682 O O . ASP A 1 330 ? -17.234 19.75 -5.699 1 97.19 330 ASP A O 1
ATOM 2686 N N . PHE A 1 331 ? -15.898 20.688 -4.145 1 97.5 331 PHE A N 1
ATOM 2687 C CA . PHE A 1 331 ? -14.758 20.812 -5.051 1 97.5 331 PHE A CA 1
ATOM 2688 C C . PHE A 1 331 ? -14.375 19.469 -5.633 1 97.5 331 PHE A C 1
ATOM 2690 O O . PHE A 1 331 ? -14.031 19.359 -6.812 1 97.5 331 PHE A O 1
ATOM 2697 N N . MET A 1 332 ? -14.453 18.422 -4.824 1 97.44 332 MET A N 1
ATOM 2698 C CA . MET A 1 332 ? -14.039 17.078 -5.223 1 97.44 332 MET A CA 1
ATOM 2699 C C . MET A 1 332 ? -14.961 16.516 -6.305 1 97.44 332 MET A C 1
ATOM 2701 O O . MET A 1 332 ? -14.5 15.922 -7.273 1 97.44 332 MET A O 1
ATOM 2705 N N . VAL A 1 333 ? -16.25 16.766 -6.117 1 95.94 333 VAL A N 1
ATOM 2706 C CA . VAL A 1 333 ? -17.219 16.297 -7.105 1 95.94 333 VAL A CA 1
ATOM 2707 C C . VAL A 1 333 ? -17.031 17.062 -8.414 1 95.94 333 VAL A C 1
ATOM 2709 O O . VAL A 1 333 ? -16.969 16.453 -9.484 1 95.94 333 VAL A O 1
ATOM 2712 N N . ASP A 1 334 ? -16.875 18.344 -8.281 1 95.25 334 ASP A N 1
ATOM 2713 C CA . ASP A 1 334 ? -16.688 19.188 -9.461 1 95.25 334 ASP A CA 1
ATOM 2714 C C . ASP A 1 334 ? -15.469 18.75 -10.266 1 95.25 334 ASP A C 1
ATOM 2716 O O . ASP A 1 334 ? -15.531 18.641 -11.492 1 95.25 334 ASP A O 1
ATOM 2720 N N . ASP A 1 335 ? -14.422 18.547 -9.602 1 95.44 335 ASP A N 1
ATOM 2721 C CA . ASP A 1 335 ? -13.164 18.219 -10.273 1 95.44 335 ASP A CA 1
ATOM 2722 C C . ASP A 1 335 ? -13.242 16.828 -10.922 1 95.44 335 ASP A C 1
ATOM 2724 O O . ASP A 1 335 ? -12.586 16.578 -11.93 1 95.44 335 ASP A O 1
ATOM 2728 N N . LEU A 1 336 ? -13.93 15.914 -10.297 1 91.81 336 LEU A N 1
ATOM 2729 C CA . LEU A 1 336 ? -14.039 14.555 -10.828 1 91.81 336 LEU A CA 1
ATOM 2730 C C . LEU A 1 336 ? -14.953 14.523 -12.047 1 91.81 336 LEU A C 1
ATOM 2732 O O . LEU A 1 336 ? -14.664 13.82 -13.023 1 91.81 336 LEU A O 1
ATOM 2736 N N . ILE A 1 337 ? -16.047 15.281 -12.109 1 80 337 ILE A N 1
ATOM 2737 C CA . ILE A 1 337 ? -17.062 15.219 -13.148 1 80 337 ILE A CA 1
ATOM 2738 C C . ILE A 1 337 ? -16.703 16.188 -14.281 1 80 337 ILE A C 1
ATOM 2740 O O . ILE A 1 337 ? -16.906 15.875 -15.453 1 80 337 ILE A O 1
ATOM 2744 N N . VAL A 1 338 ? -16.156 17.344 -13.938 1 67 338 VAL A N 1
ATOM 2745 C CA . VAL A 1 338 ? -15.766 18.281 -14.992 1 67 338 VAL A CA 1
ATOM 2746 C C . VAL A 1 338 ? -14.562 17.719 -15.758 1 67 338 VAL A C 1
ATOM 2748 O O . VAL A 1 338 ? -14.461 17.891 -16.969 1 67 338 VAL A O 1
ATOM 2751 N N . SER A 1 339 ? -13.633 17.094 -15.109 1 57.94 339 SER A N 1
ATOM 2752 C CA . SER A 1 339 ? -12.5 16.484 -15.805 1 57.94 339 SER A CA 1
ATOM 2753 C C . SER A 1 339 ? -12.961 15.5 -16.875 1 57.94 339 SER A C 1
ATOM 2755 O O . SER A 1 339 ? -12.273 15.289 -17.859 1 57.94 339 SER A O 1
ATOM 2757 N N . SER A 1 340 ? -14.078 14.93 -16.719 1 52 340 SER A N 1
ATOM 2758 C CA . SER A 1 340 ? -14.656 13.992 -17.688 1 52 340 SER A CA 1
ATOM 2759 C C . SER A 1 340 ? -15.18 14.711 -18.922 1 52 340 SER A C 1
ATOM 2761 O O . SER A 1 340 ? -15.164 14.164 -20.016 1 52 340 SER A O 1
ATOM 2763 N N . VAL A 1 341 ? -15.68 15.969 -18.75 1 45.59 341 VAL A N 1
ATOM 2764 C CA . VAL A 1 341 ? -16.234 16.688 -19.891 1 45.59 341 VAL A CA 1
ATOM 2765 C C . VAL A 1 341 ? -15.102 17.219 -20.781 1 45.59 341 VAL A C 1
ATOM 2767 O O . VAL A 1 341 ? -15.242 17.297 -22 1 45.59 341 VAL A O 1
ATOM 2770 N N . GLU A 1 342 ? -13.984 17.562 -20.234 1 40.44 342 GLU A N 1
ATOM 2771 C CA . GLU A 1 342 ? -12.93 18.047 -21.109 1 40.44 342 GLU A CA 1
ATOM 2772 C C . GLU A 1 342 ? -12.25 16.891 -21.859 1 40.44 342 GLU A C 1
ATOM 2774 O O . GLU A 1 342 ? -11.555 17.109 -22.844 1 40.44 342 GLU A O 1
ATOM 2779 N N . ARG A 1 343 ? -12.359 15.711 -21.453 1 39.5 343 ARG A N 1
ATOM 2780 C CA . ARG A 1 343 ? -11.727 14.625 -22.188 1 39.5 343 ARG A CA 1
ATOM 2781 C C . ARG A 1 343 ? -12.711 14 -23.188 1 39.5 343 ARG A C 1
ATOM 2783 O O . ARG A 1 343 ? -12.328 13.148 -23.984 1 39.5 343 ARG A O 1
ATOM 2790 N N . SER A 1 344 ? -13.93 14.086 -23.047 1 32.84 344 SER A N 1
ATOM 2791 C CA . SER A 1 344 ? -14.844 13.664 -24.109 1 32.84 344 SER A CA 1
ATOM 2792 C C . SER A 1 344 ? -14.875 14.672 -25.25 1 32.84 344 SER A C 1
ATOM 2794 O O . SER A 1 344 ? -14.891 15.883 -25.016 1 32.84 344 SER A O 1
ATOM 2796 N N . MET B 1 1 ? 25.953 11.586 -16.859 1 49.81 1 MET B N 1
ATOM 2797 C CA . MET B 1 1 ? 26.562 10.602 -15.977 1 49.81 1 MET B CA 1
ATOM 2798 C C . MET B 1 1 ? 26.094 9.188 -16.312 1 49.81 1 MET B C 1
ATOM 2800 O O . MET B 1 1 ? 24.969 9.008 -16.812 1 49.81 1 MET B O 1
ATOM 2804 N N . SER B 1 2 ? 26.984 8.188 -16.5 1 64.25 2 SER B N 1
ATOM 2805 C CA . SER B 1 2 ? 26.656 6.812 -16.859 1 64.25 2 SER B CA 1
ATOM 2806 C C . SER B 1 2 ? 25.641 6.219 -15.891 1 64.25 2 SER B C 1
ATOM 2808 O O . SER B 1 2 ? 25.688 6.477 -14.688 1 64.25 2 SER B O 1
ATOM 2810 N N . PRO B 1 3 ? 24.656 5.562 -16.359 1 80.56 3 PRO B N 1
ATOM 2811 C CA . PRO B 1 3 ? 23.656 4.941 -15.5 1 80.56 3 PRO B CA 1
ATOM 2812 C C . PRO B 1 3 ? 24.281 4.039 -14.43 1 80.56 3 PRO B C 1
ATOM 2814 O O . PRO B 1 3 ? 25.188 3.264 -14.727 1 80.56 3 PRO B O 1
ATOM 2817 N N . LYS B 1 4 ? 24.047 4.344 -13.172 1 92.56 4 LYS B N 1
ATOM 2818 C CA . LYS B 1 4 ? 24.547 3.604 -12.023 1 92.56 4 LYS B CA 1
ATOM 2819 C C . LYS B 1 4 ? 23.406 2.904 -11.273 1 92.56 4 LYS B C 1
ATOM 2821 O O . LYS B 1 4 ? 22.406 3.531 -10.945 1 92.56 4 LYS B O 1
ATOM 2826 N N . ALA B 1 5 ? 23.641 1.562 -11.109 1 95.44 5 ALA B N 1
ATOM 2827 C CA . ALA B 1 5 ? 22.625 0.771 -10.414 1 95.44 5 ALA B CA 1
ATOM 2828 C C . ALA B 1 5 ? 22.875 0.743 -8.914 1 95.44 5 ALA B C 1
ATOM 2830 O O . ALA B 1 5 ? 24.016 0.524 -8.477 1 95.44 5 ALA B O 1
ATOM 2831 N N . ALA B 1 6 ? 21.844 1.07 -8.141 1 97.69 6 ALA B N 1
ATOM 2832 C CA . ALA B 1 6 ? 21.844 0.759 -6.711 1 97.69 6 ALA B CA 1
ATOM 2833 C C . ALA B 1 6 ? 21.172 -0.584 -6.445 1 97.69 6 ALA B C 1
ATOM 2835 O O . ALA B 1 6 ? 20.047 -0.829 -6.906 1 97.69 6 ALA B O 1
ATOM 2836 N N . ILE B 1 7 ? 21.859 -1.486 -5.727 1 98.25 7 ILE B N 1
ATOM 2837 C CA . ILE B 1 7 ? 21.312 -2.809 -5.434 1 98.25 7 ILE B CA 1
ATOM 2838 C C . ILE B 1 7 ? 21.219 -3.002 -3.922 1 98.25 7 ILE B C 1
ATOM 2840 O O . ILE B 1 7 ? 22.234 -2.936 -3.213 1 98.25 7 ILE B O 1
ATOM 2844 N N . HIS B 1 8 ? 19.984 -3.146 -3.406 1 98.56 8 HIS B N 1
ATOM 2845 C CA . HIS B 1 8 ? 19.859 -3.578 -2.018 1 98.56 8 HIS B CA 1
ATOM 2846 C C . HIS B 1 8 ? 20.469 -4.961 -1.815 1 98.56 8 HIS B C 1
ATOM 2848 O O . HIS B 1 8 ? 19.922 -5.961 -2.277 1 98.56 8 HIS B O 1
ATOM 2854 N N . ASN B 1 9 ? 21.484 -4.992 -1.082 1 96.06 9 ASN B N 1
ATOM 2855 C CA . ASN B 1 9 ? 22.25 -6.23 -0.938 1 96.06 9 ASN B CA 1
ATOM 2856 C C . ASN B 1 9 ? 21.719 -7.082 0.211 1 96.06 9 ASN B C 1
ATOM 2858 O O . ASN B 1 9 ? 21.719 -6.648 1.364 1 96.06 9 ASN B O 1
ATOM 2862 N N . ARG B 1 10 ? 21.266 -8.25 -0.131 1 94.19 10 ARG B N 1
ATOM 2863 C CA . ARG B 1 10 ? 20.875 -9.281 0.82 1 94.19 10 ARG B CA 1
ATOM 2864 C C . ARG B 1 10 ? 21.328 -10.664 0.356 1 94.19 10 ARG B C 1
ATOM 2866 O O . ARG B 1 10 ? 20.875 -11.156 -0.677 1 94.19 10 ARG B O 1
ATOM 2873 N N . SER B 1 11 ? 22.172 -11.281 1.18 1 91.44 11 SER B N 1
ATOM 2874 C CA . SER B 1 11 ? 22.703 -12.586 0.813 1 91.44 11 SER B CA 1
ATOM 2875 C C . SER B 1 11 ? 21.594 -13.609 0.629 1 91.44 11 SER B C 1
ATOM 2877 O O . SER B 1 11 ? 20.656 -13.656 1.427 1 91.44 11 SER B O 1
ATOM 2879 N N . GLY B 1 12 ? 21.656 -14.328 -0.429 1 90.69 12 GLY B N 1
ATOM 2880 C CA . GLY B 1 12 ? 20.672 -15.367 -0.703 1 90.69 12 GLY B CA 1
ATOM 2881 C C . GLY B 1 12 ? 19.484 -14.875 -1.51 1 90.69 12 GLY B C 1
ATOM 2882 O O . GLY B 1 12 ? 18.578 -15.648 -1.816 1 90.69 12 GLY B O 1
ATOM 2883 N N . SER B 1 13 ? 19.531 -13.609 -1.809 1 92.62 13 SER B N 1
ATOM 2884 C CA . SER B 1 13 ? 18.469 -13.031 -2.625 1 92.62 13 SER B CA 1
ATOM 2885 C C . SER B 1 13 ? 18.938 -12.836 -4.066 1 92.62 13 SER B C 1
ATOM 2887 O O . SER B 1 13 ? 20.031 -13.258 -4.438 1 92.62 13 SER B O 1
ATOM 2889 N N . PHE B 1 14 ? 18.062 -12.203 -4.859 1 96.81 14 PHE B N 1
ATOM 2890 C CA . PHE B 1 14 ? 18.391 -11.914 -6.246 1 96.81 14 PHE B CA 1
ATOM 2891 C C . PHE B 1 14 ? 19.625 -11.008 -6.324 1 96.81 14 PHE B C 1
ATOM 2893 O O . PHE B 1 14 ? 20.297 -10.961 -7.359 1 96.81 14 PHE B O 1
ATOM 2900 N N . SER B 1 15 ? 19.922 -10.281 -5.238 1 97.31 15 SER B N 1
ATOM 2901 C CA . SER B 1 15 ? 21.031 -9.32 -5.254 1 97.31 15 SER B CA 1
ATOM 2902 C C . SER B 1 15 ? 22.359 -10.008 -5.559 1 97.31 15 SER B C 1
ATOM 2904 O O . SER B 1 15 ? 23.234 -9.43 -6.207 1 97.31 15 SER B O 1
ATOM 2906 N N . ASP B 1 16 ? 22.484 -11.305 -5.113 1 97.12 16 ASP B N 1
ATOM 2907 C CA . ASP B 1 16 ? 23.719 -12.023 -5.383 1 97.12 16 ASP B CA 1
ATOM 2908 C C . ASP B 1 16 ? 23.984 -12.125 -6.883 1 97.12 16 ASP B C 1
ATOM 2910 O O . ASP B 1 16 ? 25.078 -11.773 -7.348 1 97.12 16 ASP B O 1
ATOM 2914 N N . ARG B 1 17 ? 23 -12.555 -7.617 1 97.69 17 ARG B N 1
ATOM 2915 C CA . ARG B 1 17 ? 23.141 -12.719 -9.062 1 97.69 17 ARG B CA 1
ATOM 2916 C C . ARG B 1 17 ? 23.203 -11.359 -9.758 1 97.69 17 ARG B C 1
ATOM 2918 O O . ARG B 1 17 ? 23.969 -11.188 -10.719 1 97.69 17 ARG B O 1
ATOM 2925 N N . TRP B 1 18 ? 22.422 -10.359 -9.312 1 97.62 18 TRP B N 1
ATOM 2926 C CA . TRP B 1 18 ? 22.453 -9.023 -9.914 1 97.62 18 TRP B CA 1
ATOM 2927 C C . TRP B 1 18 ? 23.844 -8.422 -9.828 1 97.62 18 TRP B C 1
ATOM 2929 O O . TRP B 1 18 ? 24.359 -7.871 -10.805 1 97.62 18 TRP B O 1
ATOM 2939 N N . ILE B 1 19 ? 24.469 -8.547 -8.695 1 97.75 19 ILE B N 1
ATOM 2940 C CA . ILE B 1 19 ? 25.797 -8.008 -8.477 1 97.75 19 ILE B CA 1
ATOM 2941 C C . ILE B 1 19 ? 26.797 -8.719 -9.391 1 97.75 19 ILE B C 1
ATOM 2943 O O . ILE B 1 19 ? 27.578 -8.07 -10.094 1 97.75 19 ILE B O 1
ATOM 2947 N N . ALA B 1 20 ? 26.75 -10.055 -9.391 1 97.88 20 ALA B N 1
ATOM 2948 C CA . ALA B 1 20 ? 27.641 -10.836 -10.242 1 97.88 20 ALA B CA 1
ATOM 2949 C C . ALA B 1 20 ? 27.484 -10.453 -11.711 1 97.88 20 ALA B C 1
ATOM 2951 O O . ALA B 1 20 ? 28.469 -10.312 -12.438 1 97.88 20 ALA B O 1
ATOM 2952 N N . TYR B 1 21 ? 26.281 -10.266 -12.109 1 97.12 21 TYR B N 1
ATOM 2953 C CA . TYR B 1 21 ? 25.984 -9.938 -13.5 1 97.12 21 TYR B CA 1
ATOM 2954 C C . TYR B 1 21 ? 26.5 -8.547 -13.852 1 97.12 21 TYR B C 1
ATOM 2956 O O . TYR B 1 21 ? 27.062 -8.344 -14.938 1 97.12 21 TYR B O 1
ATOM 2964 N N . CYS B 1 22 ? 26.312 -7.594 -13 1 95.62 22 CYS B N 1
ATOM 2965 C CA . CYS B 1 22 ? 26.828 -6.25 -13.227 1 95.62 22 CYS B CA 1
ATOM 2966 C C . CYS B 1 22 ? 28.344 -6.277 -13.367 1 95.62 22 CYS B C 1
ATOM 2968 O O . CYS B 1 22 ? 28.906 -5.594 -14.227 1 95.62 22 CYS B O 1
ATOM 2970 N N . GLN B 1 23 ? 28.984 -7.074 -12.547 1 97 23 GLN B N 1
ATOM 2971 C CA . GLN B 1 23 ? 30.438 -7.215 -12.625 1 97 23 GLN B CA 1
ATOM 2972 C C . GLN B 1 23 ? 30.844 -7.836 -13.953 1 97 23 GLN B C 1
ATOM 2974 O O . GLN B 1 23 ? 31.75 -7.324 -14.633 1 97 23 GLN B O 1
ATOM 2979 N N . GLN B 1 24 ? 30.172 -8.859 -14.305 1 96.75 24 GLN B N 1
ATOM 2980 C CA . GLN B 1 24 ? 30.484 -9.586 -15.531 1 96.75 24 GLN B CA 1
ATOM 2981 C C . GLN B 1 24 ? 30.312 -8.695 -16.766 1 96.75 24 GLN B C 1
ATOM 2983 O O . GLN B 1 24 ? 31.078 -8.789 -17.719 1 96.75 24 GLN B O 1
ATOM 2988 N N . ARG B 1 25 ? 29.359 -7.805 -16.703 1 94.31 25 ARG B N 1
ATOM 2989 C CA . ARG B 1 25 ? 29.016 -7 -17.859 1 94.31 25 ARG B CA 1
ATOM 2990 C C . ARG B 1 25 ? 29.578 -5.59 -17.734 1 94.31 25 ARG B C 1
ATOM 2992 O O . ARG B 1 25 ? 29.281 -4.723 -18.562 1 94.31 25 ARG B O 1
ATOM 2999 N N . ASN B 1 26 ? 30.266 -5.293 -16.75 1 94.06 26 ASN B N 1
ATOM 3000 C CA . ASN B 1 26 ? 30.875 -3.992 -16.484 1 94.06 26 ASN B CA 1
ATOM 3001 C C . ASN B 1 26 ? 29.828 -2.891 -16.391 1 94.06 26 ASN B C 1
ATOM 3003 O O . ASN B 1 26 ? 29.984 -1.828 -16.984 1 94.06 26 ASN B O 1
ATOM 3007 N N . ILE B 1 27 ? 28.734 -3.225 -15.75 1 93.19 27 ILE B N 1
ATOM 3008 C CA . ILE B 1 27 ? 27.703 -2.244 -15.438 1 93.19 27 ILE B CA 1
ATOM 3009 C C . ILE B 1 27 ? 28 -1.581 -14.094 1 93.19 27 ILE B C 1
ATOM 3011 O O . ILE B 1 27 ? 28.125 -2.26 -13.078 1 93.19 27 ILE B O 1
ATOM 3015 N N . PRO B 1 28 ? 28.156 -0.269 -14.094 1 95 28 PRO B N 1
ATOM 3016 C CA . PRO B 1 28 ? 28.406 0.408 -12.828 1 95 28 PRO B CA 1
ATOM 3017 C C . PRO B 1 28 ? 27.297 0.178 -11.797 1 95 28 PRO B C 1
ATOM 3019 O O . PRO B 1 28 ? 26.125 0.27 -12.125 1 95 28 PRO B O 1
ATOM 3022 N N . TYR B 1 29 ? 27.703 -0.172 -10.586 1 96.12 29 TYR B N 1
ATOM 3023 C CA . TYR B 1 29 ? 26.719 -0.406 -9.539 1 96.12 29 TYR B CA 1
ATOM 3024 C C . TYR B 1 29 ? 27.297 -0.076 -8.164 1 96.12 29 TYR B C 1
ATOM 3026 O O . TYR B 1 29 ? 28.516 0.074 -8.016 1 96.12 29 TYR B O 1
ATOM 3034 N N . LYS B 1 30 ? 26.422 0.172 -7.23 1 97.06 30 LYS B N 1
ATOM 3035 C CA . LYS B 1 30 ? 26.781 0.182 -5.812 1 97.06 30 LYS B CA 1
ATOM 3036 C C . LYS B 1 30 ? 25.734 -0.563 -4.984 1 97.06 30 LYS B C 1
ATOM 3038 O O . LYS B 1 30 ? 24.594 -0.753 -5.43 1 97.06 30 LYS B O 1
ATOM 3043 N N . THR B 1 31 ? 26.188 -1.02 -3.869 1 97.88 31 THR B N 1
ATOM 3044 C CA . THR B 1 31 ? 25.25 -1.643 -2.939 1 97.88 31 THR B CA 1
ATOM 3045 C C . THR B 1 31 ? 24.703 -0.613 -1.958 1 97.88 31 THR B C 1
ATOM 3047 O O . THR B 1 31 ? 25.406 0.315 -1.559 1 97.88 31 THR B O 1
ATOM 3050 N N . VAL B 1 32 ? 23.438 -0.771 -1.641 1 98.06 32 VAL B N 1
ATOM 3051 C CA . VAL B 1 32 ? 22.766 0.095 -0.67 1 98.06 32 VAL B CA 1
ATOM 3052 C C . VAL B 1 32 ? 21.953 -0.751 0.301 1 98.06 32 VAL B C 1
ATOM 3054 O O . VAL B 1 32 ? 21.766 -1.953 0.091 1 98.06 32 VAL B O 1
ATOM 3057 N N . ASP B 1 33 ? 21.578 -0.151 1.369 1 97.94 33 ASP B N 1
ATOM 3058 C CA . ASP B 1 33 ? 20.625 -0.707 2.318 1 97.94 33 ASP B CA 1
ATOM 3059 C C . ASP B 1 33 ? 19.312 0.092 2.314 1 97.94 33 ASP B C 1
ATOM 3061 O O . ASP B 1 33 ? 19.234 1.159 2.926 1 97.94 33 ASP B O 1
ATOM 3065 N N . CYS B 1 34 ? 18.344 -0.489 1.706 1 98.38 34 CYS B N 1
ATOM 3066 C CA . CYS B 1 34 ? 17.062 0.201 1.565 1 98.38 34 CYS B CA 1
ATOM 3067 C C . CYS B 1 34 ? 16.422 0.441 2.926 1 98.38 34 CYS B C 1
ATOM 3069 O O . CYS B 1 34 ? 15.484 1.227 3.043 1 98.38 34 CYS B O 1
ATOM 3071 N N . HIS B 1 35 ? 16.953 -0.151 3.986 1 97.69 35 HIS B N 1
ATOM 3072 C CA . HIS B 1 35 ? 16.406 0.016 5.328 1 97.69 35 HIS B CA 1
ATOM 3073 C C . HIS B 1 35 ? 17.031 1.217 6.031 1 97.69 35 HIS B C 1
ATOM 3075 O O . HIS B 1 35 ? 16.625 1.568 7.141 1 97.69 35 HIS B O 1
ATOM 3081 N N . SER B 1 36 ? 17.938 1.823 5.355 1 97.44 36 SER B N 1
ATOM 3082 C CA . SER B 1 36 ? 18.609 2.986 5.934 1 97.44 36 SER B CA 1
ATOM 3083 C C . SER B 1 36 ? 17.672 4.195 5.961 1 97.44 36 SER B C 1
ATOM 3085 O O . SER B 1 36 ? 16.938 4.441 5 1 97.44 36 SER B O 1
ATOM 3087 N N . SER B 1 37 ? 17.766 4.953 7.07 1 97.38 37 SER B N 1
ATOM 3088 C CA . SER B 1 37 ? 16.984 6.176 7.191 1 97.38 37 SER B CA 1
ATOM 3089 C C . SER B 1 37 ? 17.359 7.184 6.109 1 97.38 37 SER B C 1
ATOM 3091 O O . SER B 1 37 ? 16.531 8.016 5.73 1 97.38 37 SER B O 1
ATOM 3093 N N . ASP B 1 38 ? 18.547 7.117 5.543 1 97.56 38 ASP B N 1
ATOM 3094 C CA . ASP B 1 38 ? 19.062 8.102 4.598 1 97.56 38 ASP B CA 1
ATOM 3095 C C . ASP B 1 38 ? 19.078 7.547 3.176 1 97.56 38 ASP B C 1
ATOM 3097 O O . ASP B 1 38 ? 19.812 8.031 2.32 1 97.56 38 ASP B O 1
ATOM 3101 N N . ILE B 1 39 ? 18.281 6.582 2.896 1 98.5 39 ILE B N 1
ATOM 3102 C CA . ILE B 1 39 ? 18.328 5.844 1.639 1 98.5 39 ILE B CA 1
ATOM 3103 C C . ILE B 1 39 ? 18.047 6.793 0.474 1 98.5 39 ILE B C 1
ATOM 3105 O O . ILE B 1 39 ? 18.656 6.664 -0.594 1 98.5 39 ILE B O 1
ATOM 3109 N N . ILE B 1 40 ? 17.172 7.758 0.64 1 98.56 40 ILE B N 1
ATOM 3110 C CA . ILE B 1 40 ? 16.859 8.672 -0.449 1 98.56 40 ILE B CA 1
ATOM 3111 C C . ILE B 1 40 ? 18.109 9.453 -0.854 1 98.56 40 ILE B C 1
ATOM 3113 O O . ILE B 1 40 ? 18.391 9.594 -2.045 1 98.56 40 ILE B O 1
ATOM 3117 N N . GLU B 1 41 ? 18.797 9.945 0.114 1 97.62 41 GLU B N 1
ATOM 3118 C CA . GLU B 1 41 ? 20.047 10.664 -0.158 1 97.62 41 GLU B CA 1
ATOM 3119 C C . GLU B 1 41 ? 21.078 9.75 -0.816 1 97.62 41 GLU B C 1
ATOM 3121 O O . GLU B 1 41 ? 21.781 10.164 -1.726 1 97.62 41 GLU B O 1
ATOM 3126 N N . GLU B 1 42 ? 21.125 8.539 -0.374 1 97.31 42 GLU B N 1
ATOM 3127 C CA . GLU B 1 42 ? 22.078 7.57 -0.889 1 97.31 42 GLU B CA 1
ATOM 3128 C C . GLU B 1 42 ? 21.812 7.25 -2.357 1 97.31 42 GLU B C 1
ATOM 3130 O O . GLU B 1 42 ? 22.719 6.812 -3.078 1 97.31 42 GLU B O 1
ATOM 3135 N N . LEU B 1 43 ? 20.609 7.48 -2.807 1 97.69 43 LEU B N 1
ATOM 3136 C CA . LEU B 1 43 ? 20.203 7.105 -4.16 1 97.69 43 LEU B CA 1
ATOM 3137 C C . LEU B 1 43 ? 20.359 8.281 -5.117 1 97.69 43 LEU B C 1
ATOM 3139 O O . LEU B 1 43 ? 20.141 8.148 -6.32 1 97.69 43 LEU B O 1
ATOM 3143 N N . ALA B 1 44 ? 20.859 9.43 -4.656 1 94.5 44 ALA B N 1
ATOM 3144 C CA . ALA B 1 44 ? 20.859 10.68 -5.418 1 94.5 44 ALA B CA 1
ATOM 3145 C C . ALA B 1 44 ? 21.719 10.555 -6.672 1 94.5 44 ALA B C 1
ATOM 3147 O O . ALA B 1 44 ? 21.453 11.211 -7.68 1 94.5 44 ALA B O 1
ATOM 3148 N N . ASP B 1 45 ? 22.688 9.734 -6.73 1 94.5 45 ASP B N 1
ATOM 3149 C CA . ASP B 1 45 ? 23.609 9.633 -7.863 1 94.5 45 ASP B CA 1
ATOM 3150 C C . ASP B 1 45 ? 23.359 8.359 -8.664 1 94.5 45 ASP B C 1
ATOM 3152 O O . ASP B 1 45 ? 24.203 7.941 -9.461 1 94.5 45 ASP B O 1
ATOM 3156 N N . CYS B 1 46 ? 22.219 7.734 -8.398 1 95.25 46 CYS B N 1
ATOM 3157 C CA . CYS B 1 46 ? 21.906 6.477 -9.07 1 95.25 46 CYS B CA 1
ATOM 3158 C C . CYS B 1 46 ? 20.812 6.668 -10.109 1 95.25 46 CYS B C 1
ATOM 3160 O O . CYS B 1 46 ? 20.016 7.602 -10.008 1 95.25 46 CYS B O 1
ATOM 3162 N N . SER B 1 47 ? 20.828 5.75 -11.078 1 93.94 47 SER B N 1
ATOM 3163 C CA . SER B 1 47 ? 19.828 5.793 -12.141 1 93.94 47 SER B CA 1
ATOM 3164 C C . SER B 1 47 ? 18.766 4.715 -11.945 1 93.94 47 SER B C 1
ATOM 3166 O O . SER B 1 47 ? 17.656 4.832 -12.469 1 93.94 47 SER B O 1
ATOM 3168 N N . PHE B 1 48 ? 19.203 3.734 -11.164 1 95.06 48 PHE B N 1
ATOM 3169 C CA . PHE B 1 48 ? 18.328 2.58 -10.953 1 95.06 48 PHE B CA 1
ATOM 3170 C C . PHE B 1 48 ? 18.406 2.1 -9.516 1 95.06 48 PHE B C 1
ATOM 3172 O O . PHE B 1 48 ? 19.438 2.238 -8.859 1 95.06 48 PHE B O 1
ATOM 3179 N N . LEU B 1 49 ? 17.297 1.573 -9.07 1 97.94 49 LEU B N 1
ATOM 3180 C CA . LEU B 1 49 ? 17.281 0.835 -7.816 1 97.94 49 LEU B CA 1
ATOM 3181 C C . LEU B 1 49 ? 16.719 -0.57 -8.016 1 97.94 49 LEU B C 1
ATOM 3183 O O . LEU B 1 49 ? 15.656 -0.741 -8.617 1 97.94 49 LEU B O 1
ATOM 3187 N N . MET B 1 50 ? 17.453 -1.547 -7.633 1 98.12 50 MET B N 1
ATOM 3188 C CA . MET B 1 50 ? 17 -2.936 -7.664 1 98.12 50 MET B CA 1
ATOM 3189 C C . MET B 1 50 ? 16.891 -3.504 -6.254 1 98.12 50 MET B C 1
ATOM 3191 O O . MET B 1 50 ? 17.875 -3.516 -5.508 1 98.12 50 MET B O 1
ATOM 3195 N N . TRP B 1 51 ? 15.727 -3.904 -5.883 1 98.44 51 TRP B N 1
ATOM 3196 C CA . TRP B 1 51 ? 15.438 -4.402 -4.543 1 98.44 51 TRP B CA 1
ATOM 3197 C C . TRP B 1 51 ? 14.492 -5.598 -4.598 1 98.44 51 TRP B C 1
ATOM 3199 O O . TRP B 1 51 ? 13.305 -5.445 -4.902 1 98.44 51 TRP B O 1
ATOM 3209 N N . ASN B 1 52 ? 14.977 -6.785 -4.352 1 95.81 52 ASN B N 1
ATOM 3210 C CA . ASN B 1 52 ? 14.156 -7.984 -4.227 1 95.81 52 ASN B CA 1
ATOM 3211 C C . ASN B 1 52 ? 13.523 -8.086 -2.842 1 95.81 52 ASN B C 1
ATOM 3213 O O . ASN B 1 52 ? 13.852 -8.992 -2.07 1 95.81 52 ASN B O 1
ATOM 3217 N N . TRP B 1 53 ? 12.562 -7.172 -2.604 1 96.12 53 TRP B N 1
ATOM 3218 C CA . TRP B 1 53 ? 11.969 -7.195 -1.271 1 96.12 53 TRP B CA 1
ATOM 3219 C C . TRP B 1 53 ? 11.031 -8.391 -1.113 1 96.12 53 TRP B C 1
ATOM 3221 O O . TRP B 1 53 ? 10.5 -8.906 -2.102 1 96.12 53 TRP B O 1
ATOM 3231 N N . SER B 1 54 ? 10.945 -8.859 0.12 1 91.31 54 SER B N 1
ATOM 3232 C CA . SER B 1 54 ? 10.32 -10.148 0.398 1 91.31 54 SER B CA 1
ATOM 3233 C C . SER B 1 54 ? 9.273 -10.031 1.5 1 91.31 54 SER B C 1
ATOM 3235 O O . SER B 1 54 ? 9.422 -9.227 2.424 1 91.31 54 SER B O 1
ATOM 3237 N N . GLN B 1 55 ? 8.281 -10.898 1.385 1 89.38 55 GLN B N 1
ATOM 3238 C CA . GLN B 1 55 ? 7.211 -10.93 2.373 1 89.38 55 GLN B CA 1
ATOM 3239 C C . GLN B 1 55 ? 7.688 -11.539 3.688 1 89.38 55 GLN B C 1
ATOM 3241 O O . GLN B 1 55 ? 7.008 -11.438 4.711 1 89.38 55 GLN B O 1
ATOM 3246 N N . THR B 1 56 ? 8.812 -12.156 3.693 1 86.44 56 THR B N 1
ATOM 3247 C CA . THR B 1 56 ? 9.305 -12.805 4.902 1 86.44 56 THR B CA 1
ATOM 3248 C C . THR B 1 56 ? 10.031 -11.797 5.793 1 86.44 56 THR B C 1
ATOM 3250 O O . THR B 1 56 ? 10.422 -12.125 6.918 1 86.44 56 THR B O 1
ATOM 3253 N N . TYR B 1 57 ? 10.273 -10.648 5.305 1 89.06 57 TYR B N 1
ATOM 3254 C CA . TYR B 1 57 ? 10.906 -9.586 6.078 1 89.06 57 TYR B CA 1
ATOM 3255 C C . TYR B 1 57 ? 9.898 -8.508 6.457 1 89.06 57 TYR B C 1
ATOM 3257 O O . TYR B 1 57 ? 9.398 -7.781 5.594 1 89.06 57 TYR B O 1
ATOM 3265 N N . ALA B 1 58 ? 9.648 -8.43 7.73 1 89.62 58 ALA B N 1
ATOM 3266 C CA . ALA B 1 58 ? 8.68 -7.465 8.234 1 89.62 58 ALA B CA 1
ATOM 3267 C C . ALA B 1 58 ? 9.062 -6.043 7.832 1 89.62 58 ALA B C 1
ATOM 3269 O O . ALA B 1 58 ? 8.195 -5.227 7.523 1 89.62 58 ALA B O 1
ATOM 3270 N N . GLU B 1 59 ? 10.406 -5.777 7.844 1 94.25 59 GLU B N 1
ATOM 3271 C CA . GLU B 1 59 ? 10.898 -4.457 7.461 1 94.25 59 GLU B CA 1
ATOM 3272 C C . GLU B 1 59 ? 10.539 -4.129 6.016 1 94.25 59 GLU B C 1
ATOM 3274 O O . GLU B 1 59 ? 10.133 -3.004 5.715 1 94.25 59 GLU B O 1
ATOM 3279 N N . ASP B 1 60 ? 10.688 -5.164 5.141 1 96 60 ASP B N 1
ATOM 3280 C CA . ASP B 1 60 ? 10.32 -4.977 3.74 1 96 60 ASP B CA 1
ATOM 3281 C C . ASP B 1 60 ? 8.836 -4.66 3.6 1 96 60 ASP B C 1
ATOM 3283 O O . ASP B 1 60 ? 8.469 -3.682 2.947 1 96 60 ASP B O 1
ATOM 3287 N N . MET B 1 61 ? 8.039 -5.43 4.281 1 93.69 61 MET B N 1
ATOM 3288 C CA . MET B 1 61 ? 6.594 -5.301 4.168 1 93.69 61 MET B CA 1
ATOM 3289 C C . MET B 1 61 ? 6.125 -3.943 4.684 1 93.69 61 MET B C 1
ATOM 3291 O O . MET B 1 61 ? 5.129 -3.402 4.207 1 93.69 61 MET B O 1
ATOM 3295 N N . LEU B 1 62 ? 6.895 -3.416 5.562 1 95 62 LEU B N 1
ATOM 3296 C CA . LEU B 1 62 ? 6.52 -2.156 6.191 1 95 62 LEU B CA 1
ATOM 3297 C C . LEU B 1 62 ? 6.801 -0.979 5.27 1 95 62 LEU B C 1
ATOM 3299 O O . LEU B 1 62 ? 6 -0.046 5.18 1 95 62 LEU B O 1
ATOM 3303 N N . ILE B 1 63 ? 7.887 -1.012 4.48 1 97.75 63 ILE B N 1
ATOM 3304 C CA . ILE B 1 63 ? 8.297 0.265 3.902 1 97.75 63 ILE B CA 1
ATOM 3305 C C . ILE B 1 63 ? 8.43 0.128 2.387 1 97.75 63 ILE B C 1
ATOM 3307 O O . ILE B 1 63 ? 8.523 1.128 1.674 1 97.75 63 ILE B O 1
ATOM 3311 N N . ALA B 1 64 ? 8.5 -1.041 1.823 1 98.31 64 ALA B N 1
ATOM 3312 C CA . ALA B 1 64 ? 8.945 -1.233 0.446 1 98.31 64 ALA B CA 1
ATOM 3313 C C . ALA B 1 64 ? 8.047 -0.482 -0.531 1 98.31 64 ALA B C 1
ATOM 3315 O O . ALA B 1 64 ? 8.531 0.241 -1.403 1 98.31 64 ALA B O 1
ATOM 3316 N N . ARG B 1 65 ? 6.742 -0.616 -0.39 1 98.12 65 ARG B N 1
ATOM 3317 C CA . ARG B 1 65 ? 5.812 0.014 -1.323 1 98.12 65 ARG B CA 1
ATOM 3318 C C . ARG B 1 65 ? 5.965 1.53 -1.311 1 98.12 65 ARG B C 1
ATOM 3320 O O . ARG B 1 65 ? 6.035 2.162 -2.367 1 98.12 65 ARG B O 1
ATOM 3327 N N . GLY B 1 66 ? 6.043 2.08 -0.138 1 98.31 66 GLY B N 1
ATOM 3328 C CA . GLY B 1 66 ? 6.195 3.52 -0.015 1 98.31 66 GLY B CA 1
ATOM 3329 C C . GLY B 1 66 ? 7.535 4.023 -0.522 1 98.31 66 GLY B C 1
ATOM 3330 O O . GLY B 1 66 ? 7.598 5.035 -1.223 1 98.31 66 GLY B O 1
ATOM 3331 N N . LEU B 1 67 ? 8.609 3.305 -0.197 1 98.75 67 LEU B N 1
ATOM 3332 C CA . LEU B 1 67 ? 9.938 3.711 -0.631 1 98.75 67 LEU B CA 1
ATOM 3333 C C . LEU B 1 67 ? 10.062 3.646 -2.15 1 98.75 67 LEU B C 1
ATOM 3335 O O . LEU B 1 67 ? 10.57 4.578 -2.775 1 98.75 67 LEU B O 1
ATOM 3339 N N . ILE B 1 68 ? 9.555 2.588 -2.699 1 98.62 68 ILE B N 1
ATOM 3340 C CA . ILE B 1 68 ? 9.641 2.393 -4.141 1 98.62 68 ILE B CA 1
ATOM 3341 C C . ILE B 1 68 ? 8.914 3.525 -4.863 1 98.62 68 ILE B C 1
ATOM 3343 O O . ILE B 1 68 ? 9.461 4.133 -5.785 1 98.62 68 ILE B O 1
ATOM 3347 N N . LYS B 1 69 ? 7.738 3.816 -4.418 1 98.38 69 LYS B N 1
ATOM 3348 C CA . LYS B 1 69 ? 6.977 4.887 -5.047 1 98.38 69 LYS B CA 1
ATOM 3349 C C . LYS B 1 69 ? 7.672 6.234 -4.879 1 98.38 69 LYS B C 1
ATOM 3351 O O . LYS B 1 69 ? 7.711 7.043 -5.809 1 98.38 69 LYS B O 1
ATOM 3356 N N . ALA B 1 70 ? 8.234 6.488 -3.75 1 98.44 70 ALA B N 1
ATOM 3357 C CA . ALA B 1 70 ? 8.969 7.727 -3.504 1 98.44 70 ALA B CA 1
ATOM 3358 C C . ALA B 1 70 ? 10.188 7.832 -4.422 1 98.44 70 ALA B C 1
ATOM 3360 O O . ALA B 1 70 ? 10.438 8.891 -5.012 1 98.44 70 ALA B O 1
ATOM 3361 N N . VAL B 1 71 ? 10.898 6.75 -4.562 1 98.44 71 VAL B N 1
ATOM 3362 C CA . VAL B 1 71 ? 12.102 6.746 -5.383 1 98.44 71 VAL B CA 1
ATOM 3363 C C . VAL B 1 71 ? 11.742 7.012 -6.84 1 98.44 71 VAL B C 1
ATOM 3365 O O . VAL B 1 71 ? 12.453 7.73 -7.543 1 98.44 71 VAL B O 1
ATOM 3368 N N . GLU B 1 72 ? 10.625 6.5 -7.273 1 97.62 72 GLU B N 1
ATOM 3369 C CA . GLU B 1 72 ? 10.164 6.754 -8.633 1 97.62 72 GLU B CA 1
ATOM 3370 C C . GLU B 1 72 ? 9.914 8.242 -8.867 1 97.62 72 GLU B C 1
ATOM 3372 O O . GLU B 1 72 ? 10.117 8.75 -9.969 1 97.62 72 GLU B O 1
ATOM 3377 N N . SER B 1 73 ? 9.547 8.898 -7.871 1 95.69 73 SER B N 1
ATOM 3378 C CA . SER B 1 73 ? 9.227 10.312 -8 1 95.69 73 SER B CA 1
ATOM 3379 C C . SER B 1 73 ? 10.484 11.141 -8.25 1 95.69 73 SER B C 1
ATOM 3381 O O . SER B 1 73 ? 10.398 12.297 -8.68 1 95.69 73 SER B O 1
ATOM 3383 N N . MET B 1 74 ? 11.648 10.547 -8.055 1 93.19 74 MET B N 1
ATOM 3384 C CA . MET B 1 74 ? 12.922 11.211 -8.297 1 93.19 74 MET B CA 1
ATOM 3385 C C . MET B 1 74 ? 13.406 10.961 -9.719 1 93.19 74 MET B C 1
ATOM 3387 O O . MET B 1 74 ? 14.469 11.453 -10.117 1 93.19 74 MET B O 1
ATOM 3391 N N . GLY B 1 75 ? 12.656 10.164 -10.398 1 93.44 75 GLY B N 1
ATOM 3392 C CA . GLY B 1 75 ? 13.062 9.844 -11.758 1 93.44 75 GLY B CA 1
ATOM 3393 C C . GLY B 1 75 ? 13.953 8.617 -11.844 1 93.44 75 GLY B C 1
ATOM 3394 O O . GLY B 1 75 ? 14.477 8.297 -12.906 1 93.44 75 GLY B O 1
ATOM 3395 N N . ILE B 1 76 ? 14.164 7.961 -10.711 1 95.69 76 ILE B N 1
ATOM 3396 C CA . ILE B 1 76 ? 14.953 6.734 -10.672 1 95.69 76 ILE B CA 1
ATOM 3397 C C . ILE B 1 76 ? 14.078 5.547 -11.078 1 95.69 76 ILE B C 1
ATOM 3399 O O . ILE B 1 76 ? 12.953 5.406 -10.609 1 95.69 76 ILE B O 1
ATOM 3403 N N . ARG B 1 77 ? 14.578 4.746 -11.977 1 96.25 77 ARG B N 1
ATOM 3404 C CA . ARG B 1 77 ? 13.875 3.521 -12.344 1 96.25 77 ARG B CA 1
ATOM 3405 C C . ARG B 1 77 ? 14.07 2.441 -11.281 1 96.25 77 ARG B C 1
ATOM 3407 O O . ARG B 1 77 ? 15.172 2.287 -10.742 1 96.25 77 ARG B O 1
ATOM 3414 N N . VAL B 1 78 ? 13.031 1.727 -11.023 1 97.81 78 VAL B N 1
ATOM 3415 C CA . VAL B 1 78 ? 13.102 0.803 -9.891 1 97.81 78 VAL B CA 1
ATOM 3416 C C . VAL B 1 78 ? 12.625 -0.581 -10.328 1 97.81 78 VAL B C 1
ATOM 3418 O O . VAL B 1 78 ? 11.68 -0.699 -11.117 1 97.81 78 VAL B O 1
ATOM 3421 N N . PHE B 1 79 ? 13.305 -1.654 -9.812 1 97.88 79 PHE B N 1
ATOM 3422 C CA . PHE B 1 79 ? 12.797 -3.018 -9.875 1 97.88 79 PHE B CA 1
ATOM 3423 C C . PHE B 1 79 ? 12.609 -3.592 -8.469 1 97.88 79 PHE B C 1
ATOM 3425 O O . PHE B 1 79 ? 13.562 -3.643 -7.688 1 97.88 79 PHE B O 1
ATOM 3432 N N . PRO B 1 80 ? 11.469 -4.156 -8.227 1 98.38 80 PRO B N 1
ATOM 3433 C CA . PRO B 1 80 ? 10.25 -3.945 -9 1 98.38 80 PRO B CA 1
ATOM 3434 C C . PRO B 1 80 ? 9.703 -2.525 -8.867 1 98.38 80 PRO B C 1
ATOM 3436 O O . PRO B 1 80 ? 9.859 -1.897 -7.816 1 98.38 80 PRO B O 1
ATOM 3439 N N . ASN B 1 81 ? 9.133 -2.037 -9.969 1 98.06 81 ASN B N 1
ATOM 3440 C CA . ASN B 1 81 ? 8.492 -0.73 -9.859 1 98.06 81 ASN B CA 1
ATOM 3441 C C . ASN B 1 81 ? 7.125 -0.83 -9.188 1 98.06 81 ASN B C 1
ATOM 3443 O O . ASN B 1 81 ? 6.668 -1.926 -8.859 1 98.06 81 ASN B O 1
ATOM 3447 N N . SER B 1 82 ? 6.523 0.3 -8.914 1 98.19 82 SER B N 1
ATOM 3448 C CA . SER B 1 82 ? 5.27 0.354 -8.164 1 98.19 82 SER B CA 1
ATOM 3449 C C . SER B 1 82 ? 4.156 -0.381 -8.906 1 98.19 82 SER B C 1
ATOM 3451 O O . SER B 1 82 ? 3.34 -1.064 -8.289 1 98.19 82 SER B O 1
ATOM 3453 N N . GLU B 1 83 ? 4.078 -0.317 -10.227 1 98.06 83 GLU B N 1
ATOM 3454 C CA . GLU B 1 83 ? 3.064 -1.005 -11.016 1 98.06 83 GLU B CA 1
ATOM 3455 C C . GLU B 1 83 ? 3.186 -2.52 -10.875 1 98.06 83 GLU B C 1
ATOM 3457 O O . GLU B 1 83 ? 2.188 -3.238 -10.961 1 98.06 83 GLU B O 1
ATOM 3462 N N . THR B 1 84 ? 4.363 -2.973 -10.57 1 98.44 84 THR B N 1
ATOM 3463 C CA . THR B 1 84 ? 4.656 -4.398 -10.5 1 98.44 84 THR B CA 1
ATOM 3464 C C . THR B 1 84 ? 4.34 -4.953 -9.117 1 98.44 84 THR B C 1
ATOM 3466 O O . THR B 1 84 ? 3.871 -6.086 -8.984 1 98.44 84 THR B O 1
ATOM 3469 N N . CYS B 1 85 ? 4.516 -4.113 -8.102 1 98.19 85 CYS B N 1
ATOM 3470 C CA . CYS B 1 85 ? 4.637 -4.789 -6.812 1 98.19 85 CYS B CA 1
ATOM 3471 C C . CYS B 1 85 ? 3.553 -4.316 -5.852 1 98.19 85 CYS B C 1
ATOM 3473 O O . CYS B 1 85 ? 3.461 -4.809 -4.723 1 98.19 85 CYS B O 1
ATOM 3475 N N . TRP B 1 86 ? 2.646 -3.395 -6.277 1 97.88 86 TRP B N 1
ATOM 3476 C CA . TRP B 1 86 ? 1.687 -2.822 -5.34 1 97.88 86 TRP B CA 1
ATOM 3477 C C . TRP B 1 86 ? 0.77 -3.902 -4.773 1 97.88 86 TRP B C 1
ATOM 3479 O O . TRP B 1 86 ? 0.267 -3.775 -3.654 1 97.88 86 TRP B O 1
ATOM 3489 N N . HIS B 1 87 ? 0.579 -4.996 -5.469 1 97.62 87 HIS B N 1
ATOM 3490 C CA . HIS B 1 87 ? -0.347 -6.039 -5.047 1 97.62 87 HIS B CA 1
ATOM 3491 C C . HIS B 1 87 ? 0.395 -7.211 -4.41 1 97.62 87 HIS B C 1
ATOM 3493 O O . HIS B 1 87 ? -0.221 -8.203 -4.02 1 97.62 87 HIS B O 1
ATOM 3499 N N . PHE B 1 88 ? 1.725 -7.102 -4.277 1 97.06 88 PHE B N 1
ATOM 3500 C CA . PHE B 1 88 ? 2.535 -8.211 -3.795 1 97.06 88 PHE B CA 1
ATOM 3501 C C . PHE B 1 88 ? 2.086 -8.648 -2.404 1 97.06 88 PHE B C 1
ATOM 3503 O O . PHE B 1 88 ? 1.894 -7.809 -1.52 1 97.06 88 PHE B O 1
ATOM 3510 N N . ASP B 1 89 ? 1.894 -9.961 -2.252 1 94 89 ASP B N 1
ATOM 3511 C CA . ASP B 1 89 ? 1.526 -10.633 -1.008 1 94 89 ASP B CA 1
ATOM 3512 C C . ASP B 1 89 ? 0.192 -10.109 -0.479 1 94 89 ASP B C 1
ATOM 3514 O O . ASP B 1 89 ? 0.032 -9.914 0.727 1 94 89 ASP B O 1
ATOM 3518 N N . ASP B 1 90 ? -0.708 -9.812 -1.332 1 96.25 90 ASP B N 1
ATOM 3519 C CA . ASP B 1 90 ? -2.055 -9.344 -1.029 1 96.25 90 ASP B CA 1
ATOM 3520 C C . ASP B 1 90 ? -3.082 -9.969 -1.971 1 96.25 90 ASP B C 1
ATOM 3522 O O . ASP B 1 90 ? -3.479 -9.352 -2.963 1 96.25 90 ASP B O 1
ATOM 3526 N N . LYS B 1 91 ? -3.574 -11.133 -1.608 1 96.75 91 LYS B N 1
ATOM 3527 C CA . LYS B 1 91 ? -4.477 -11.898 -2.461 1 96.75 91 LYS B CA 1
ATOM 3528 C C . LYS B 1 91 ? -5.805 -11.18 -2.65 1 96.75 91 LYS B C 1
ATOM 3530 O O . LYS B 1 91 ? -6.48 -11.367 -3.664 1 96.75 91 LYS B O 1
ATOM 3535 N N . VAL B 1 92 ? -6.172 -10.336 -1.729 1 97.81 92 VAL B N 1
ATOM 3536 C CA . VAL B 1 92 ? -7.41 -9.578 -1.856 1 97.81 92 VAL B CA 1
ATOM 3537 C C . VAL B 1 92 ? -7.25 -8.5 -2.928 1 97.81 92 VAL B C 1
ATOM 3539 O O . VAL B 1 92 ? -8.117 -8.352 -3.797 1 97.81 92 VAL B O 1
ATOM 3542 N N . ALA B 1 93 ? -6.164 -7.801 -2.9 1 98.25 93 ALA B N 1
ATOM 3543 C CA . ALA B 1 93 ? -5.883 -6.824 -3.951 1 98.25 93 ALA B CA 1
ATOM 3544 C C . ALA B 1 93 ? -5.805 -7.496 -5.316 1 98.25 93 ALA B C 1
ATOM 3546 O O . ALA B 1 93 ? -6.297 -6.957 -6.312 1 98.25 93 ALA B O 1
ATOM 3547 N N . GLN B 1 94 ? -5.203 -8.625 -5.312 1 98.31 94 GLN B N 1
ATOM 3548 C CA . GLN B 1 94 ? -5.102 -9.383 -6.555 1 98.31 94 GLN B CA 1
ATOM 3549 C C . GLN B 1 94 ? -6.48 -9.773 -7.078 1 98.31 94 GLN B C 1
ATOM 3551 O O . GLN B 1 94 ? -6.742 -9.68 -8.281 1 98.31 94 GLN B O 1
ATOM 3556 N N . LYS B 1 95 ? -7.344 -10.203 -6.191 1 98.44 95 LYS B N 1
ATOM 3557 C CA . LYS B 1 95 ? -8.727 -10.5 -6.562 1 98.44 95 LYS B CA 1
ATOM 3558 C C . LYS B 1 95 ? -9.383 -9.297 -7.238 1 98.44 95 LYS B C 1
ATOM 3560 O O . LYS B 1 95 ? -9.961 -9.43 -8.32 1 98.44 95 LYS B O 1
ATOM 3565 N N . TYR B 1 96 ? -9.312 -8.164 -6.598 1 98.62 96 TYR B N 1
ATOM 3566 C CA . TYR B 1 96 ? -9.938 -6.969 -7.156 1 98.62 96 TYR B CA 1
ATOM 3567 C C . TYR B 1 96 ? -9.359 -6.645 -8.531 1 98.62 96 TYR B C 1
ATOM 3569 O O . TYR B 1 96 ? -10.109 -6.316 -9.461 1 98.62 96 TYR B O 1
ATOM 3577 N N . LEU B 1 97 ? -8.055 -6.766 -8.68 1 98.56 97 LEU B N 1
ATOM 3578 C CA . LEU B 1 97 ? -7.387 -6.426 -9.938 1 98.56 97 LEU B CA 1
ATOM 3579 C C . LEU B 1 97 ? -7.828 -7.363 -11.055 1 98.56 97 LEU B C 1
ATOM 3581 O O . LEU B 1 97 ? -8.18 -6.91 -12.148 1 98.56 97 LEU B O 1
ATOM 3585 N N . MET B 1 98 ? -7.781 -8.625 -10.766 1 98.25 98 MET B N 1
ATOM 3586 C CA . MET B 1 98 ? -8.125 -9.602 -11.797 1 98.25 98 MET B CA 1
ATOM 3587 C C . MET B 1 98 ? -9.594 -9.484 -12.18 1 98.25 98 MET B C 1
ATOM 3589 O O . MET B 1 98 ? -9.945 -9.594 -13.359 1 98.25 98 MET B O 1
ATOM 3593 N N . GLU B 1 99 ? -10.453 -9.25 -11.234 1 98.44 99 GLU B N 1
ATOM 3594 C CA . GLU B 1 99 ? -11.859 -8.992 -11.547 1 98.44 99 GLU B CA 1
ATOM 3595 C C . GLU B 1 99 ? -12.016 -7.738 -12.406 1 98.44 99 GLU B C 1
ATOM 3597 O O . GLU B 1 99 ? -12.758 -7.738 -13.391 1 98.44 99 GLU B O 1
ATOM 3602 N N . ALA B 1 100 ? -11.328 -6.746 -12.062 1 98.19 100 ALA B N 1
ATOM 3603 C CA . ALA B 1 100 ? -11.406 -5.473 -12.773 1 98.19 100 ALA B CA 1
ATOM 3604 C C . ALA B 1 100 ? -10.977 -5.625 -14.227 1 98.19 100 ALA B C 1
ATOM 3606 O O . ALA B 1 100 ? -11.539 -4.98 -15.117 1 98.19 100 ALA B O 1
ATOM 3607 N N . LEU B 1 101 ? -10.016 -6.469 -14.453 1 98 101 LEU B N 1
ATOM 3608 C CA . LEU B 1 101 ? -9.445 -6.621 -15.781 1 98 101 LEU B CA 1
ATOM 3609 C C . LEU B 1 101 ? -10.109 -7.766 -16.531 1 98 101 LEU B C 1
ATOM 3611 O O . LEU B 1 101 ? -9.758 -8.055 -17.688 1 98 101 LEU B O 1
ATOM 3615 N N . GLY B 1 102 ? -10.992 -8.461 -15.891 1 97.25 102 GLY B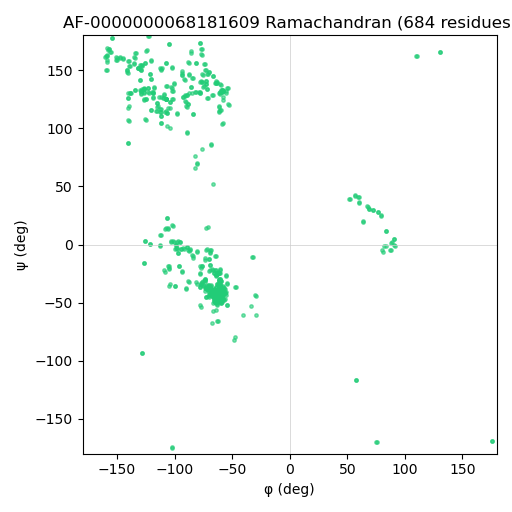 N 1
ATOM 3616 C CA . GLY B 1 102 ? -11.711 -9.555 -16.516 1 97.25 102 GLY B CA 1
ATOM 3617 C C . GLY B 1 102 ? -10.844 -10.773 -16.75 1 97.25 102 GLY B C 1
ATOM 3618 O O . GLY B 1 102 ? -11.039 -11.508 -17.734 1 97.25 102 GLY B O 1
ATOM 3619 N N . VAL B 1 103 ? -9.859 -10.984 -15.922 1 98.06 103 VAL B N 1
ATOM 3620 C CA . VAL B 1 103 ? -8.969 -12.141 -16.031 1 98.06 103 VAL B CA 1
ATOM 3621 C C . VAL B 1 103 ? -9.672 -13.375 -15.469 1 98.06 103 VAL B C 1
ATOM 3623 O O . VAL B 1 103 ? -10.234 -13.336 -14.375 1 98.06 103 VAL B O 1
ATOM 3626 N N . PRO B 1 104 ? -9.641 -14.484 -16.234 1 98.06 104 PRO B N 1
ATOM 3627 C CA . PRO B 1 104 ? -10.195 -15.719 -15.68 1 98.06 104 PRO B CA 1
ATOM 3628 C C . PRO B 1 104 ? -9.484 -16.156 -14.406 1 98.06 104 PRO B C 1
ATOM 3630 O O . PRO B 1 104 ? -8.281 -16.453 -14.438 1 98.06 104 PRO B O 1
ATOM 3633 N N . MET B 1 105 ? -10.188 -16.172 -13.312 1 98.06 105 MET B N 1
ATOM 3634 C CA . MET B 1 105 ? -9.641 -16.594 -12.023 1 98.06 105 MET B CA 1
ATOM 3635 C C . MET B 1 105 ? -10.656 -17.422 -11.242 1 98.06 105 MET B C 1
ATOM 3637 O O . MET B 1 105 ? -11.859 -17.375 -11.531 1 98.06 105 MET B O 1
ATOM 3641 N N . VAL B 1 106 ? -10.148 -18.172 -10.359 1 98 106 VAL B N 1
ATOM 3642 C CA . VAL B 1 106 ? -11.047 -18.906 -9.469 1 98 106 VAL B CA 1
ATOM 3643 C C . VAL B 1 106 ? -11.953 -17.922 -8.727 1 98 106 VAL B C 1
ATOM 3645 O O . VAL B 1 106 ? -11.492 -16.891 -8.242 1 98 106 VAL B O 1
ATOM 3648 N N . LYS B 1 107 ? -13.195 -18.25 -8.727 1 98.12 107 LYS B N 1
ATOM 3649 C CA . LYS B 1 107 ? -14.109 -17.359 -8.016 1 98.12 107 LYS B CA 1
ATOM 3650 C C . LYS B 1 107 ? -13.672 -17.172 -6.566 1 98.12 107 LYS B C 1
ATOM 3652 O O . LYS B 1 107 ? -13.398 -18.141 -5.863 1 98.12 107 LYS B O 1
ATOM 3657 N N . SER B 1 108 ? -13.633 -15.922 -6.125 1 98.44 108 SER B N 1
ATOM 3658 C CA . SER B 1 108 ? -13.07 -15.586 -4.82 1 98.44 108 SER B CA 1
ATOM 3659 C C . SER B 1 108 ? -14.016 -14.672 -4.039 1 98.44 108 SER B C 1
ATOM 3661 O O . SER B 1 108 ? -14.805 -13.938 -4.629 1 98.44 108 SER B O 1
ATOM 3663 N N . TYR B 1 109 ? -13.945 -14.766 -2.727 1 98.62 109 TYR B N 1
ATOM 3664 C CA . TYR B 1 109 ? -14.82 -14.039 -1.812 1 98.62 109 TYR B CA 1
ATOM 3665 C C . TYR B 1 109 ? -14.016 -13.414 -0.674 1 98.62 109 TYR B C 1
ATOM 3667 O O . TYR B 1 109 ? -13.156 -14.062 -0.085 1 98.62 109 TYR B O 1
ATOM 3675 N N . VAL B 1 110 ? -14.289 -12.172 -0.418 1 98.75 110 VAL B N 1
ATOM 3676 C CA . VAL B 1 110 ? -13.641 -11.492 0.699 1 98.75 110 VAL B CA 1
ATOM 3677 C C . VAL B 1 110 ? -14.695 -10.875 1.613 1 98.75 110 VAL B C 1
ATOM 3679 O O . VAL B 1 110 ? -15.672 -10.297 1.137 1 98.75 110 VAL B O 1
ATOM 3682 N N . PHE B 1 111 ? -14.539 -11.07 2.871 1 98.69 111 PHE B N 1
ATOM 3683 C CA . PHE B 1 111 ? -15.43 -10.508 3.877 1 98.69 111 PHE B CA 1
ATOM 3684 C C . PHE B 1 111 ? -14.648 -9.727 4.926 1 98.69 111 PHE B C 1
ATOM 3686 O O . PHE B 1 111 ? -13.625 -10.203 5.426 1 98.69 111 PHE B O 1
ATOM 3693 N N . LEU B 1 112 ? -15.133 -8.57 5.242 1 97.62 112 LEU B N 1
ATOM 3694 C CA . LEU B 1 112 ? -14.484 -7.699 6.215 1 97.62 112 LEU B CA 1
ATOM 3695 C C . LEU B 1 112 ? -15.336 -7.559 7.473 1 97.62 112 LEU B C 1
ATOM 3697 O O . LEU B 1 112 ? -15.039 -6.734 8.344 1 97.62 112 LEU B O 1
ATOM 3701 N N . ASP B 1 113 ? -16.344 -8.352 7.473 1 95.5 113 ASP B N 1
ATOM 3702 C CA . ASP B 1 113 ? -17.297 -8.398 8.57 1 95.5 113 ASP B CA 1
ATOM 3703 C C . ASP B 1 113 ? -17.688 -9.836 8.906 1 95.5 113 ASP B C 1
ATOM 3705 O O . ASP B 1 113 ? -18.031 -10.617 8.016 1 95.5 113 ASP B O 1
ATOM 3709 N N . ARG B 1 114 ? -17.609 -10.125 10.188 1 97.31 114 ARG B N 1
ATOM 3710 C CA . ARG B 1 114 ? -17.828 -11.5 10.633 1 97.31 114 ARG B CA 1
ATOM 3711 C C . ARG B 1 114 ? -19.25 -11.961 10.289 1 97.31 114 ARG B C 1
ATOM 3713 O O . ARG B 1 114 ? -19.438 -13.07 9.781 1 97.31 114 ARG B O 1
ATOM 3720 N N . ALA B 1 115 ? -20.203 -11.141 10.602 1 97.88 115 ALA B N 1
ATOM 3721 C CA . ALA B 1 115 ? -21.594 -11.516 10.391 1 97.88 115 ALA B CA 1
ATOM 3722 C C . ALA B 1 115 ? -21.875 -11.797 8.914 1 97.88 115 ALA B C 1
ATOM 3724 O O . ALA B 1 115 ? -22.562 -12.766 8.57 1 97.88 115 ALA B O 1
ATOM 3725 N N . ARG B 1 116 ? -21.344 -10.984 8.062 1 97.88 116 ARG B N 1
ATOM 3726 C CA . ARG B 1 116 ? -21.531 -11.172 6.629 1 97.88 116 ARG B CA 1
ATOM 3727 C C . ARG B 1 116 ? -20.844 -12.461 6.16 1 97.88 116 ARG B C 1
ATOM 3729 O O . ARG B 1 116 ? -21.391 -13.172 5.309 1 97.88 116 ARG B O 1
ATOM 3736 N N . ALA B 1 117 ? -19.672 -12.711 6.66 1 98.62 117 ALA B N 1
ATOM 3737 C CA . ALA B 1 117 ? -18.953 -13.938 6.312 1 98.62 117 ALA B CA 1
ATOM 3738 C C . ALA B 1 117 ? -19.766 -15.172 6.719 1 98.62 117 ALA B C 1
ATOM 3740 O O . ALA B 1 117 ? -19.891 -16.125 5.941 1 98.62 117 ALA B O 1
ATOM 3741 N N . LEU B 1 118 ? -20.281 -15.117 7.902 1 98.69 118 LEU B N 1
ATOM 3742 C CA . LEU B 1 118 ? -21.047 -16.25 8.414 1 98.69 118 LEU B CA 1
ATOM 3743 C C . LEU B 1 118 ? -22.328 -16.438 7.609 1 98.69 118 LEU B C 1
ATOM 3745 O O . LEU B 1 118 ? -22.75 -17.562 7.34 1 98.69 118 LEU B O 1
ATOM 3749 N N . GLU B 1 119 ? -22.969 -15.367 7.305 1 98.62 119 GLU B N 1
ATOM 3750 C CA . GLU B 1 119 ? -24.172 -15.445 6.473 1 98.62 119 GLU B CA 1
ATOM 3751 C C . GLU B 1 119 ? -23.859 -16.094 5.129 1 98.62 119 GLU B C 1
ATOM 3753 O O . GLU B 1 119 ? -24.609 -16.969 4.672 1 98.62 119 GLU B O 1
ATOM 3758 N N . TRP B 1 120 ? -22.797 -15.656 4.516 1 98.5 120 TRP B N 1
ATOM 3759 C CA . TRP B 1 120 ? -22.359 -16.25 3.254 1 98.5 120 TRP B CA 1
ATOM 3760 C C . TRP B 1 120 ? -22.078 -17.734 3.424 1 98.5 120 TRP B C 1
ATOM 3762 O O . TRP B 1 120 ? -22.484 -18.547 2.59 1 98.5 120 TRP B O 1
ATOM 3772 N N . ALA B 1 121 ? -21.406 -18.094 4.5 1 98.69 121 ALA B N 1
ATOM 3773 C CA . ALA B 1 121 ? -21.031 -19.484 4.754 1 98.69 121 ALA B CA 1
ATOM 3774 C C . ALA B 1 121 ? -22.266 -20.391 4.836 1 98.69 121 ALA B C 1
ATOM 3776 O O . ALA B 1 121 ? -22.203 -21.562 4.461 1 98.69 121 ALA B O 1
ATOM 3777 N N . ARG B 1 122 ? -23.344 -19.875 5.285 1 98.12 122 ARG B N 1
ATOM 3778 C CA . ARG B 1 122 ? -24.578 -20.641 5.449 1 98.12 122 ARG B CA 1
ATOM 3779 C C . ARG B 1 122 ? -25.266 -20.859 4.109 1 98.12 122 ARG B C 1
ATOM 3781 O O . ARG B 1 122 ? -26.078 -21.781 3.961 1 98.12 122 ARG B O 1
ATOM 3788 N N . LYS B 1 123 ? -24.938 -20.047 3.141 1 98.19 123 LYS B N 1
ATOM 3789 C CA . LYS B 1 123 ? -25.672 -20.078 1.882 1 98.19 123 LYS B CA 1
ATOM 3790 C C . LYS B 1 123 ? -24.828 -20.688 0.764 1 98.19 123 LYS B C 1
ATOM 3792 O O . LYS B 1 123 ? -25.359 -21.156 -0.24 1 98.19 123 LYS B O 1
ATOM 3797 N N . THR B 1 124 ? -23.578 -20.641 0.922 1 98.19 124 THR B N 1
ATOM 3798 C CA . THR B 1 124 ? -22.688 -21.062 -0.155 1 98.19 124 THR B CA 1
ATOM 3799 C C . THR B 1 124 ? -22.641 -22.578 -0.265 1 98.19 124 THR B C 1
ATOM 3801 O O . THR B 1 124 ? -23.125 -23.281 0.624 1 98.19 124 THR B O 1
ATOM 3804 N N . GLU B 1 125 ? -22.156 -23.047 -1.412 1 97.88 125 GLU B N 1
ATOM 3805 C CA . GLU B 1 125 ? -21.906 -24.469 -1.62 1 97.88 125 GLU B CA 1
ATOM 3806 C C . GLU B 1 125 ? -20.453 -24.828 -1.28 1 97.88 125 GLU B C 1
ATOM 3808 O O . GLU B 1 125 ? -19.547 -24.016 -1.453 1 97.88 125 GLU B O 1
ATOM 3813 N N . TYR B 1 126 ? -20.266 -26.062 -0.814 1 97.69 126 TYR B N 1
ATOM 3814 C CA . TYR B 1 126 ? -18.953 -26.594 -0.452 1 97.69 126 TYR B CA 1
ATOM 3815 C C . TYR B 1 126 ? -18.531 -27.703 -1.399 1 97.69 126 TYR B C 1
ATOM 3817 O O . TYR B 1 126 ? -19.391 -28.359 -2.016 1 97.69 126 TYR B O 1
ATOM 3825 N N . PRO B 1 127 ? -17.234 -27.922 -1.621 1 97.81 127 PRO B N 1
ATOM 3826 C CA . PRO B 1 127 ? -16.094 -27.438 -0.842 1 97.81 127 PRO B CA 1
ATOM 3827 C C . PRO B 1 127 ? -15.602 -26.062 -1.303 1 97.81 127 PRO B C 1
ATOM 3829 O O . PRO B 1 127 ? -15.867 -25.656 -2.436 1 97.81 127 PRO B O 1
ATOM 3832 N N . LYS B 1 128 ? -14.898 -25.297 -0.378 1 98.44 128 LYS B N 1
ATOM 3833 C CA . LYS B 1 128 ? -14.195 -24.031 -0.602 1 98.44 128 LYS B CA 1
ATOM 3834 C C . LYS B 1 128 ? -12.742 -24.125 -0.155 1 98.44 128 LYS B C 1
ATOM 3836 O O . LYS B 1 128 ? -12.344 -25.109 0.469 1 98.44 128 LYS B O 1
ATOM 3841 N N . VAL B 1 129 ? -11.953 -23.203 -0.521 1 97.56 129 VAL B N 1
ATOM 3842 C CA . VAL B 1 129 ? -10.586 -23.062 -0.029 1 97.56 129 VAL B CA 1
ATOM 3843 C C . VAL B 1 129 ? -10.453 -21.766 0.769 1 97.56 129 VAL B C 1
ATOM 3845 O O . VAL B 1 129 ? -10.773 -20.688 0.269 1 97.56 129 VAL B O 1
ATOM 3848 N N . PHE B 1 130 ? -10.055 -21.859 2.045 1 97.56 130 PHE B N 1
ATOM 3849 C CA . PHE B 1 130 ? -9.742 -20.703 2.871 1 97.56 130 PHE B CA 1
ATOM 3850 C C . PHE B 1 130 ? -8.266 -20.344 2.766 1 97.56 130 PHE B C 1
ATOM 3852 O O . PHE B 1 130 ? -7.402 -21.219 2.865 1 97.56 130 PHE B O 1
ATOM 3859 N N . LYS B 1 131 ? -7.996 -19.094 2.48 1 95.5 131 LYS B N 1
ATOM 3860 C CA . LYS B 1 131 ? -6.625 -18.609 2.387 1 95.5 131 LYS B CA 1
ATOM 3861 C C . LYS B 1 131 ? -6.441 -17.312 3.174 1 95.5 131 LYS B C 1
ATOM 3863 O O . LYS B 1 131 ? -7.395 -16.562 3.361 1 95.5 131 LYS B O 1
ATOM 3868 N N . LEU B 1 132 ? -5.238 -17.109 3.621 1 94.25 132 LEU B N 1
ATOM 3869 C CA . LEU B 1 132 ? -4.875 -15.789 4.133 1 94.25 132 LEU B CA 1
ATOM 3870 C C . LEU B 1 132 ? -4.531 -14.844 2.988 1 94.25 132 LEU B C 1
ATOM 3872 O O . LEU B 1 132 ? -4.148 -15.281 1.903 1 94.25 132 LEU B O 1
ATOM 3876 N N . ARG B 1 133 ? -4.672 -13.562 3.295 1 92.62 133 ARG B N 1
ATOM 3877 C CA . ARG B 1 133 ? -4.344 -12.508 2.34 1 92.62 133 ARG B CA 1
ATOM 3878 C C . ARG B 1 133 ? -2.875 -12.57 1.936 1 92.62 133 ARG B C 1
ATOM 3880 O O . ARG B 1 133 ? -2.545 -12.469 0.752 1 92.62 133 ARG B O 1
ATOM 3887 N N . GLY B 1 134 ? -2.039 -12.695 2.926 1 89.19 134 GLY B N 1
ATOM 3888 C CA . GLY B 1 134 ? -0.607 -12.82 2.703 1 89.19 134 GLY B CA 1
ATOM 3889 C C . GLY B 1 134 ? -0.096 -14.242 2.904 1 89.19 134 GLY B C 1
ATOM 3890 O O . GLY B 1 134 ? -0.85 -15.125 3.312 1 89.19 134 GLY B O 1
ATOM 3891 N N . GLY B 1 135 ? 1.231 -14.383 2.539 1 79.5 135 GLY B N 1
ATOM 3892 C CA . GLY B 1 135 ? 1.887 -15.664 2.775 1 79.5 135 GLY B CA 1
ATOM 3893 C C . GLY B 1 135 ? 2.184 -16.422 1.498 1 79.5 135 GLY B C 1
ATOM 3894 O O . GLY B 1 135 ? 1.659 -16.094 0.433 1 79.5 135 GLY B O 1
ATOM 3895 N N . ALA B 1 136 ? 3.09 -17.359 1.732 1 65.44 136 ALA B N 1
ATOM 3896 C CA . ALA B 1 136 ? 3.535 -18.188 0.619 1 65.44 136 ALA B CA 1
ATOM 3897 C C . ALA B 1 136 ? 3.584 -19.672 1.019 1 65.44 136 ALA B C 1
ATOM 3899 O O . ALA B 1 136 ? 3.438 -20 2.195 1 65.44 136 ALA B O 1
ATOM 3900 N N . GLY B 1 137 ? 3.592 -20.469 0.073 1 60.81 137 GLY B N 1
ATOM 3901 C CA . GLY B 1 137 ? 3.895 -21.875 0.294 1 60.81 137 GLY B CA 1
ATOM 3902 C C . GLY B 1 137 ? 2.719 -22.656 0.847 1 60.81 137 GLY B C 1
ATOM 3903 O O . GLY B 1 137 ? 2.904 -23.609 1.604 1 60.81 137 GLY B O 1
ATOM 3904 N N . SER B 1 138 ? 1.633 -22.156 0.569 1 60.09 138 SER B N 1
ATOM 3905 C CA . SER B 1 138 ? 0.394 -22.812 0.968 1 60.09 138 SER B CA 1
ATOM 3906 C C . SER B 1 138 ? 0.272 -22.891 2.486 1 60.09 138 SER B C 1
ATOM 3908 O O . SER B 1 138 ? -0.469 -23.719 3.014 1 60.09 138 SER B O 1
ATOM 3910 N N . SER B 1 139 ? 1.049 -22.016 3.051 1 67.88 139 SER B N 1
ATOM 3911 C CA . SER B 1 139 ? 0.85 -21.891 4.492 1 67.88 139 SER B CA 1
ATOM 3912 C C . SER B 1 139 ? -0.515 -21.297 4.809 1 67.88 139 SER B C 1
ATOM 3914 O O . SER B 1 139 ? -0.978 -20.391 4.109 1 67.88 139 SER B O 1
ATOM 3916 N N . ASN B 1 140 ? -1.258 -21.875 5.617 1 78 140 ASN B N 1
ATOM 3917 C CA . ASN B 1 140 ? -2.562 -21.391 6.066 1 78 140 ASN B CA 1
ATOM 3918 C C . ASN B 1 140 ? -3.592 -21.438 4.941 1 78 140 ASN B C 1
ATOM 3920 O O . ASN B 1 140 ? -4.316 -20.469 4.723 1 78 140 ASN B O 1
ATOM 3924 N N . VAL B 1 141 ? -3.428 -22.359 4.09 1 87 141 VAL B N 1
ATOM 3925 C CA . VAL B 1 141 ? -4.422 -22.688 3.074 1 87 141 VAL B CA 1
ATOM 3926 C C . VAL B 1 141 ? -5.191 -23.938 3.486 1 87 141 VAL B C 1
ATOM 3928 O O . VAL B 1 141 ? -4.594 -24.984 3.721 1 87 141 VAL B O 1
ATOM 3931 N N . PHE B 1 142 ? -6.504 -23.844 3.533 1 92.5 142 PHE B N 1
ATOM 3932 C CA . PHE B 1 142 ? -7.301 -24.938 4.078 1 92.5 142 PHE B CA 1
ATOM 3933 C C . PHE B 1 142 ? -8.422 -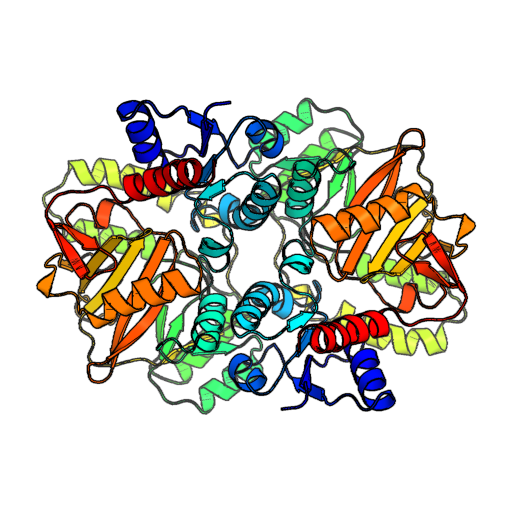25.328 3.119 1 92.5 142 PHE B C 1
ATOM 3935 O O . PHE B 1 142 ? -9.148 -24.453 2.631 1 92.5 142 PHE B O 1
ATOM 3942 N N . LEU B 1 143 ? -8.484 -26.594 2.881 1 95.12 143 LEU B N 1
ATOM 3943 C CA . LEU B 1 143 ? -9.695 -27.109 2.252 1 95.12 143 LEU B CA 1
ATOM 3944 C C . LEU B 1 143 ? -10.867 -27.094 3.23 1 95.12 143 LEU B C 1
ATOM 3946 O O . LEU B 1 143 ? -10.75 -27.609 4.344 1 95.12 143 LEU B O 1
ATOM 3950 N N . VAL B 1 144 ? -11.945 -26.484 2.863 1 97.81 144 VAL B N 1
ATOM 3951 C CA . VAL B 1 144 ? -13.133 -26.344 3.701 1 97.81 144 VAL B CA 1
ATOM 3952 C C . VAL B 1 144 ? -14.273 -27.172 3.113 1 97.81 144 VAL B C 1
ATOM 3954 O O . VAL B 1 144 ? -14.938 -26.734 2.168 1 97.81 144 VAL B O 1
ATOM 3957 N N . ASN B 1 145 ? -14.602 -28.203 3.801 1 97 145 ASN B N 1
ATOM 3958 C CA . ASN B 1 145 ? -15.508 -29.188 3.213 1 97 145 ASN B CA 1
ATOM 3959 C C . ASN B 1 145 ? -16.953 -28.938 3.637 1 97 145 ASN B C 1
ATOM 3961 O O . ASN B 1 145 ? -17.875 -29.469 3.035 1 97 145 ASN B O 1
ATOM 3965 N N . ASP B 1 146 ? -17.094 -28.156 4.727 1 97.69 146 ASP B N 1
ATOM 3966 C CA . ASP B 1 146 ? -18.453 -27.953 5.219 1 97.69 146 ASP B CA 1
ATOM 3967 C C . ASP B 1 146 ? -18.562 -26.641 5.988 1 97.69 146 ASP B C 1
ATOM 3969 O O . ASP B 1 146 ? -17.562 -25.969 6.215 1 97.69 146 ASP B O 1
ATOM 3973 N N . ILE B 1 147 ? -19.812 -26.406 6.406 1 98.12 147 ILE B N 1
ATOM 3974 C CA . ILE B 1 147 ? -20.125 -25.125 7.039 1 98.12 147 ILE B CA 1
ATOM 3975 C C . ILE B 1 147 ? -19.469 -25.047 8.414 1 98.12 147 ILE B C 1
ATOM 3977 O O . ILE B 1 147 ? -19.047 -23.984 8.852 1 98.12 147 ILE B O 1
ATOM 3981 N N . ASN B 1 148 ? -19.391 -26.094 9.078 1 98.31 148 ASN B N 1
ATOM 3982 C CA . ASN B 1 148 ? -18.797 -26.094 10.414 1 98.31 148 ASN B CA 1
ATOM 3983 C C . ASN B 1 148 ? -17.344 -25.641 10.383 1 98.31 148 ASN B C 1
ATOM 3985 O O . ASN B 1 148 ? -16.938 -24.797 11.188 1 98.31 148 ASN B O 1
ATOM 3989 N N . LYS B 1 149 ? -16.609 -26.219 9.438 1 98.31 149 LYS B N 1
ATOM 3990 C CA . LYS B 1 149 ? -15.219 -25.812 9.273 1 98.31 149 LYS B CA 1
ATOM 3991 C C . LYS B 1 149 ? -15.125 -24.344 8.844 1 98.31 149 LYS B C 1
ATOM 3993 O O . LYS B 1 149 ? -14.266 -23.609 9.32 1 98.31 149 LYS B O 1
ATOM 3998 N N . ALA B 1 150 ? -15.984 -23.938 7.984 1 98.62 150 ALA B N 1
ATOM 3999 C CA . ALA B 1 150 ? -16.016 -22.547 7.543 1 98.62 150 ALA B CA 1
ATOM 4000 C C . ALA B 1 150 ? -16.234 -21.609 8.719 1 98.62 150 ALA B C 1
ATOM 4002 O O . ALA B 1 150 ? -15.5 -20.625 8.891 1 98.62 150 ALA B O 1
ATOM 4003 N N . GLU B 1 151 ? -17.188 -21.906 9.5 1 98.69 151 GLU B N 1
ATOM 4004 C CA . GLU B 1 151 ? -17.531 -21.062 10.633 1 98.69 151 GLU B CA 1
ATOM 4005 C C . GLU B 1 151 ? -16.391 -20.984 11.641 1 98.69 151 GLU B C 1
ATOM 4007 O O . GLU B 1 151 ? -16.125 -19.938 12.211 1 98.69 151 GLU B O 1
ATOM 4012 N N . ARG B 1 152 ? -15.766 -22.078 11.82 1 98.38 152 ARG B N 1
ATOM 4013 C CA . ARG B 1 152 ? -14.617 -22.109 12.719 1 98.38 152 ARG B CA 1
ATOM 4014 C C . ARG B 1 152 ? -13.508 -21.188 12.219 1 98.38 152 ARG B C 1
ATOM 4016 O O . ARG B 1 152 ? -12.938 -20.422 12.992 1 98.38 152 ARG B O 1
ATOM 4023 N N . LEU B 1 153 ? -13.188 -21.281 10.969 1 98.06 153 LEU B N 1
ATOM 4024 C CA . LEU B 1 153 ? -12.133 -20.469 10.383 1 98.06 153 LEU B CA 1
ATOM 4025 C C . LEU B 1 153 ? -12.516 -19 10.383 1 98.06 153 LEU B C 1
ATOM 4027 O O . LEU B 1 153 ? -11.68 -18.125 10.672 1 98.06 153 LEU B O 1
ATOM 4031 N N . ILE B 1 154 ? -13.773 -18.688 10.117 1 98.69 154 ILE B N 1
ATOM 4032 C CA . ILE B 1 154 ? -14.266 -17.312 10.133 1 98.69 154 ILE B CA 1
ATOM 4033 C C . ILE B 1 154 ? -14.156 -16.75 11.547 1 98.69 154 ILE B C 1
ATOM 4035 O O . ILE B 1 154 ? -13.656 -15.633 11.742 1 98.69 154 ILE B O 1
ATOM 4039 N N . ASN B 1 155 ? -14.625 -17.516 12.477 1 98.31 155 ASN B N 1
ATOM 4040 C CA . ASN B 1 155 ? -14.57 -17.047 13.859 1 98.31 155 ASN B CA 1
ATOM 4041 C C . ASN B 1 155 ? -13.133 -16.812 14.312 1 98.31 155 ASN B C 1
ATOM 4043 O O . ASN B 1 155 ? -12.844 -15.82 14.992 1 98.31 155 ASN B O 1
ATOM 4047 N N . LYS B 1 156 ? -12.266 -17.688 13.945 1 97.19 156 LYS B N 1
ATOM 4048 C CA . LYS B 1 156 ? -10.852 -17.5 14.266 1 97.19 156 LYS B CA 1
ATOM 4049 C C . LYS B 1 156 ? -10.297 -16.25 13.578 1 97.19 156 LYS B C 1
ATOM 4051 O O . LYS B 1 156 ? -9.578 -15.469 14.188 1 97.19 156 LYS B O 1
ATOM 4056 N N . ALA B 1 157 ? -10.633 -16.031 12.336 1 96.56 157 ALA B N 1
ATOM 4057 C CA . ALA B 1 157 ? -10.148 -14.914 11.539 1 96.56 157 ALA B CA 1
ATOM 4058 C C . ALA B 1 157 ? -10.57 -13.578 12.148 1 96.56 157 ALA B C 1
ATOM 4060 O O . ALA B 1 157 ? -9.852 -12.586 12.023 1 96.56 157 ALA B O 1
ATOM 4061 N N . PHE B 1 158 ? -11.695 -13.555 12.836 1 96.5 158 PHE B N 1
ATOM 4062 C CA . PHE B 1 158 ? -12.227 -12.305 13.383 1 96.5 158 PHE B CA 1
ATOM 4063 C C . PHE B 1 158 ? -12.023 -12.25 14.891 1 96.5 158 PHE B C 1
ATOM 4065 O O . PHE B 1 158 ? -12.633 -11.422 15.57 1 96.5 158 PHE B O 1
ATOM 4072 N N . SER B 1 159 ? -11.219 -13.109 15.43 1 94.38 159 SER B N 1
ATOM 4073 C CA . SER B 1 159 ? -10.836 -13.102 16.844 1 94.38 159 SER B CA 1
ATOM 4074 C C . SER B 1 159 ? -9.32 -13.148 17 1 94.38 159 SER B C 1
ATOM 4076 O O . SER B 1 159 ? -8.641 -12.141 16.812 1 94.38 159 SER B O 1
ATOM 4078 N N . THR B 1 160 ? -8.766 -14.383 17.141 1 92.69 160 THR B N 1
ATOM 4079 C CA . THR B 1 160 ? -7.34 -14.531 17.422 1 92.69 160 THR B CA 1
ATOM 4080 C C . THR B 1 160 ? -6.512 -14.32 16.156 1 92.69 160 THR B C 1
ATOM 4082 O O . THR B 1 160 ? -5.34 -13.945 16.234 1 92.69 160 THR B O 1
ATOM 4085 N N . GLY B 1 161 ? -7.125 -14.562 15.062 1 93 161 GLY B N 1
ATOM 4086 C CA . GLY B 1 161 ? -6.402 -14.445 13.812 1 93 161 GLY B CA 1
ATOM 4087 C C . GLY B 1 161 ? -5.457 -15.602 13.555 1 93 161 GLY B C 1
ATOM 4088 O O . GLY B 1 161 ? -5.594 -16.672 14.164 1 93 161 GLY B O 1
ATOM 4089 N N . PHE B 1 162 ? -4.621 -15.445 12.539 1 91.19 162 PHE B N 1
ATOM 4090 C CA . PHE B 1 162 ? -3.674 -16.469 12.094 1 91.19 162 PHE B CA 1
ATOM 4091 C C . PHE B 1 162 ? -2.26 -15.898 12.031 1 91.19 162 PHE B C 1
ATOM 4093 O O . PHE B 1 162 ? -2.045 -14.812 11.492 1 91.19 162 PHE B O 1
ATOM 4100 N N . PRO B 1 163 ? -1.286 -16.609 12.609 1 83.06 163 PRO B N 1
ATOM 4101 C CA . PRO B 1 163 ? 0.094 -16.188 12.344 1 83.06 163 PRO B CA 1
ATOM 4102 C C . PRO B 1 163 ? 0.473 -16.328 10.867 1 83.06 163 PRO B C 1
ATOM 4104 O O . PRO B 1 163 ? -0.007 -17.234 10.188 1 83.06 163 PRO B O 1
ATOM 4107 N N . PRO B 1 164 ? 1.178 -15.414 10.422 1 72.19 164 PRO B N 1
ATOM 4108 C CA . PRO B 1 164 ? 1.481 -15.461 8.992 1 72.19 164 PRO B CA 1
ATOM 4109 C C . PRO B 1 164 ? 2.24 -16.719 8.586 1 72.19 164 PRO B C 1
ATOM 4111 O O . PRO B 1 164 ? 2.09 -17.203 7.465 1 72.19 164 PRO B O 1
ATOM 4114 N N . VAL B 1 165 ? 3.33 -17.156 9.297 1 62.66 165 VAL B N 1
ATOM 4115 C CA . VAL B 1 165 ? 4.047 -18.375 8.969 1 62.66 165 VAL B CA 1
ATOM 4116 C C . VAL B 1 165 ? 3.729 -19.453 10.016 1 62.66 165 VAL B C 1
ATOM 4118 O O . VAL B 1 165 ? 3.705 -19.172 11.211 1 62.66 165 VAL B O 1
ATOM 4121 N N . SER B 1 166 ? 2.945 -20.297 9.695 1 48.56 166 SER B N 1
ATOM 4122 C CA . SER B 1 166 ? 2.74 -21.359 10.664 1 48.56 166 SER B CA 1
ATOM 4123 C C . SER B 1 166 ? 4.043 -22.094 10.969 1 48.56 166 SER B C 1
ATOM 4125 O O . SER B 1 166 ? 4.75 -22.516 10.047 1 48.56 166 SER B O 1
ATOM 4127 N N . ARG B 1 167 ? 4.617 -21.797 12.117 1 42.88 167 ARG B N 1
ATOM 4128 C CA . ARG B 1 167 ? 5.805 -22.5 12.578 1 42.88 167 ARG B CA 1
ATOM 4129 C C . ARG B 1 167 ? 5.816 -23.938 12.062 1 42.88 167 ARG B C 1
ATOM 4131 O O . ARG B 1 167 ? 6.883 -24.5 11.812 1 42.88 167 ARG B O 1
ATOM 4138 N N . TRP B 1 168 ? 4.699 -24.453 12.172 1 39.25 168 TRP B N 1
ATOM 4139 C CA . TRP B 1 168 ? 4.629 -25.891 11.953 1 39.25 168 TRP B CA 1
ATOM 4140 C C . TRP B 1 168 ? 4.883 -26.234 10.484 1 39.25 168 TRP B C 1
ATOM 4142 O O . TRP B 1 168 ? 5.445 -27.281 10.18 1 39.25 168 TRP B O 1
ATOM 4152 N N . ASN B 1 169 ? 4.402 -25.406 9.641 1 40.66 169 ASN B N 1
ATOM 4153 C CA . ASN B 1 169 ? 4.535 -25.75 8.227 1 40.66 169 ASN B CA 1
ATOM 4154 C C . ASN B 1 169 ? 5.949 -25.5 7.719 1 40.66 169 ASN B C 1
ATOM 4156 O O . ASN B 1 169 ? 6.414 -26.188 6.801 1 40.66 169 ASN B O 1
ATOM 4160 N N . ALA B 1 170 ? 6.586 -24.484 8.219 1 41.19 170 ALA B N 1
ATOM 4161 C CA . ALA B 1 170 ? 8 -24.328 7.887 1 41.19 170 ALA B CA 1
ATOM 4162 C C . ALA B 1 170 ? 8.789 -25.578 8.258 1 41.19 170 ALA B C 1
ATOM 4164 O O . ALA B 1 170 ? 9.672 -26.016 7.508 1 41.19 170 ALA B O 1
ATOM 4165 N N . LEU B 1 171 ? 8.469 -26.109 9.391 1 39.62 171 LEU B N 1
ATOM 4166 C CA . LEU B 1 171 ? 9.125 -27.344 9.82 1 39.62 171 LEU B CA 1
ATOM 4167 C C . LEU B 1 171 ? 8.672 -28.531 8.969 1 39.62 171 LEU B C 1
ATOM 4169 O O . LEU B 1 171 ? 9.477 -29.391 8.625 1 39.62 171 LEU B O 1
ATOM 4173 N N . SER B 1 172 ? 7.438 -28.547 8.695 1 38.97 172 SER B N 1
ATOM 4174 C CA . SER B 1 172 ? 6.941 -29.703 7.957 1 38.97 172 SER B CA 1
ATOM 4175 C C . SER B 1 172 ? 7.434 -29.703 6.516 1 38.97 172 SER B C 1
ATOM 4177 O O . SER B 1 172 ? 7.773 -30.75 5.961 1 38.97 172 SER B O 1
ATOM 4179 N N . GLU B 1 173 ? 7.367 -28.547 5.859 1 39.38 173 GLU B N 1
ATOM 4180 C CA . GLU B 1 173 ? 7.906 -28.469 4.504 1 39.38 173 GLU B CA 1
ATOM 4181 C C . GLU B 1 173 ? 9.383 -28.859 4.477 1 39.38 173 GLU B C 1
ATOM 4183 O O . GLU B 1 173 ? 9.828 -29.562 3.566 1 39.38 173 GLU B O 1
ATOM 4188 N N . ARG B 1 174 ? 10.102 -28.484 5.445 1 38.22 174 ARG B N 1
ATOM 4189 C CA . ARG B 1 174 ? 11.508 -28.875 5.586 1 38.22 174 ARG B CA 1
ATOM 4190 C C . ARG B 1 174 ? 11.633 -30.359 5.902 1 38.22 174 ARG B C 1
ATOM 4192 O O . ARG B 1 174 ? 12.523 -31.047 5.387 1 38.22 174 ARG B O 1
ATOM 4199 N N . TRP B 1 175 ? 10.758 -30.812 6.801 1 40.78 175 TRP B N 1
ATOM 4200 C CA . TRP B 1 175 ? 10.812 -32.219 7.148 1 40.78 175 TRP B CA 1
ATOM 4201 C C . TRP B 1 175 ? 10.492 -33.094 5.941 1 40.78 175 TRP B C 1
ATOM 4203 O O . TRP B 1 175 ? 11.133 -34.125 5.727 1 40.78 175 TRP B O 1
ATOM 4213 N N . TRP B 1 176 ? 9.57 -32.719 5.18 1 37.88 176 TRP B N 1
ATOM 4214 C CA . TRP B 1 176 ? 9.211 -33.5 4.008 1 37.88 176 TRP B CA 1
ATOM 4215 C C . TRP B 1 176 ? 10.328 -33.469 2.969 1 37.88 176 TRP B C 1
ATOM 4217 O O . TRP B 1 176 ? 10.672 -34.5 2.389 1 37.88 176 TRP B O 1
ATOM 4227 N N . GLN B 1 177 ? 10.898 -32.281 2.771 1 38.91 177 GLN B N 1
ATOM 4228 C CA . GLN B 1 177 ? 12.055 -32.219 1.882 1 38.91 177 GLN B CA 1
ATOM 4229 C C . GLN B 1 177 ? 13.188 -33.094 2.416 1 38.91 177 GLN B C 1
ATOM 4231 O O . GLN B 1 177 ? 13.914 -33.719 1.644 1 38.91 177 GLN B O 1
ATOM 4236 N N . PHE B 1 178 ? 13.266 -33.094 3.758 1 39.72 178 PHE B N 1
ATOM 4237 C CA . PHE B 1 178 ? 14.281 -33.938 4.379 1 39.72 178 PHE B CA 1
ATOM 4238 C C . PHE B 1 178 ? 14.023 -35.406 4.082 1 39.72 178 PHE B C 1
ATOM 4240 O O . PHE B 1 178 ? 14.953 -36.156 3.795 1 39.72 178 PHE B O 1
ATOM 4247 N N . LYS B 1 179 ? 12.914 -35.875 4.316 1 38.94 179 LYS B N 1
ATOM 4248 C CA . LYS B 1 179 ? 12.625 -37.312 4.156 1 38.94 179 LYS B CA 1
ATOM 4249 C C . LYS B 1 179 ? 12.742 -37.75 2.697 1 38.94 179 LYS B C 1
ATOM 4251 O O . 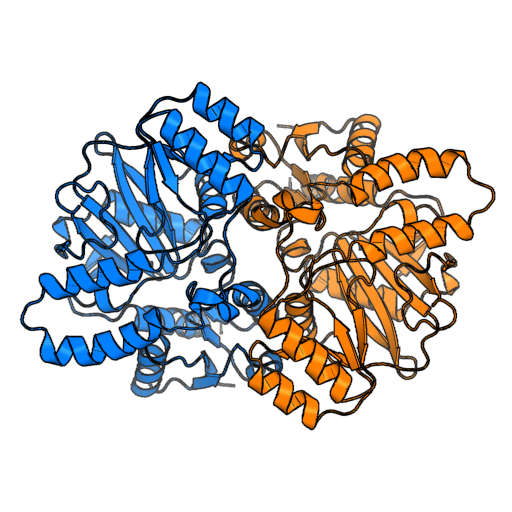LYS B 1 179 ? 13.102 -38.875 2.404 1 38.94 179 LYS B O 1
ATOM 4256 N N . ARG B 1 180 ? 12.258 -36.969 1.803 1 37.12 180 ARG B N 1
ATOM 4257 C CA . ARG B 1 180 ? 12.312 -37.344 0.399 1 37.12 180 ARG B CA 1
ATOM 4258 C C . ARG B 1 180 ? 13.75 -37.438 -0.097 1 37.12 180 ARG B C 1
ATOM 4260 O O . ARG B 1 180 ? 14.117 -38.375 -0.812 1 37.12 180 ARG B O 1
ATOM 4267 N N . ASP B 1 181 ? 14.57 -36.281 0.06 1 38.81 181 ASP B N 1
ATOM 4268 C CA . ASP B 1 181 ? 15.906 -36.312 -0.523 1 38.81 181 ASP B CA 1
ATOM 4269 C C . ASP B 1 181 ? 16.891 -37.031 0.402 1 38.81 181 ASP B C 1
ATOM 4271 O O . ASP B 1 181 ? 17.234 -36.531 1.466 1 38.81 181 ASP B O 1
ATOM 4275 N N . LYS B 1 182 ? 16.812 -38.312 0.694 1 37.41 182 LYS B N 1
ATOM 4276 C CA . LYS B 1 182 ? 17.75 -39.219 1.354 1 37.41 182 LYS B CA 1
ATOM 4277 C C . LYS B 1 182 ? 19.203 -38.781 1.12 1 37.41 182 LYS B C 1
ATOM 4279 O O . LYS B 1 182 ? 20.094 -39.188 1.858 1 37.41 182 LYS B O 1
ATOM 4284 N N . THR B 1 183 ? 19.766 -38.688 -0.136 1 31.89 183 THR B N 1
ATOM 4285 C CA . THR B 1 183 ? 21.203 -38.594 -0.372 1 31.89 183 THR B CA 1
ATOM 4286 C C . THR B 1 183 ? 21.766 -37.281 0.155 1 31.89 183 THR B C 1
ATOM 4288 O O . THR B 1 183 ? 22.984 -37.062 0.103 1 31.89 183 THR B O 1
ATOM 4291 N N . PHE B 1 184 ? 21.25 -36.062 -0.115 1 31.14 184 PHE B N 1
ATOM 4292 C CA . PHE B 1 184 ? 22 -34.812 -0.171 1 31.14 184 PHE B CA 1
ATOM 4293 C C . PHE B 1 184 ? 22.328 -34.312 1.231 1 31.14 184 PHE B C 1
ATOM 4295 O O . PHE B 1 184 ? 21.453 -33.844 1.953 1 31.14 184 PHE B O 1
ATOM 4302 N N . ILE B 1 185 ? 23.359 -34.719 2.002 1 32.53 185 ILE B N 1
ATOM 4303 C CA . ILE B 1 185 ? 24.109 -34.219 3.15 1 32.53 185 ILE B CA 1
ATOM 4304 C C . ILE B 1 185 ? 24.344 -32.719 3 1 32.53 185 ILE B C 1
ATOM 4306 O O . ILE B 1 185 ? 24.172 -31.969 3.955 1 32.53 185 ILE B O 1
ATOM 4310 N N . SER B 1 186 ? 25.125 -32.25 1.79 1 33.44 186 SER B N 1
ATOM 4311 C CA . SER B 1 186 ? 25.578 -30.906 1.517 1 33.44 186 SER B CA 1
ATOM 4312 C C . SER B 1 186 ? 24.406 -29.938 1.406 1 33.44 186 SER B C 1
ATOM 4314 O O . SER B 1 186 ? 24.531 -28.766 1.747 1 33.44 186 SER B O 1
ATOM 4316 N N . PHE B 1 187 ? 23.312 -30.312 0.792 1 32.59 187 PHE B N 1
ATOM 4317 C CA . PHE B 1 187 ? 22.125 -29.453 0.664 1 32.59 187 PHE B CA 1
ATOM 4318 C C . PHE B 1 187 ? 21.453 -29.266 2.016 1 32.59 187 PHE B C 1
ATOM 4320 O O . PHE B 1 187 ? 20.625 -28.375 2.182 1 32.59 187 PHE B O 1
ATOM 4327 N N . PHE B 1 188 ? 21.641 -30.156 3.025 1 34.28 188 PHE B N 1
ATOM 4328 C CA . PHE B 1 188 ? 21.234 -30.031 4.418 1 34.28 188 PHE B CA 1
ATOM 4329 C C . PHE B 1 188 ? 21.953 -28.875 5.102 1 34.28 188 PHE B C 1
ATOM 4331 O O . PHE B 1 188 ? 21.375 -28.172 5.926 1 34.28 188 PHE B O 1
ATOM 4338 N N . ASN B 1 189 ? 23.297 -28.828 4.863 1 34.34 189 ASN B N 1
ATOM 4339 C CA . ASN B 1 189 ? 24.062 -27.75 5.469 1 34.34 189 ASN B CA 1
ATOM 4340 C C . ASN B 1 189 ? 23.609 -26.391 4.965 1 34.34 189 ASN B C 1
ATOM 4342 O O . ASN B 1 189 ? 23.625 -25.406 5.711 1 34.34 189 ASN B O 1
ATOM 4346 N N . ILE B 1 190 ? 23.344 -26.219 3.613 1 34.06 190 ILE B N 1
ATOM 4347 C CA . ILE B 1 190 ? 22.891 -24.938 3.076 1 34.06 190 ILE B CA 1
ATOM 4348 C C . ILE B 1 190 ? 21.422 -24.703 3.475 1 34.06 190 ILE B C 1
ATOM 4350 O O . ILE B 1 190 ? 21.047 -23.594 3.842 1 34.06 190 ILE B O 1
ATOM 4354 N N . SER B 1 191 ? 20.578 -25.75 3.498 1 35.5 191 SER B N 1
ATOM 4355 C CA . SER B 1 191 ? 19.188 -25.625 3.938 1 35.5 191 SER B CA 1
ATOM 4356 C C . SER B 1 191 ? 19.109 -25.359 5.438 1 35.5 191 SER B C 1
ATOM 4358 O O . SER B 1 191 ? 18.203 -24.672 5.902 1 35.5 191 SER B O 1
ATOM 4360 N N . ARG B 1 192 ? 19.938 -25.984 6.215 1 37.78 192 ARG B N 1
ATOM 4361 C CA . ARG B 1 192 ? 20.031 -25.688 7.641 1 37.78 192 ARG B CA 1
ATOM 4362 C C . ARG B 1 192 ? 20.312 -24.203 7.875 1 37.78 192 ARG B C 1
ATOM 4364 O O . ARG B 1 192 ? 19.797 -23.609 8.828 1 37.78 192 ARG B O 1
ATOM 4371 N N . GLY B 1 193 ? 21.25 -23.594 7.086 1 35.88 193 GLY B N 1
ATOM 4372 C CA . GLY B 1 193 ? 21.516 -22.172 7.199 1 35.88 193 GLY B CA 1
ATOM 4373 C C . GLY B 1 193 ? 20.328 -21.312 6.82 1 35.88 193 GLY B C 1
ATOM 4374 O O . GLY B 1 193 ? 20.031 -20.312 7.492 1 35.88 193 GLY B O 1
ATOM 4375 N N . ILE B 1 194 ? 19.594 -21.688 5.699 1 36.78 194 ILE B N 1
ATOM 4376 C CA . ILE B 1 194 ? 18.359 -21 5.371 1 36.78 194 ILE B CA 1
ATOM 4377 C C . ILE B 1 194 ? 17.266 -21.406 6.359 1 36.78 194 ILE B C 1
ATOM 4379 O O . ILE B 1 194 ? 16.469 -20.562 6.793 1 36.78 194 ILE B O 1
ATOM 4383 N N . PHE B 1 195 ? 17.266 -22.688 6.801 1 37.56 195 PHE B N 1
ATOM 4384 C CA . PHE B 1 195 ? 16.359 -23.234 7.809 1 37.56 195 PHE B CA 1
ATOM 4385 C C . PHE B 1 195 ? 16.562 -22.547 9.148 1 37.56 195 PHE B C 1
ATOM 4387 O O . PHE B 1 195 ? 15.586 -22.156 9.805 1 37.56 195 PHE B O 1
ATOM 4394 N N . ARG B 1 196 ? 17.719 -22.75 9.703 1 37.75 196 ARG B N 1
ATOM 4395 C CA . ARG B 1 196 ? 18.047 -22.031 10.93 1 37.75 196 ARG B CA 1
ATOM 4396 C C . ARG B 1 196 ? 17.719 -20.531 10.797 1 37.75 196 ARG B C 1
ATOM 4398 O O . ARG B 1 196 ? 17.344 -19.891 11.773 1 37.75 196 ARG B O 1
ATOM 4405 N N . ALA B 1 197 ? 17.938 -20.031 9.656 1 36.44 197 ALA B N 1
ATOM 4406 C CA . ALA B 1 197 ? 17.578 -18.641 9.422 1 36.44 197 ALA B CA 1
ATOM 4407 C C . ALA B 1 197 ? 16.062 -18.453 9.367 1 36.44 197 ALA B C 1
ATOM 4409 O O . ALA B 1 197 ? 15.531 -17.438 9.82 1 36.44 197 ALA B O 1
ATOM 4410 N N . LEU B 1 198 ? 15.234 -19.422 8.828 1 39.94 198 LEU B N 1
ATOM 4411 C CA . LEU B 1 198 ? 13.781 -19.375 8.805 1 39.94 198 LEU B CA 1
ATOM 4412 C C . LEU B 1 198 ? 13.203 -19.719 10.18 1 39.94 198 LEU B C 1
ATOM 4414 O O . LEU B 1 198 ? 12.188 -19.156 10.594 1 39.94 198 LEU B O 1
ATOM 4418 N N . ILE B 1 199 ? 13.57 -20.906 10.844 1 41.44 199 ILE B N 1
ATOM 4419 C CA . ILE B 1 199 ? 13.008 -21.281 12.141 1 41.44 199 ILE B CA 1
ATOM 4420 C C . ILE B 1 199 ? 13.062 -20.078 13.086 1 41.44 199 ILE B C 1
ATOM 4422 O O . ILE B 1 199 ? 12.07 -19.766 13.75 1 41.44 199 ILE B O 1
ATOM 4426 N N . LYS B 1 200 ? 14.359 -19.891 13.648 1 40.56 200 LYS B N 1
ATOM 4427 C CA . LYS B 1 200 ? 14.539 -18.875 14.672 1 40.56 200 LYS B CA 1
ATOM 4428 C C . LYS B 1 200 ? 14.477 -17.469 14.062 1 40.56 200 LYS B C 1
ATOM 4430 O O . LYS B 1 200 ? 15.156 -16.547 14.523 1 40.56 200 LYS B O 1
ATOM 4435 N N . ASN B 1 201 ? 13.992 -17.406 12.844 1 45 201 ASN B N 1
ATOM 4436 C CA . ASN B 1 201 ? 14.188 -16.078 12.281 1 45 201 ASN B CA 1
ATOM 4437 C C . ASN B 1 201 ? 13.328 -15.031 12.992 1 45 201 ASN B C 1
ATOM 4439 O O . ASN B 1 201 ? 12.102 -15.008 12.812 1 45 201 ASN B O 1
ATOM 4443 N N . PRO B 1 202 ? 13.883 -14.57 13.984 1 50.47 202 PRO B N 1
ATOM 4444 C CA . PRO B 1 202 ? 13.219 -13.445 14.648 1 50.47 202 PRO B CA 1
ATOM 4445 C C . PRO B 1 202 ? 12.461 -12.547 13.672 1 50.47 202 PRO B C 1
ATOM 4447 O O . PRO B 1 202 ? 11.547 -11.828 14.078 1 50.47 202 PRO B O 1
ATOM 4450 N N . THR B 1 203 ? 12.758 -12.836 12.375 1 53.25 203 THR B N 1
ATOM 4451 C CA . THR B 1 203 ? 12.156 -11.914 11.414 1 53.25 203 THR B CA 1
ATOM 4452 C C . THR B 1 203 ? 10.703 -12.281 11.148 1 53.25 203 THR B C 1
ATOM 4454 O O . THR B 1 203 ? 9.844 -11.398 11.023 1 53.25 203 THR B O 1
ATOM 4457 N N . LEU B 1 204 ? 10.406 -13.656 11.188 1 58.59 204 LEU B N 1
ATOM 4458 C CA . LEU B 1 204 ? 9.039 -14.078 10.898 1 58.59 204 LEU B CA 1
ATOM 4459 C C . LEU B 1 204 ? 8.109 -13.75 12.055 1 58.59 204 LEU B C 1
ATOM 4461 O O . LEU B 1 204 ? 6.926 -13.461 11.852 1 58.59 204 LEU B O 1
ATOM 4465 N N . GLU B 1 205 ? 8.711 -13.758 13.234 1 61.38 205 GLU B N 1
ATOM 4466 C CA . GLU B 1 205 ? 7.914 -13.461 14.422 1 61.38 205 GLU B CA 1
ATOM 4467 C C . GLU B 1 205 ? 7.484 -12 14.461 1 61.38 205 GLU B C 1
ATOM 4469 O O . GLU B 1 205 ? 6.539 -11.641 15.164 1 61.38 205 GLU B O 1
ATOM 4474 N N . ARG B 1 206 ? 7.996 -11.305 13.555 1 76.25 206 ARG B N 1
ATOM 4475 C CA . ARG B 1 206 ? 7.727 -9.875 13.578 1 76.25 206 ARG B CA 1
ATOM 4476 C C . ARG B 1 206 ? 6.582 -9.516 12.641 1 76.25 206 ARG B C 1
ATOM 4478 O O . ARG B 1 206 ? 6.074 -8.391 12.672 1 76.25 206 ARG B O 1
ATOM 4485 N N . LEU B 1 207 ? 6.191 -10.562 11.898 1 79.25 207 LEU B N 1
ATOM 4486 C CA . LEU B 1 207 ? 5.066 -10.297 11.008 1 79.25 207 LEU B CA 1
ATOM 4487 C C . LEU B 1 207 ? 3.756 -10.266 11.781 1 79.25 207 LEU B C 1
ATOM 4489 O O . LEU B 1 207 ? 3.549 -11.07 12.695 1 79.25 207 LEU B O 1
ATOM 4493 N N . PRO B 1 208 ? 2.963 -9.375 11.422 1 80.81 208 PRO B N 1
ATOM 4494 C CA . PRO B 1 208 ? 1.721 -9.242 12.18 1 80.81 208 PRO B CA 1
ATOM 4495 C C . PRO B 1 208 ? 0.764 -10.406 11.961 1 80.81 208 PRO B C 1
ATOM 4497 O O . PRO B 1 208 ? 0.739 -10.992 10.875 1 80.81 208 PRO B O 1
ATOM 4500 N N . VAL B 1 209 ? 0.015 -10.695 13.008 1 86.88 209 VAL B N 1
ATOM 4501 C CA . VAL B 1 209 ? -1.087 -11.641 12.898 1 86.88 209 VAL B CA 1
ATOM 4502 C C . VAL B 1 209 ? -2.102 -11.148 11.875 1 86.88 209 VAL B C 1
ATOM 4504 O O . VAL B 1 209 ? -2.414 -9.953 11.82 1 86.88 209 VAL B O 1
ATOM 4507 N N . GLN B 1 210 ? -2.561 -12.062 11.086 1 91.56 210 GLN B N 1
ATOM 4508 C CA . GLN B 1 210 ? -3.594 -11.734 10.109 1 91.56 210 GLN B CA 1
ATOM 4509 C C . GLN B 1 210 ? -4.988 -11.938 10.695 1 91.56 210 GLN B C 1
ATOM 4511 O O . GLN B 1 210 ? -5.316 -13.031 11.156 1 91.56 210 GLN B O 1
ATOM 4516 N N . ARG B 1 211 ? -5.762 -10.859 10.664 1 92.69 211 ARG B N 1
ATOM 4517 C CA . ARG B 1 211 ? -7.098 -10.969 11.25 1 92.69 211 ARG B CA 1
ATOM 4518 C C . ARG B 1 211 ? -8.031 -9.914 10.664 1 92.69 211 ARG B C 1
ATOM 4520 O O . ARG B 1 211 ? -7.598 -9.023 9.93 1 92.69 211 ARG B O 1
ATOM 4527 N N . ASN B 1 212 ? -9.297 -10.094 10.953 1 93.62 212 ASN B N 1
ATOM 4528 C CA . ASN B 1 212 ? -10.367 -9.148 10.656 1 93.62 212 ASN B CA 1
ATOM 4529 C C . ASN B 1 212 ? -10.75 -9.18 9.18 1 93.62 212 ASN B C 1
ATOM 4531 O O . ASN B 1 212 ? -11.109 -8.148 8.609 1 93.62 212 ASN B O 1
ATOM 4535 N N . TYR B 1 213 ? -10.555 -10.289 8.609 1 97.06 213 TYR B N 1
ATOM 4536 C CA . TYR B 1 213 ? -11.07 -10.594 7.281 1 97.06 213 TYR B CA 1
ATOM 4537 C C . TYR B 1 213 ? -11.156 -12.094 7.059 1 97.06 213 TYR B C 1
ATOM 4539 O O . TYR B 1 213 ? -10.508 -12.875 7.762 1 97.06 213 TYR B O 1
ATOM 4547 N N . ALA B 1 214 ? -11.961 -12.508 6.148 1 98.31 214 ALA B N 1
ATOM 4548 C CA . ALA B 1 214 ? -12.008 -13.883 5.66 1 98.31 214 ALA B CA 1
ATOM 4549 C C . ALA B 1 214 ? -11.961 -13.93 4.137 1 98.31 214 ALA B C 1
ATOM 4551 O O . ALA B 1 214 ? -12.648 -13.156 3.465 1 98.31 214 ALA B O 1
ATOM 4552 N N . TYR B 1 215 ? -11.141 -14.773 3.645 1 98.25 215 TYR B N 1
ATOM 4553 C CA . TYR B 1 215 ? -10.953 -14.922 2.205 1 98.25 215 TYR B CA 1
ATOM 4554 C C . TYR B 1 215 ? -11.141 -16.375 1.778 1 98.25 215 TYR B C 1
ATOM 4556 O O . TYR B 1 215 ? -10.5 -17.281 2.328 1 98.25 215 TYR B O 1
ATOM 4564 N N . PHE B 1 216 ? -12.031 -16.578 0.838 1 98.5 216 PHE B N 1
ATOM 4565 C CA . PHE B 1 216 ? -12.344 -17.906 0.328 1 98.5 216 PHE B CA 1
ATOM 4566 C C . PHE B 1 216 ? -12.25 -17.938 -1.193 1 98.5 216 PHE B C 1
ATOM 4568 O O . PHE B 1 216 ? -12.492 -16.922 -1.854 1 98.5 216 PHE B O 1
ATOM 4575 N N . GLN B 1 217 ? -11.984 -19.094 -1.683 1 98.12 217 GLN B N 1
ATOM 4576 C CA . GLN B 1 217 ? -12.086 -19.391 -3.109 1 98.12 217 GLN B CA 1
ATOM 4577 C C . GLN B 1 217 ? -12.906 -20.656 -3.354 1 98.12 217 GLN B C 1
ATOM 4579 O O . GLN B 1 217 ? -12.992 -21.516 -2.477 1 98.12 217 GLN B O 1
ATOM 4584 N N . ASP B 1 218 ? -13.5 -20.719 -4.551 1 98.19 218 ASP B N 1
ATOM 4585 C CA . ASP B 1 218 ? -14.094 -21.984 -4.953 1 98.19 218 ASP B CA 1
ATOM 4586 C C . ASP B 1 218 ? -13.039 -23.078 -5.082 1 98.19 218 ASP B C 1
ATOM 4588 O O . ASP B 1 218 ? -11.938 -22.828 -5.578 1 98.19 218 ASP B O 1
ATOM 4592 N N . PHE B 1 219 ? -13.398 -24.234 -4.613 1 97.38 219 PHE B N 1
ATOM 4593 C CA . PHE B 1 219 ? -12.57 -25.391 -4.91 1 97.38 219 PHE B CA 1
ATOM 4594 C C . PHE B 1 219 ? -12.828 -25.891 -6.324 1 97.38 219 PHE B C 1
ATOM 4596 O O . PHE B 1 219 ? -13.984 -26.078 -6.715 1 97.38 219 PHE B O 1
ATOM 4603 N N . VAL B 1 220 ? -11.789 -26.109 -7.086 1 96.56 220 VAL B N 1
ATOM 4604 C CA . VAL B 1 220 ? -11.891 -26.688 -8.43 1 96.56 220 VAL B CA 1
ATOM 4605 C C . VAL B 1 220 ? -11.367 -28.109 -8.414 1 96.56 220 VAL B C 1
ATOM 4607 O O . VAL B 1 220 ? -10.164 -28.344 -8.258 1 96.56 220 VAL B O 1
ATOM 4610 N N . PRO B 1 221 ? -12.211 -29.016 -8.648 1 94 221 PRO B N 1
ATOM 4611 C CA . PRO B 1 221 ? -11.812 -30.406 -8.531 1 94 221 PRO B CA 1
ATOM 4612 C C . PRO B 1 221 ? -10.984 -30.891 -9.727 1 94 221 PRO B C 1
ATOM 4614 O O . PRO B 1 221 ? -10.836 -30.156 -10.711 1 94 221 PRO B O 1
ATOM 4617 N N . ASP B 1 222 ? -10.398 -32.031 -9.578 1 92.31 222 ASP B N 1
ATOM 4618 C CA . ASP B 1 222 ? -9.75 -32.812 -10.633 1 92.31 222 ASP B CA 1
ATOM 4619 C C . ASP B 1 222 ? -8.5 -32.125 -11.148 1 92.31 222 ASP B C 1
ATOM 4621 O O . ASP B 1 222 ? -8.25 -32.094 -12.359 1 92.31 222 ASP B O 1
ATOM 4625 N N . ASN B 1 223 ? -7.828 -31.422 -10.297 1 95.19 223 ASN B N 1
ATOM 4626 C CA . ASN B 1 223 ? -6.496 -30.906 -10.586 1 95.19 223 ASN B CA 1
ATOM 4627 C C . ASN B 1 223 ? -5.414 -31.719 -9.867 1 95.19 223 ASN B C 1
ATOM 4629 O O . ASN B 1 223 ? -5.367 -31.719 -8.633 1 95.19 223 ASN B O 1
ATOM 4633 N N . ASP B 1 224 ? -4.559 -32.344 -10.633 1 94.38 224 ASP B N 1
ATOM 4634 C CA . ASP B 1 224 ? -3.467 -33.094 -10.031 1 94.38 224 ASP B CA 1
ATOM 4635 C C . ASP B 1 224 ? -2.17 -32.281 -10.031 1 94.38 224 ASP B C 1
ATOM 4637 O O . ASP B 1 224 ? -1.107 -32.812 -9.688 1 94.38 224 ASP B O 1
ATOM 4641 N N . SER B 1 225 ? -2.244 -31.141 -10.539 1 95.62 225 SER B N 1
ATOM 4642 C CA . SER B 1 225 ? -1.108 -30.234 -10.664 1 95.62 225 SER B CA 1
ATOM 4643 C C . SER B 1 225 ? -1.568 -28.781 -10.828 1 95.62 225 SER B C 1
ATOM 4645 O O . SER B 1 225 ? -2.762 -28.531 -11 1 95.62 225 SER B O 1
ATOM 4647 N N . ASP B 1 226 ? -0.69 -27.891 -10.602 1 96 226 ASP B N 1
ATOM 4648 C CA . ASP B 1 226 ? -0.872 -26.516 -11.094 1 96 226 ASP B CA 1
ATOM 4649 C C . ASP B 1 226 ? 0.262 -26.125 -12.031 1 96 226 ASP B C 1
ATOM 4651 O O . ASP B 1 226 ? 1.25 -26.844 -12.164 1 96 226 ASP B O 1
ATOM 4655 N N . ILE B 1 227 ? 0.029 -25.141 -12.859 1 97.88 227 ILE B N 1
ATOM 4656 C CA . ILE B 1 227 ? 1.011 -24.562 -13.766 1 97.88 227 ILE B CA 1
ATOM 4657 C C . ILE B 1 227 ? 1.415 -23.172 -13.266 1 97.88 227 ILE B C 1
ATOM 4659 O O . ILE B 1 227 ? 0.558 -22.344 -12.961 1 97.88 227 ILE B O 1
ATOM 4663 N N . ARG B 1 228 ? 2.719 -22.984 -13.086 1 97.94 228 ARG B N 1
ATOM 4664 C CA . ARG B 1 228 ? 3.227 -21.641 -12.82 1 97.94 228 ARG B CA 1
ATOM 4665 C C . ARG B 1 228 ? 3.967 -21.078 -14.031 1 97.94 228 ARG B C 1
ATOM 4667 O O . ARG B 1 228 ? 4.875 -21.734 -14.562 1 97.94 228 ARG B O 1
ATOM 4674 N N . VAL B 1 229 ? 3.553 -19.953 -14.461 1 98.81 229 VAL B N 1
ATOM 4675 C CA . VAL B 1 229 ? 4.246 -19.234 -15.531 1 98.81 229 VAL B CA 1
ATOM 4676 C C . VAL B 1 229 ? 4.75 -17.891 -15.023 1 98.81 229 VAL B C 1
ATOM 4678 O O . VAL B 1 229 ? 4.035 -17.188 -14.305 1 98.81 229 VAL B O 1
ATOM 4681 N N . ILE B 1 230 ? 5.98 -17.547 -15.344 1 98.81 230 ILE B N 1
ATOM 4682 C CA . ILE B 1 230 ? 6.609 -16.281 -14.969 1 98.81 230 ILE B CA 1
ATOM 4683 C C . ILE B 1 230 ? 6.98 -15.508 -16.234 1 98.81 230 ILE B C 1
ATOM 4685 O O . ILE B 1 230 ? 7.625 -16.047 -17.141 1 98.81 230 ILE B O 1
ATOM 4689 N N . ALA B 1 231 ? 6.551 -14.305 -16.312 1 98.88 231 ALA B N 1
ATOM 4690 C CA . ALA B 1 231 ? 6.965 -13.406 -17.375 1 98.88 231 ALA B CA 1
ATOM 4691 C C . ALA B 1 231 ? 7.875 -12.305 -16.844 1 98.88 231 ALA B C 1
ATOM 4693 O O . ALA B 1 231 ? 7.551 -11.648 -15.844 1 98.88 231 ALA B O 1
ATOM 4694 N N . ILE B 1 232 ? 9 -12.102 -17.453 1 98.69 232 ILE B N 1
ATOM 4695 C CA . ILE B 1 232 ? 9.906 -10.977 -17.219 1 98.69 232 ILE B CA 1
ATOM 4696 C C . ILE B 1 232 ? 10.172 -10.25 -18.531 1 98.69 232 ILE B C 1
ATOM 4698 O O . ILE B 1 232 ? 10.891 -10.758 -19.391 1 98.69 232 ILE B O 1
ATOM 4702 N N . GLY B 1 233 ? 9.586 -9.062 -18.656 1 97.31 233 GLY B N 1
ATOM 4703 C CA . GLY B 1 233 ? 9.664 -8.383 -19.938 1 97.31 233 GLY B CA 1
ATOM 4704 C C . GLY B 1 233 ? 9.086 -9.203 -21.078 1 97.31 233 GLY B C 1
ATOM 4705 O O . GLY B 1 233 ? 7.918 -9.594 -21.031 1 97.31 233 GLY B O 1
ATOM 4706 N N . LYS B 1 234 ? 9.969 -9.516 -21.984 1 97.69 234 LYS B N 1
ATOM 4707 C CA . LYS B 1 234 ? 9.516 -10.203 -23.188 1 97.69 234 LYS B CA 1
ATOM 4708 C C . LYS B 1 234 ? 9.828 -11.695 -23.109 1 97.69 234 LYS B C 1
ATOM 4710 O O . LYS B 1 234 ? 9.82 -12.391 -24.141 1 97.69 234 LYS B O 1
ATOM 4715 N N . ARG B 1 235 ? 10.125 -12.195 -21.953 1 98.69 235 ARG B N 1
ATOM 4716 C CA . ARG B 1 235 ? 10.445 -13.609 -21.766 1 98.69 235 ARG B CA 1
ATOM 4717 C C . ARG B 1 235 ? 9.492 -14.266 -20.781 1 98.69 235 ARG B C 1
ATOM 4719 O O . ARG B 1 235 ? 9.086 -13.641 -19.797 1 98.69 235 ARG B O 1
ATOM 4726 N N . ALA B 1 236 ? 9.219 -15.5 -21 1 98.88 236 ALA B N 1
ATOM 4727 C CA . ALA B 1 236 ? 8.406 -16.266 -20.047 1 98.88 236 ALA B CA 1
ATOM 4728 C C . ALA B 1 236 ? 8.93 -17.688 -19.906 1 98.88 236 ALA B C 1
ATOM 4730 O O . ALA B 1 236 ? 9.469 -18.25 -20.859 1 98.88 236 ALA B O 1
ATOM 4731 N N . PHE B 1 237 ? 8.766 -18.266 -18.797 1 98.75 237 PHE B N 1
ATOM 4732 C CA . PHE B 1 237 ? 9.102 -19.641 -18.484 1 98.75 237 PHE B CA 1
ATOM 4733 C C . PHE B 1 237 ? 8.125 -20.219 -17.469 1 98.75 237 PHE B C 1
ATOM 4735 O O . PHE B 1 237 ? 7.371 -19.484 -16.828 1 98.75 237 PHE B O 1
ATOM 4742 N N . GLY B 1 238 ? 8.102 -21.5 -17.422 1 98.31 238 GLY B N 1
ATOM 4743 C CA . GLY B 1 238 ? 7.086 -22.094 -16.562 1 98.31 238 GLY B CA 1
ATOM 4744 C C . GLY B 1 238 ? 7.434 -23.484 -16.094 1 98.31 238 GLY B C 1
ATOM 4745 O O . GLY B 1 238 ? 8.391 -24.094 -16.578 1 98.31 238 GLY B O 1
ATOM 4746 N N . ILE B 1 239 ? 6.684 -23.922 -15.078 1 97.62 239 ILE B N 1
ATOM 4747 C CA . ILE B 1 239 ? 6.824 -25.25 -14.508 1 97.62 239 ILE B CA 1
ATOM 4748 C C . ILE B 1 239 ? 5.445 -25.844 -14.211 1 97.62 239 ILE B C 1
ATOM 4750 O O . ILE B 1 239 ? 4.465 -25.094 -14.094 1 97.62 239 ILE B O 1
ATOM 4754 N N . LYS B 1 240 ? 5.434 -27.109 -14.227 1 97.69 240 LYS B N 1
ATOM 4755 C CA . LYS B 1 240 ? 4.289 -27.859 -13.727 1 97.69 240 LYS B CA 1
ATOM 4756 C C . LYS B 1 240 ? 4.586 -28.453 -12.352 1 97.69 240 LYS B C 1
ATOM 4758 O O . LYS B 1 240 ? 5.59 -29.141 -12.164 1 97.69 240 LYS B O 1
ATOM 4763 N N . ARG B 1 241 ? 3.748 -28.109 -11.344 1 93.88 241 ARG B N 1
ATOM 4764 C CA . ARG B 1 241 ? 3.928 -28.641 -9.992 1 93.88 241 ARG B CA 1
ATOM 4765 C C . ARG B 1 241 ? 2.859 -29.672 -9.656 1 93.88 241 ARG B C 1
ATOM 4767 O O . ARG B 1 241 ? 1.663 -29.375 -9.727 1 93.88 241 ARG B O 1
ATOM 4774 N N . MET B 1 242 ? 3.27 -30.797 -9.281 1 93.88 242 MET B N 1
ATOM 4775 C CA . MET B 1 242 ? 2.35 -31.891 -9.008 1 93.88 242 MET B CA 1
ATOM 4776 C C . MET B 1 242 ? 1.859 -31.844 -7.566 1 93.88 242 MET B C 1
ATOM 4778 O O . MET B 1 242 ? 2.602 -31.438 -6.668 1 93.88 242 MET B O 1
ATOM 4782 N N . VAL B 1 243 ? 0.589 -32.281 -7.391 1 88 243 VAL B N 1
ATOM 4783 C CA . VAL B 1 243 ? 0.016 -32.344 -6.051 1 88 243 VAL B CA 1
ATOM 4784 C C . VAL B 1 243 ? 0.573 -33.562 -5.312 1 88 243 VAL B C 1
ATOM 4786 O O . VAL B 1 243 ? 0.8 -34.594 -5.922 1 88 243 VAL B O 1
ATOM 4789 N N . ARG B 1 244 ? 0.715 -33.375 -3.986 1 79.94 244 ARG B N 1
ATOM 4790 C CA . ARG B 1 244 ? 1.106 -34.5 -3.162 1 79.94 244 ARG B CA 1
ATOM 4791 C C . ARG B 1 244 ? -0.059 -35.469 -2.971 1 79.94 244 ARG B C 1
ATOM 4793 O O . ARG B 1 244 ? -1.222 -35.062 -3.072 1 79.94 244 ARG B O 1
ATOM 4800 N N . GLU B 1 245 ? 0.367 -36.719 -2.701 1 77.19 245 GLU B N 1
ATOM 4801 C CA . GLU B 1 245 ? -0.677 -37.688 -2.406 1 77.19 245 GLU B CA 1
ATOM 4802 C C . GLU B 1 245 ? -1.522 -37.25 -1.214 1 77.19 245 GLU B C 1
ATOM 4804 O O . GLU B 1 245 ? -0.986 -36.875 -0.171 1 77.19 245 GLU B O 1
ATOM 4809 N N . GLY B 1 246 ? -2.85 -37.188 -1.352 1 78.12 246 GLY B N 1
ATOM 4810 C CA . GLY B 1 246 ? -3.77 -36.812 -0.281 1 78.12 246 GLY B CA 1
ATOM 4811 C C . GLY B 1 246 ? -3.9 -35.312 -0.073 1 78.12 246 GLY B C 1
ATOM 4812 O O . GLY B 1 246 ? -4.578 -34.875 0.854 1 78.12 246 GLY B O 1
ATOM 4813 N N . ASP B 1 247 ? -3.131 -34.656 -0.877 1 78.69 247 ASP B N 1
ATOM 4814 C CA . ASP B 1 247 ? -3.193 -33.188 -0.791 1 78.69 247 ASP B CA 1
ATOM 4815 C C . ASP B 1 247 ? -3.822 -32.594 -2.047 1 78.69 247 ASP B C 1
ATOM 4817 O O . ASP B 1 247 ? -3.875 -33.25 -3.092 1 78.69 247 ASP B O 1
ATOM 4821 N N . PHE B 1 248 ? -4.469 -31.453 -1.927 1 79.06 248 PHE B N 1
ATOM 4822 C CA . PHE B 1 248 ? -5.035 -30.766 -3.082 1 79.06 248 PHE B CA 1
ATOM 4823 C C . PHE B 1 248 ? -4.121 -29.641 -3.543 1 79.06 248 PHE B C 1
ATOM 4825 O O . PHE B 1 248 ? -4.355 -29.031 -4.59 1 79.06 248 PHE B O 1
ATOM 4832 N N . ARG B 1 249 ? -3.047 -29.438 -2.797 1 79.25 249 ARG B N 1
ATOM 4833 C CA . ARG B 1 249 ? -2.141 -28.328 -3.074 1 79.25 249 ARG B CA 1
ATOM 4834 C C . ARG B 1 249 ? -0.903 -28.797 -3.826 1 79.25 249 ARG B C 1
ATOM 4836 O O . ARG B 1 249 ? -0.26 -29.766 -3.422 1 79.25 249 ARG B O 1
ATOM 4843 N N . ALA B 1 250 ? -0.583 -27.938 -4.777 1 79.19 250 ALA B N 1
ATOM 4844 C CA . ALA B 1 250 ? 0.623 -28.25 -5.543 1 79.19 250 ALA B CA 1
ATOM 4845 C C . ALA B 1 250 ? 1.812 -27.438 -5.047 1 79.19 250 ALA B C 1
ATOM 4847 O O . ALA B 1 250 ? 2.938 -27.938 -4.988 1 79.19 250 ALA B O 1
ATOM 4848 N N . SER B 1 251 ? 1.479 -26.25 -4.68 1 75.88 251 SER B N 1
ATOM 4849 C CA . SER B 1 251 ? 2.539 -25.375 -4.188 1 75.88 251 SER B CA 1
ATOM 4850 C C . SER B 1 251 ? 3.209 -25.969 -2.949 1 75.88 251 SER B C 1
ATOM 4852 O O . SER B 1 251 ? 2.533 -26.484 -2.055 1 75.88 251 SER B O 1
ATOM 4854 N N . GLY B 1 252 ? 4.531 -26.031 -2.951 1 68.75 252 GLY B N 1
ATOM 4855 C CA . GLY B 1 252 ? 5.281 -26.547 -1.817 1 68.75 252 GLY B CA 1
ATOM 4856 C C . GLY B 1 252 ? 5.492 -28.047 -1.87 1 68.75 252 GLY B C 1
ATOM 4857 O O . GLY B 1 252 ? 6.148 -28.609 -0.995 1 68.75 252 GLY B O 1
ATOM 4858 N N . SER B 1 253 ? 5.023 -28.766 -2.924 1 71.44 253 SER B N 1
ATOM 4859 C CA . SER B 1 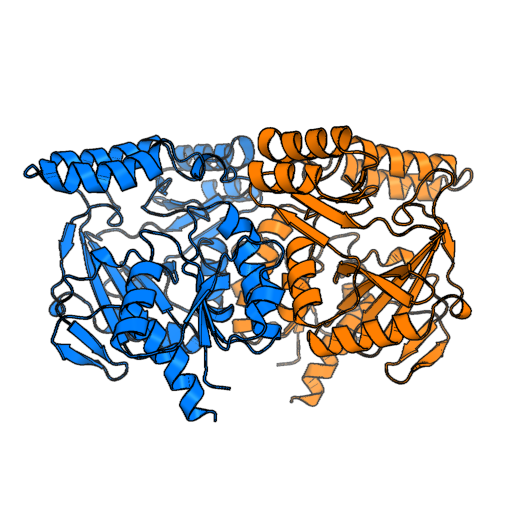253 ? 5.121 -30.219 -3.01 1 71.44 253 SER B CA 1
ATOM 4860 C C . SER B 1 253 ? 6.551 -30.656 -3.299 1 71.44 253 SER B C 1
ATOM 4862 O O . SER B 1 253 ? 6.945 -31.766 -2.947 1 71.44 253 SER B O 1
ATOM 4864 N N . GLY B 1 254 ? 7.195 -29.766 -4.008 1 75.38 254 GLY B N 1
ATOM 4865 C CA . GLY B 1 254 ? 8.547 -30.109 -4.434 1 75.38 254 GLY B CA 1
ATOM 4866 C C . GLY B 1 254 ? 8.586 -31 -5.652 1 75.38 254 GLY B C 1
ATOM 4867 O O . GLY B 1 254 ? 9.656 -31.297 -6.184 1 75.38 254 GLY B O 1
ATOM 4868 N N . LYS B 1 255 ? 7.449 -31.484 -6.125 1 87.88 255 LYS B N 1
ATOM 4869 C CA . LYS B 1 255 ? 7.355 -32.281 -7.336 1 87.88 255 LYS B CA 1
ATOM 4870 C C . LYS B 1 255 ? 7.152 -31.422 -8.57 1 87.88 255 LYS B C 1
ATOM 4872 O O . LYS B 1 255 ? 6.02 -31.094 -8.93 1 87.88 255 LYS B O 1
ATOM 4877 N N . ILE B 1 256 ? 8.273 -31.156 -9.227 1 93.19 256 ILE B N 1
ATOM 4878 C CA . ILE B 1 256 ? 8.25 -30.172 -10.297 1 93.19 256 ILE B CA 1
ATOM 4879 C C . ILE B 1 256 ? 8.648 -30.828 -11.617 1 93.19 256 ILE B C 1
ATOM 4881 O O . ILE B 1 256 ? 9.602 -31.609 -11.664 1 93.19 256 ILE B O 1
ATOM 4885 N N . LEU B 1 257 ? 7.91 -30.625 -12.594 1 96.5 257 LEU B N 1
ATOM 4886 C CA . LEU B 1 257 ? 8.234 -31.016 -13.969 1 96.5 257 LEU B CA 1
ATOM 4887 C C . LEU B 1 257 ? 8.586 -29.797 -14.805 1 96.5 257 LEU B C 1
ATOM 4889 O O . LEU B 1 257 ? 7.883 -28.781 -14.773 1 96.5 257 LEU B O 1
ATOM 4893 N N . TYR B 1 258 ? 9.641 -29.875 -15.625 1 97.38 258 TYR B N 1
ATOM 4894 C CA . TYR B 1 258 ? 10.203 -28.719 -16.297 1 97.38 258 TYR B CA 1
ATOM 4895 C C . TYR B 1 258 ? 9.992 -28.797 -17.797 1 97.38 258 TYR B C 1
ATOM 4897 O O . TYR B 1 258 ? 10.367 -27.891 -18.547 1 97.38 258 TYR B O 1
ATOM 4905 N N . ASP B 1 259 ? 9.375 -29.875 -18.297 1 97.44 259 ASP B N 1
ATOM 4906 C CA . ASP B 1 259 ? 9.156 -30.078 -19.719 1 97.44 259 ASP B CA 1
ATOM 4907 C C . ASP B 1 259 ? 8.281 -28.969 -20.297 1 97.44 259 ASP B C 1
ATOM 4909 O O . ASP B 1 259 ? 7.113 -28.828 -19.906 1 97.44 259 ASP B O 1
ATOM 4913 N N . PRO B 1 260 ? 8.82 -28.188 -21.266 1 97.69 260 PRO B N 1
ATOM 4914 C CA . PRO B 1 260 ? 8.039 -27.078 -21.844 1 97.69 260 PRO B CA 1
ATOM 4915 C C . PRO B 1 260 ? 6.75 -27.562 -22.516 1 97.69 260 PRO B C 1
ATOM 4917 O O . PRO B 1 260 ? 5.777 -26.797 -22.594 1 97.69 260 PRO B O 1
ATOM 4920 N N . GLU B 1 261 ? 6.688 -28.75 -22.938 1 97.5 261 GLU B N 1
ATOM 4921 C CA . GLU B 1 261 ? 5.516 -29.281 -23.625 1 97.5 261 GLU B CA 1
ATOM 4922 C C . GLU B 1 261 ? 4.336 -29.422 -22.672 1 97.5 261 GLU B C 1
ATOM 4924 O O . GLU B 1 261 ? 3.188 -29.547 -23.109 1 97.5 261 GLU B O 1
ATOM 4929 N N . LEU B 1 262 ? 4.688 -29.406 -21.391 1 97.88 262 LEU B N 1
ATOM 4930 C CA . LEU B 1 262 ? 3.652 -29.578 -20.375 1 97.88 262 LEU B CA 1
ATOM 4931 C C . LEU B 1 262 ? 3.025 -28.25 -20 1 97.88 262 LEU B C 1
ATOM 4933 O O . LEU B 1 262 ? 2.043 -28.203 -19.25 1 97.88 262 LEU B O 1
ATOM 4937 N N . ILE B 1 263 ? 3.506 -27.156 -20.5 1 98.56 263 ILE B N 1
ATOM 4938 C CA . ILE B 1 263 ? 2.99 -25.828 -20.188 1 98.56 263 ILE B CA 1
ATOM 4939 C C . ILE B 1 263 ? 2.031 -25.391 -21.297 1 98.56 263 ILE B C 1
ATOM 4941 O O . ILE B 1 263 ? 2.453 -25.109 -22.422 1 98.56 263 ILE B O 1
ATOM 4945 N N . PRO B 1 264 ? 0.799 -25.266 -20.969 1 98.38 264 PRO B N 1
ATOM 4946 C CA . PRO B 1 264 ? -0.167 -24.891 -22 1 98.38 264 PRO B CA 1
ATOM 4947 C C . PRO B 1 264 ? 0.081 -23.484 -22.547 1 98.38 264 PRO B C 1
ATOM 4949 O O . PRO B 1 264 ? 0.35 -22.547 -21.781 1 98.38 264 PRO B O 1
ATOM 4952 N N . GLU B 1 265 ? -0.06 -23.359 -23.859 1 98.31 265 GLU B N 1
ATOM 4953 C CA . GLU B 1 265 ? 0.135 -22.078 -24.531 1 98.31 265 GLU B CA 1
ATOM 4954 C C . GLU B 1 265 ? -0.796 -21.016 -23.969 1 98.31 265 GLU B C 1
ATOM 4956 O O . GLU B 1 265 ? -0.413 -19.844 -23.844 1 98.31 265 GLU B O 1
ATOM 4961 N N . ALA B 1 266 ? -1.996 -21.375 -23.594 1 98.38 266 ALA B N 1
ATOM 4962 C CA . ALA B 1 266 ? -2.982 -20.453 -23.062 1 98.38 266 ALA B CA 1
ATOM 4963 C C . ALA B 1 266 ? -2.471 -19.781 -21.781 1 98.38 266 ALA B C 1
ATOM 4965 O O . ALA B 1 266 ? -2.721 -18.594 -21.547 1 98.38 266 ALA B O 1
ATOM 4966 N N . CYS B 1 267 ? -1.746 -20.5 -20.953 1 98.81 267 CYS B N 1
ATOM 4967 C CA . CYS B 1 267 ? -1.182 -19.969 -19.719 1 98.81 267 CYS B CA 1
ATOM 4968 C C . CYS B 1 267 ? -0.089 -18.953 -20.016 1 98.81 267 CYS B C 1
ATOM 4970 O O . CYS B 1 267 ? -0.033 -17.891 -19.391 1 98.81 267 CYS B O 1
ATOM 4972 N N . ILE B 1 268 ? 0.741 -19.25 -20.984 1 98.81 268 ILE B N 1
ATOM 4973 C CA . ILE B 1 268 ? 1.844 -18.375 -21.359 1 98.81 268 ILE B CA 1
ATOM 4974 C C . ILE B 1 268 ? 1.292 -17.062 -21.922 1 98.81 268 ILE B C 1
ATOM 4976 O O . ILE B 1 268 ? 1.684 -15.984 -21.484 1 98.81 268 ILE B O 1
ATOM 4980 N N . ARG B 1 269 ? 0.358 -17.188 -22.812 1 98.69 269 ARG B N 1
ATOM 4981 C CA . ARG B 1 269 ? -0.224 -16.016 -23.453 1 98.69 269 ARG B CA 1
ATOM 4982 C C . ARG B 1 269 ? -0.96 -15.148 -22.453 1 98.69 269 ARG B C 1
ATOM 4984 O O . ARG B 1 269 ? -0.837 -13.922 -22.469 1 98.69 269 ARG B O 1
ATOM 4991 N N . MET B 1 270 ? -1.701 -15.766 -21.562 1 98.69 270 MET B N 1
ATOM 4992 C CA . MET B 1 270 ? -2.408 -15.016 -20.531 1 98.69 270 MET B CA 1
ATOM 4993 C C . MET B 1 270 ? -1.427 -14.266 -19.641 1 98.69 270 MET B C 1
ATOM 4995 O O . MET B 1 270 ? -1.692 -13.133 -19.234 1 98.69 270 MET B O 1
ATOM 4999 N N . THR B 1 271 ? -0.313 -14.891 -19.344 1 98.88 271 THR B N 1
ATOM 5000 C CA . THR B 1 271 ? 0.69 -14.266 -18.5 1 98.88 271 THR B CA 1
ATOM 5001 C C . THR B 1 271 ? 1.293 -13.039 -19.188 1 98.88 271 THR B C 1
ATOM 5003 O O . THR B 1 271 ? 1.404 -11.977 -18.578 1 98.88 271 THR B O 1
ATOM 5006 N N . PHE B 1 272 ? 1.626 -13.156 -20.469 1 98.81 272 PHE B N 1
ATOM 5007 C CA . PHE B 1 272 ? 2.139 -12.016 -21.219 1 98.81 272 PHE B CA 1
ATOM 5008 C C . PHE B 1 272 ? 1.09 -10.914 -21.312 1 98.81 272 PHE B C 1
ATOM 5010 O O . PHE B 1 272 ? 1.403 -9.734 -21.141 1 98.81 272 PHE B O 1
ATOM 5017 N N . ASP B 1 273 ? -0.121 -11.289 -21.594 1 98.38 273 ASP B N 1
ATOM 5018 C CA . ASP B 1 273 ? -1.196 -10.312 -21.75 1 98.38 273 ASP B CA 1
ATOM 5019 C C . ASP B 1 273 ? -1.421 -9.523 -20.469 1 98.38 273 ASP B C 1
ATOM 5021 O O . ASP B 1 273 ? -1.517 -8.297 -20.5 1 98.38 273 ASP B O 1
ATOM 5025 N N . LEU B 1 274 ? -1.487 -10.242 -19.375 1 98.56 274 LEU B N 1
ATOM 5026 C CA . LEU B 1 274 ? -1.722 -9.57 -18.094 1 98.56 274 LEU B CA 1
ATOM 5027 C C . LEU B 1 274 ? -0.523 -8.711 -17.719 1 98.56 274 LEU B C 1
ATOM 5029 O O . LEU B 1 274 ? -0.688 -7.613 -17.172 1 98.56 274 LEU B O 1
ATOM 5033 N N . ALA B 1 275 ? 0.679 -9.211 -17.953 1 98.62 275 ALA B N 1
ATOM 5034 C CA . ALA B 1 275 ? 1.873 -8.414 -17.688 1 98.62 275 ALA B CA 1
ATOM 5035 C C . ALA B 1 275 ? 1.834 -7.09 -18.453 1 98.62 275 ALA B C 1
ATOM 5037 O O . ALA B 1 275 ? 2.188 -6.043 -17.906 1 98.62 275 ALA B O 1
ATOM 5038 N N . LYS B 1 276 ? 1.417 -7.168 -19.656 1 97.94 276 LYS B N 1
ATOM 5039 C CA . LYS B 1 276 ? 1.304 -5.969 -20.469 1 97.94 276 LYS B CA 1
ATOM 5040 C C . LYS B 1 276 ? 0.234 -5.027 -19.938 1 97.94 276 LYS B C 1
ATOM 5042 O O . LYS B 1 276 ? 0.484 -3.832 -19.75 1 97.94 276 LYS B O 1
ATOM 5047 N N . LYS B 1 277 ? -0.929 -5.562 -19.594 1 97.25 277 LYS B N 1
ATOM 5048 C CA . LYS B 1 277 ? -2.053 -4.762 -19.109 1 97.25 277 LYS B CA 1
ATOM 5049 C C . LYS B 1 277 ? -1.716 -4.066 -17.797 1 97.25 277 LYS B C 1
ATOM 5051 O O . LYS B 1 277 ? -2.17 -2.949 -17.547 1 97.25 277 LYS B O 1
ATOM 5056 N N . THR B 1 278 ? -0.927 -4.719 -17 1 97.75 278 THR B N 1
ATOM 5057 C CA . THR B 1 278 ? -0.621 -4.188 -15.68 1 97.75 278 THR B CA 1
ATOM 5058 C C . THR B 1 278 ? 0.719 -3.457 -15.688 1 97.75 278 THR B C 1
ATOM 5060 O O . THR B 1 278 ? 1.169 -2.967 -14.648 1 97.75 278 THR B O 1
ATOM 5063 N N . ARG B 1 279 ? 1.4 -3.482 -16.828 1 97 279 ARG B N 1
ATOM 5064 C CA . ARG B 1 279 ? 2.717 -2.869 -16.969 1 97 279 ARG B CA 1
ATOM 5065 C C . ARG B 1 279 ? 3.699 -3.441 -15.953 1 97 279 ARG B C 1
ATOM 5067 O O . ARG B 1 279 ? 4.449 -2.695 -15.32 1 97 279 ARG B O 1
ATOM 5074 N N . SER B 1 280 ? 3.631 -4.766 -15.781 1 98.19 280 SER B N 1
ATOM 5075 C CA . SER B 1 280 ? 4.48 -5.453 -14.812 1 98.19 280 SER B CA 1
ATOM 5076 C C . SER B 1 280 ? 5.84 -5.793 -15.414 1 98.19 280 SER B C 1
ATOM 5078 O O . SER B 1 280 ? 5.922 -6.258 -16.547 1 98.19 280 SER B O 1
ATOM 5080 N N . GLN B 1 281 ? 6.895 -5.547 -14.648 1 98.31 281 GLN B N 1
ATOM 5081 C CA . GLN B 1 281 ? 8.242 -5.938 -15.047 1 98.31 281 GLN B CA 1
ATOM 5082 C C . GLN B 1 281 ? 8.453 -7.441 -14.883 1 98.31 281 GLN B C 1
ATOM 5084 O O . GLN B 1 281 ? 9.219 -8.055 -15.625 1 98.31 281 GLN B O 1
ATOM 5089 N N . SER B 1 282 ? 7.855 -7.969 -13.906 1 98.69 282 SER B N 1
ATOM 5090 C CA . SER B 1 282 ? 7.832 -9.383 -13.547 1 98.69 282 SER B CA 1
ATOM 5091 C C . SER B 1 282 ? 6.445 -9.805 -13.07 1 98.69 282 SER B C 1
ATOM 5093 O O . SER B 1 282 ? 5.836 -9.133 -12.234 1 98.69 282 SER B O 1
ATOM 5095 N N . LEU B 1 283 ? 5.938 -10.898 -13.625 1 98.81 283 LEU B N 1
ATOM 5096 C CA . LEU B 1 283 ? 4.621 -11.391 -13.234 1 98.81 283 LEU B CA 1
ATOM 5097 C C . LEU B 1 283 ? 4.613 -12.914 -13.148 1 98.81 283 LEU B C 1
ATOM 5099 O O . LEU B 1 283 ? 5.039 -13.594 -14.078 1 98.81 283 LEU B O 1
ATOM 5103 N N . VAL B 1 284 ? 4.191 -13.414 -11.992 1 98.31 284 VAL B N 1
ATOM 5104 C CA . VAL B 1 284 ? 4.031 -14.836 -11.734 1 98.31 284 VAL B CA 1
ATOM 5105 C C . VAL B 1 284 ? 2.545 -15.18 -11.633 1 98.31 284 VAL B C 1
ATOM 5107 O O . VAL B 1 284 ? 1.81 -14.555 -10.859 1 98.31 284 VAL B O 1
ATOM 5110 N N . LEU B 1 285 ? 2.141 -16.125 -12.406 1 98.69 285 LEU B N 1
ATOM 5111 C CA . LEU B 1 285 ? 0.769 -16.609 -12.305 1 98.69 285 LEU B CA 1
ATOM 5112 C C . LEU B 1 285 ? 0.743 -18.109 -12.031 1 98.69 285 LEU B C 1
ATOM 5114 O O . LEU B 1 285 ? 1.492 -18.875 -12.641 1 98.69 285 LEU B O 1
ATOM 5118 N N . ASP B 1 286 ? -0.086 -18.516 -11.094 1 97.25 286 ASP B N 1
ATOM 5119 C CA . ASP B 1 286 ? -0.414 -19.906 -10.852 1 97.25 286 ASP B CA 1
ATOM 5120 C C . ASP B 1 286 ? -1.776 -20.266 -11.445 1 97.25 286 ASP B C 1
ATOM 5122 O O . ASP B 1 286 ? -2.768 -19.578 -11.188 1 97.25 286 ASP B O 1
ATOM 5126 N N . PHE B 1 287 ? -1.779 -21.391 -12.172 1 98.31 287 PHE B N 1
ATOM 5127 C CA . PHE B 1 287 ? -3.002 -21.797 -12.859 1 98.31 287 PHE B CA 1
ATOM 5128 C C . PHE B 1 287 ? -3.457 -23.172 -12.391 1 98.31 287 PHE B C 1
ATOM 5130 O O . PHE B 1 287 ? -2.633 -24.062 -12.172 1 98.31 287 PHE B O 1
ATOM 5137 N N . ILE B 1 288 ? -4.723 -23.266 -12.305 1 97.62 288 ILE B N 1
ATOM 5138 C CA . ILE B 1 288 ? -5.395 -24.562 -12.312 1 97.62 288 ILE B CA 1
ATOM 5139 C C . ILE B 1 288 ? -6.41 -24.609 -13.453 1 97.62 288 ILE B C 1
ATOM 5141 O O . ILE B 1 288 ? -6.551 -23.641 -14.211 1 97.62 288 ILE B O 1
ATOM 5145 N N . PHE B 1 289 ? -7.07 -25.766 -13.555 1 97.44 289 PHE B N 1
ATOM 5146 C CA . PHE B 1 289 ? -7.898 -25.906 -14.75 1 97.44 289 PHE B CA 1
ATOM 5147 C C . PHE B 1 289 ? -9.312 -26.344 -14.383 1 97.44 289 PHE B C 1
ATOM 5149 O O . PHE B 1 289 ? -9.492 -27.203 -13.508 1 97.44 289 PHE B O 1
ATOM 5156 N N . SER B 1 290 ? -10.234 -25.688 -14.914 1 96.69 290 SER B N 1
ATOM 5157 C CA . SER B 1 290 ? -11.641 -26.078 -14.883 1 96.69 290 SER B CA 1
ATOM 5158 C C . SER B 1 290 ? -12.164 -26.391 -16.281 1 96.69 290 SER B C 1
ATOM 5160 O O . SER B 1 290 ? -12.211 -25.516 -17.141 1 96.69 290 SER B O 1
ATOM 5162 N N . ASP B 1 291 ? -12.547 -27.656 -16.547 1 94 291 ASP B N 1
ATOM 5163 C CA . ASP B 1 291 ? -13.031 -28.109 -17.844 1 94 291 ASP B CA 1
ATOM 5164 C C . ASP B 1 291 ? -12.055 -27.734 -18.953 1 94 291 ASP B C 1
ATOM 5166 O O . ASP B 1 291 ? -12.461 -27.141 -19.953 1 94 291 ASP B O 1
ATOM 5170 N N . GLY B 1 292 ? -10.789 -27.844 -18.688 1 93.81 292 GLY B N 1
ATOM 5171 C CA . GLY B 1 292 ? -9.75 -27.641 -19.688 1 93.81 292 GLY B CA 1
ATOM 5172 C C . GLY B 1 292 ? -9.328 -26.203 -19.828 1 93.81 292 GLY B C 1
ATOM 5173 O O . GLY B 1 292 ? -8.375 -25.891 -20.562 1 93.81 292 GLY B O 1
ATOM 5174 N N . SER B 1 293 ? -9.984 -25.312 -19.125 1 96.75 293 SER B N 1
ATOM 5175 C CA . SER B 1 293 ? -9.656 -23.891 -19.234 1 96.75 293 SER B CA 1
ATOM 5176 C C . SER B 1 293 ? -8.844 -23.422 -18.031 1 96.75 293 SER B C 1
ATOM 5178 O O . SER B 1 293 ? -9.164 -23.75 -16.891 1 96.75 293 SER B O 1
ATOM 5180 N N . PRO B 1 294 ? -7.805 -22.656 -18.312 1 98.25 294 PRO B N 1
ATOM 5181 C CA . PRO B 1 294 ? -6.977 -22.188 -17.188 1 98.25 294 PRO B CA 1
ATOM 5182 C C . PRO B 1 294 ? -7.668 -21.109 -16.344 1 98.25 294 PRO B C 1
ATOM 5184 O O . PRO B 1 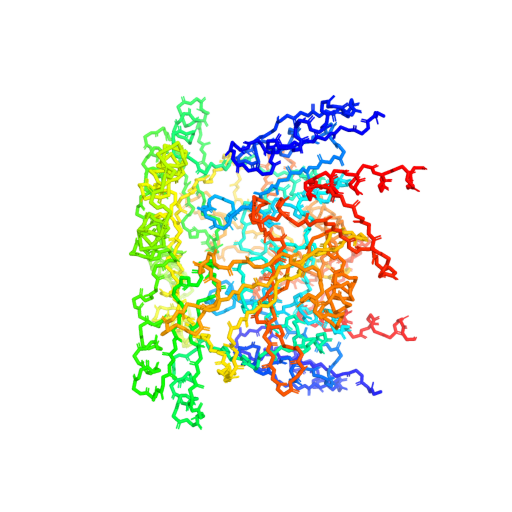294 ? -8.328 -20.234 -16.906 1 98.25 294 PRO B O 1
ATOM 5187 N N . LEU B 1 295 ? -7.539 -21.219 -15.031 1 98.5 295 LEU B N 1
ATOM 5188 C CA . LEU B 1 295 ? -7.961 -20.234 -14.039 1 98.5 295 LEU B CA 1
ATOM 5189 C C . LEU B 1 295 ? -6.785 -19.797 -13.172 1 98.5 295 LEU B C 1
ATOM 5191 O O . LEU B 1 295 ? -6.035 -20.641 -12.664 1 98.5 295 LEU B O 1
ATOM 5195 N N . VAL B 1 296 ? -6.641 -18.5 -13.039 1 98.5 296 VAL B N 1
ATOM 5196 C CA . VAL B 1 296 ? -5.59 -18 -12.156 1 98.5 296 VAL B CA 1
ATOM 5197 C C . VAL B 1 296 ? -6.008 -18.188 -10.703 1 98.5 296 VAL B C 1
ATOM 5199 O O . VAL B 1 296 ? -7.145 -17.891 -10.328 1 98.5 296 VAL B O 1
ATOM 5202 N N . VAL B 1 297 ? -5.055 -18.656 -9.906 1 95.88 297 VAL B N 1
ATOM 5203 C CA . VAL B 1 297 ? -5.312 -18.859 -8.484 1 95.88 297 VAL B CA 1
ATOM 5204 C C . VAL B 1 297 ? -4.633 -17.75 -7.676 1 95.88 297 VAL B C 1
ATOM 5206 O O . VAL B 1 297 ? -5.148 -17.328 -6.637 1 95.88 297 VAL B O 1
ATOM 5209 N N . GLU B 1 298 ? -3.484 -17.344 -8.164 1 94.69 298 GLU B N 1
ATOM 5210 C CA . GLU B 1 298 ? -2.676 -16.344 -7.469 1 94.69 298 GLU B CA 1
ATOM 5211 C C . GLU B 1 298 ? -1.705 -15.656 -8.422 1 94.69 298 GLU B C 1
ATOM 5213 O O . GLU B 1 298 ? -1.354 -16.219 -9.469 1 94.69 298 GLU B O 1
ATOM 5218 N N . MET B 1 299 ? -1.421 -14.469 -8.102 1 97 299 MET B N 1
ATOM 5219 C CA . MET B 1 299 ? -0.402 -13.734 -8.844 1 97 299 MET B CA 1
ATOM 5220 C C . MET B 1 299 ? 0.668 -13.188 -7.91 1 97 299 MET B C 1
ATOM 5222 O O . MET B 1 299 ? 0.429 -13.039 -6.711 1 97 299 MET B O 1
ATOM 5226 N N . SER B 1 300 ? 1.815 -12.938 -8.375 1 96.38 300 SER B N 1
ATOM 5227 C CA . SER B 1 300 ? 2.947 -12.359 -7.656 1 96.38 300 SER B CA 1
ATOM 5228 C C . SER B 1 300 ? 3.947 -11.727 -8.617 1 96.38 300 SER B C 1
ATOM 5230 O O . SER B 1 300 ? 3.781 -11.805 -9.836 1 96.38 300 SER B O 1
ATOM 5232 N N . TYR B 1 301 ? 4.863 -11 -8.117 1 96.94 301 TYR B N 1
ATOM 5233 C CA . TYR B 1 301 ? 6 -10.594 -8.945 1 96.94 301 TYR B CA 1
ATOM 5234 C C . TYR B 1 301 ? 7.254 -11.375 -8.562 1 96.94 301 TYR B C 1
ATOM 5236 O O . TYR B 1 301 ? 8.211 -11.43 -9.336 1 96.94 301 TYR B O 1
ATOM 5244 N N . ALA B 1 302 ? 7.191 -11.945 -7.371 1 93.44 302 ALA B N 1
ATOM 5245 C CA . ALA B 1 302 ? 8.367 -12.57 -6.77 1 93.44 302 ALA B CA 1
ATOM 5246 C C . ALA B 1 302 ? 8.312 -14.086 -6.906 1 93.44 302 ALA B C 1
ATOM 5248 O O . ALA B 1 302 ? 7.227 -14.664 -7.023 1 93.44 302 ALA B O 1
ATOM 5249 N N . PHE B 1 303 ? 9.461 -14.68 -6.922 1 92.06 303 PHE B N 1
ATOM 5250 C CA . PHE B 1 303 ? 9.617 -16.125 -6.98 1 92.06 303 PHE B CA 1
ATOM 5251 C C . PHE B 1 303 ? 11 -16.547 -6.508 1 92.06 303 PHE B C 1
ATOM 5253 O O . PHE B 1 303 ? 11.898 -15.711 -6.387 1 92.06 303 PHE B O 1
ATOM 5260 N N . ALA B 1 304 ? 11.141 -17.781 -6.168 1 87.44 304 ALA B N 1
ATOM 5261 C CA . ALA B 1 304 ? 12.445 -18.344 -5.82 1 87.44 304 ALA B CA 1
ATOM 5262 C C . ALA B 1 304 ? 13.211 -18.766 -7.07 1 87.44 304 ALA B C 1
ATOM 5264 O O . ALA B 1 304 ? 12.891 -19.766 -7.703 1 87.44 304 ALA B O 1
ATOM 5265 N N . SER B 1 305 ? 14.242 -18.094 -7.328 1 88.94 305 SER B N 1
ATOM 5266 C CA . SER B 1 305 ? 14.953 -18.25 -8.594 1 88.94 305 SER B CA 1
ATOM 5267 C C . SER B 1 305 ? 15.477 -19.672 -8.758 1 88.94 305 SER B C 1
ATOM 5269 O O . SER B 1 305 ? 15.469 -20.203 -9.867 1 88.94 305 SER B O 1
ATOM 5271 N N . HIS B 1 306 ? 15.891 -20.312 -7.699 1 86.12 306 HIS B N 1
ATOM 5272 C CA . HIS B 1 306 ? 16.516 -21.625 -7.762 1 86.12 306 HIS B CA 1
ATOM 5273 C C . HIS B 1 306 ? 15.578 -22.656 -8.367 1 86.12 306 HIS B C 1
ATOM 5275 O O . HIS B 1 306 ? 16.016 -23.594 -9.031 1 86.12 306 HIS B O 1
ATOM 5281 N N . GLY B 1 307 ? 14.305 -22.453 -8.18 1 88.12 307 GLY B N 1
ATOM 5282 C CA . GLY B 1 307 ? 13.312 -23.406 -8.664 1 88.12 307 GLY B CA 1
ATOM 5283 C C . GLY B 1 307 ? 13.148 -23.375 -10.172 1 88.12 307 GLY B C 1
ATOM 5284 O O . GLY B 1 307 ? 12.508 -24.266 -10.742 1 88.12 307 GLY B O 1
ATOM 5285 N N . TYR B 1 308 ? 13.852 -22.438 -10.828 1 93.88 308 TYR B N 1
ATOM 5286 C CA . TYR B 1 308 ? 13.586 -22.281 -12.25 1 93.88 308 TYR B CA 1
ATOM 5287 C C . TYR B 1 308 ? 14.875 -22.406 -13.062 1 93.88 308 TYR B C 1
ATOM 5289 O O . TYR B 1 308 ? 14.867 -22.25 -14.281 1 93.88 308 TYR B O 1
ATOM 5297 N N . LEU B 1 309 ? 15.953 -22.688 -12.367 1 91.75 309 LEU B N 1
ATOM 5298 C CA . LEU B 1 309 ? 17.234 -22.844 -13.039 1 91.75 309 LEU B CA 1
ATOM 5299 C C . LEU B 1 309 ? 17.234 -24.094 -13.922 1 91.75 309 LEU B C 1
ATOM 5301 O O . LEU B 1 309 ? 18.031 -24.203 -14.852 1 91.75 309 LEU B O 1
ATOM 5305 N N . SER B 1 310 ? 16.328 -25.078 -13.656 1 94.5 310 SER B N 1
ATOM 5306 C CA . SER B 1 310 ? 16.25 -26.312 -14.422 1 94.5 310 SER B CA 1
ATOM 5307 C C . SER B 1 310 ? 15.359 -26.156 -15.648 1 94.5 310 SER B C 1
ATOM 5309 O O . SER B 1 310 ? 15.227 -27.078 -16.453 1 94.5 310 SER B O 1
ATOM 5311 N N . CYS B 1 311 ? 14.75 -25 -15.781 1 97.38 311 CYS B N 1
ATOM 5312 C CA . CYS B 1 311 ? 14.023 -24.75 -17.016 1 97.38 311 CYS B CA 1
ATOM 5313 C C . CYS B 1 311 ? 14.961 -24.812 -18.219 1 97.38 311 CYS B C 1
ATOM 5315 O O . CYS B 1 311 ? 16 -24.156 -18.234 1 97.38 311 CYS B O 1
ATOM 5317 N N . PRO B 1 312 ? 14.57 -25.562 -19.266 1 98.25 312 PRO B N 1
ATOM 5318 C CA . PRO B 1 312 ? 15.484 -25.781 -20.391 1 98.25 312 PRO B CA 1
ATOM 5319 C C . PRO B 1 312 ? 15.508 -24.609 -21.375 1 98.25 312 PRO B C 1
ATOM 5321 O O . PRO B 1 312 ? 16.25 -24.641 -22.359 1 98.25 312 PRO B O 1
ATOM 5324 N N . GLY B 1 313 ? 14.656 -23.641 -21.188 1 98.62 313 GLY B N 1
ATOM 5325 C CA . GLY B 1 313 ? 14.539 -22.453 -22.031 1 98.62 313 GLY B CA 1
ATOM 5326 C C . GLY B 1 313 ? 13.383 -21.547 -21.641 1 98.62 313 GLY B C 1
ATOM 5327 O O . GLY B 1 313 ? 12.852 -21.672 -20.531 1 98.62 313 GLY B O 1
ATOM 5328 N N . TYR B 1 314 ? 13.102 -20.609 -22.484 1 98.81 314 TYR B N 1
ATOM 5329 C CA . TYR B 1 314 ? 12 -19.672 -22.266 1 98.81 314 TYR B CA 1
ATOM 5330 C C . TYR B 1 314 ? 11.328 -19.297 -23.578 1 98.81 314 TYR B C 1
ATOM 5332 O O . TYR B 1 314 ? 11.883 -19.516 -24.656 1 98.81 314 TYR B O 1
ATOM 5340 N N . TRP B 1 315 ? 10.156 -18.828 -23.484 1 98.81 315 TRP B N 1
ATOM 5341 C CA . TRP B 1 315 ? 9.43 -18.297 -24.625 1 98.81 315 TRP B CA 1
ATOM 5342 C C . TRP B 1 315 ? 9.625 -16.781 -24.734 1 98.81 315 TRP B C 1
ATOM 5344 O O . TRP B 1 315 ? 9.664 -16.078 -23.719 1 98.81 315 TRP B O 1
ATOM 5354 N N . ARG B 1 316 ? 9.664 -16.281 -25.938 1 98.38 316 ARG B N 1
ATOM 5355 C CA . ARG B 1 316 ? 9.492 -14.859 -26.203 1 98.38 316 ARG B CA 1
ATOM 5356 C C . ARG B 1 316 ? 8.016 -14.508 -26.328 1 98.38 316 ARG B C 1
ATOM 5358 O O . ARG B 1 316 ? 7.168 -15.391 -26.453 1 98.38 316 ARG B O 1
ATOM 5365 N N . ASN B 1 317 ? 7.777 -13.156 -26.25 1 97.19 317 ASN B N 1
ATOM 5366 C CA . ASN B 1 317 ? 6.379 -12.734 -26.25 1 97.19 317 ASN B CA 1
ATOM 5367 C C . ASN B 1 317 ? 5.707 -12.984 -27.594 1 97.19 317 ASN B C 1
ATOM 5369 O O . ASN B 1 317 ? 4.484 -12.891 -27.719 1 97.19 317 ASN B O 1
ATOM 5373 N N . ASP B 1 318 ? 6.414 -13.445 -28.656 1 97.25 318 ASP B N 1
ATOM 5374 C CA . ASP B 1 318 ? 5.855 -13.922 -29.906 1 97.25 318 ASP B CA 1
ATOM 5375 C C . ASP B 1 318 ? 5.742 -15.445 -29.922 1 97.25 318 ASP B C 1
ATOM 5377 O O . ASP B 1 318 ? 5.484 -16.047 -30.969 1 97.25 318 ASP B O 1
ATOM 5381 N N . MET B 1 319 ? 6.078 -16.109 -28.875 1 97.62 319 MET B N 1
ATOM 5382 C CA . MET B 1 319 ? 5.934 -17.531 -28.609 1 97.62 319 MET B CA 1
ATOM 5383 C C . MET B 1 319 ? 7.086 -18.312 -29.219 1 97.62 319 MET B C 1
ATOM 5385 O O . MET B 1 319 ? 7.07 -19.547 -29.234 1 97.62 319 MET B O 1
ATOM 5389 N N . THR B 1 320 ? 8.094 -17.547 -29.641 1 98.25 320 THR B N 1
ATOM 5390 C CA . THR B 1 320 ? 9.297 -18.234 -30.078 1 98.25 320 THR B CA 1
ATOM 5391 C C . THR B 1 320 ? 10.039 -18.828 -28.891 1 98.25 320 THR B C 1
ATOM 5393 O O . THR B 1 320 ? 10.219 -18.156 -27.859 1 98.25 320 THR B O 1
ATOM 5396 N N . TRP B 1 321 ? 10.438 -20.109 -29.078 1 98.38 321 TRP B N 1
ATOM 5397 C CA . TRP B 1 321 ? 11.172 -20.797 -28.031 1 98.38 321 TRP B CA 1
ATOM 5398 C C . TRP B 1 321 ? 12.664 -20.531 -28.156 1 98.38 321 TRP B C 1
ATOM 5400 O O . TRP B 1 321 ? 13.234 -20.594 -29.234 1 98.38 321 TRP B O 1
ATOM 5410 N N . VAL B 1 322 ? 13.266 -20.156 -27.078 1 98.62 322 VAL B N 1
ATOM 5411 C CA . VAL B 1 322 ? 14.711 -20.016 -26.969 1 98.62 322 VAL B CA 1
ATOM 5412 C C . VAL B 1 322 ? 15.273 -21.094 -26.031 1 98.62 322 VAL B C 1
ATOM 5414 O O . VAL B 1 322 ? 15.062 -21.031 -24.828 1 98.62 322 VAL B O 1
ATOM 5417 N N . GLU B 1 323 ? 16.031 -21.969 -26.594 1 98.19 323 GLU B N 1
ATOM 5418 C CA . GLU B 1 323 ? 16.578 -23.078 -25.828 1 98.19 323 GLU B CA 1
ATOM 5419 C C . GLU B 1 323 ? 17.859 -22.672 -25.109 1 98.19 323 GLU B C 1
ATOM 5421 O O . GLU B 1 323 ? 18.656 -21.875 -25.625 1 98.19 323 GLU B O 1
ATOM 5426 N N . GLY B 1 324 ? 18.047 -23.219 -23.859 1 97.75 324 GLY B N 1
ATOM 5427 C CA . GLY B 1 324 ? 19.297 -23 -23.141 1 97.75 324 GLY B CA 1
ATOM 5428 C C . GLY B 1 324 ? 19.094 -22.531 -21.703 1 97.75 324 GLY B C 1
ATOM 5429 O O . GLY B 1 324 ? 17.984 -22.141 -21.328 1 97.75 324 GLY B O 1
ATOM 5430 N N . SER B 1 325 ? 20.141 -22.625 -21 1 96.75 325 SER B N 1
ATOM 5431 C CA . SER B 1 325 ? 20.109 -22.156 -19.625 1 96.75 325 SER B CA 1
ATOM 5432 C C . SER B 1 325 ? 20.047 -20.641 -19.547 1 96.75 325 SER B C 1
ATOM 5434 O O . SER B 1 325 ? 20.547 -19.938 -20.438 1 96.75 325 SER B O 1
ATOM 5436 N N . PHE B 1 326 ? 19.391 -20.172 -18.562 1 97 326 PHE B N 1
ATOM 5437 C CA . PHE B 1 326 ? 19.281 -18.734 -18.328 1 97 326 PHE B CA 1
ATOM 5438 C C . PHE B 1 326 ? 19.125 -18.453 -16.844 1 97 326 PHE B C 1
ATOM 5440 O O . PHE B 1 326 ? 18.828 -19.344 -16.047 1 97 326 PHE B O 1
ATOM 5447 N N . HIS B 1 327 ? 19.406 -17.203 -16.484 1 96.94 327 HIS B N 1
ATOM 5448 C CA . HIS B 1 327 ? 19.078 -16.656 -15.164 1 96.94 327 HIS B CA 1
ATOM 5449 C C . HIS B 1 327 ? 18 -15.578 -15.258 1 96.94 327 HIS B C 1
ATOM 5451 O O . HIS B 1 327 ? 18.219 -14.531 -15.867 1 96.94 327 HIS B O 1
ATOM 5457 N N . PRO B 1 328 ? 16.875 -15.836 -14.648 1 97.5 328 PRO B N 1
ATOM 5458 C CA . PRO B 1 328 ? 15.812 -14.828 -14.688 1 97.5 328 PRO B CA 1
ATOM 5459 C C . PRO B 1 328 ? 16.281 -13.469 -14.188 1 97.5 328 PRO B C 1
ATOM 5461 O O . PRO B 1 328 ? 15.812 -12.43 -14.672 1 97.5 328 PRO B O 1
ATOM 5464 N N . GLU B 1 329 ? 17.188 -13.445 -13.211 1 97.62 329 GLU B N 1
ATOM 5465 C CA . GLU B 1 329 ? 17.703 -12.211 -12.617 1 97.62 329 GLU B CA 1
ATOM 5466 C C . GLU B 1 329 ? 18.406 -11.352 -13.664 1 97.62 329 GLU B C 1
ATOM 5468 O O . GLU B 1 329 ? 18.359 -10.125 -13.602 1 97.62 329 GLU B O 1
ATOM 5473 N N . ASP B 1 330 ? 19.062 -12.016 -14.617 1 97.19 330 ASP B N 1
ATOM 5474 C CA . ASP B 1 330 ? 19.766 -11.297 -15.672 1 97.19 330 ASP B CA 1
ATOM 5475 C C . ASP B 1 330 ? 18.797 -10.5 -16.531 1 97.19 330 ASP B C 1
ATOM 5477 O O . ASP B 1 330 ? 19.094 -9.367 -16.938 1 97.19 330 ASP B O 1
ATOM 5481 N N . PHE B 1 331 ? 17.625 -11.094 -16.812 1 97.5 331 PHE B N 1
ATOM 5482 C CA . PHE B 1 331 ? 16.609 -10.43 -17.609 1 97.5 331 PHE B CA 1
ATOM 5483 C C . PHE B 1 331 ? 16.219 -9.094 -16.984 1 97.5 331 PHE B C 1
ATOM 5485 O O . PHE B 1 331 ? 15.992 -8.117 -17.688 1 97.5 331 PHE B O 1
ATOM 5492 N N . MET B 1 332 ? 16.156 -9.055 -15.672 1 97.44 332 MET B N 1
ATOM 5493 C CA . MET B 1 332 ? 15.727 -7.863 -14.938 1 97.44 332 MET B CA 1
ATOM 5494 C C . MET B 1 332 ? 16.719 -6.727 -15.102 1 97.44 332 MET B C 1
ATOM 5496 O O . MET B 1 332 ? 16.328 -5.574 -15.305 1 97.44 332 MET B O 1
ATOM 5500 N N . VAL B 1 333 ? 18 -7.078 -15.023 1 96 333 VAL B N 1
ATOM 5501 C CA . VAL B 1 333 ? 19.047 -6.078 -15.195 1 96 333 VAL B CA 1
ATOM 5502 C C . VAL B 1 333 ? 19.016 -5.555 -16.625 1 96 333 VAL B C 1
ATOM 5504 O O . VAL B 1 333 ? 19.031 -4.344 -16.859 1 96 333 VAL B O 1
ATOM 5507 N N . ASP B 1 334 ? 18.906 -6.473 -17.547 1 95.25 334 ASP B N 1
ATOM 5508 C CA . ASP B 1 334 ? 18.906 -6.105 -18.969 1 95.25 334 ASP B CA 1
ATOM 5509 C C . ASP B 1 334 ? 17.75 -5.148 -19.266 1 95.25 334 ASP B C 1
ATOM 5511 O O . ASP B 1 334 ? 17.938 -4.141 -19.953 1 95.25 334 ASP B O 1
ATOM 5515 N N . ASP B 1 335 ? 16.641 -5.473 -18.797 1 95.38 335 ASP B N 1
ATOM 5516 C CA . ASP B 1 335 ? 15.445 -4.684 -19.109 1 95.38 335 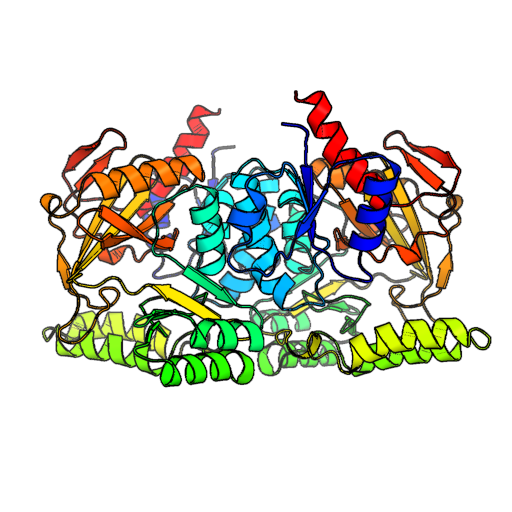ASP B CA 1
ATOM 5517 C C . ASP B 1 335 ? 15.516 -3.305 -18.453 1 95.38 335 ASP B C 1
ATOM 5519 O O . ASP B 1 335 ? 14.961 -2.336 -18.984 1 95.38 335 ASP B O 1
ATOM 5523 N N . LEU B 1 336 ? 16.094 -3.221 -17.297 1 91.81 336 LEU B N 1
ATOM 5524 C CA . LEU B 1 336 ? 16.188 -1.951 -16.578 1 91.81 336 LEU B CA 1
ATOM 5525 C C . LEU B 1 336 ? 17.219 -1.038 -17.25 1 91.81 336 LEU B C 1
ATOM 5527 O O . LEU B 1 336 ? 17 0.172 -17.344 1 91.81 336 LEU B O 1
ATOM 5531 N N . ILE B 1 337 ? 18.328 -1.538 -17.766 1 80.44 337 ILE B N 1
ATOM 5532 C CA . ILE B 1 337 ? 19.438 -0.752 -18.281 1 80.44 337 ILE B CA 1
ATOM 5533 C C . ILE B 1 337 ? 19.219 -0.474 -19.766 1 80.44 337 ILE B C 1
ATOM 5535 O O . ILE B 1 337 ? 19.531 0.618 -20.25 1 80.44 337 ILE B O 1
ATOM 5539 N N . VAL B 1 338 ? 18.688 -1.452 -20.5 1 67.5 338 VAL B N 1
ATOM 5540 C CA . VAL B 1 338 ? 18.422 -1.211 -21.922 1 67.5 338 VAL B CA 1
ATOM 5541 C C . VAL B 1 338 ? 17.297 -0.191 -22.062 1 67.5 338 VAL B C 1
ATOM 5543 O O . VAL B 1 338 ? 17.312 0.632 -22.984 1 67.5 338 VAL B O 1
ATOM 5546 N N . SER B 1 339 ? 16.281 -0.252 -21.266 1 58.03 339 SER B N 1
ATOM 5547 C CA . SER B 1 339 ? 15.203 0.729 -21.344 1 58.03 339 SER B CA 1
ATOM 5548 C C . SER B 1 339 ? 15.742 2.15 -21.219 1 58.03 339 SER B C 1
ATOM 5550 O O . SER B 1 339 ? 15.141 3.094 -21.734 1 58.03 339 SER B O 1
ATOM 5552 N N . SER B 1 340 ? 16.828 2.34 -20.594 1 51.56 340 SER B N 1
ATOM 5553 C CA . SER B 1 340 ? 17.453 3.643 -20.422 1 51.56 340 SER B CA 1
ATOM 5554 C C . SER B 1 340 ? 18.125 4.102 -21.719 1 51.56 340 SER B C 1
ATOM 5556 O O . SER B 1 340 ? 18.188 5.297 -22 1 51.56 340 SER B O 1
ATOM 5558 N N . VAL B 1 341 ? 18.625 3.148 -22.516 1 45.22 341 VAL B N 1
ATOM 5559 C CA . VAL B 1 341 ? 19.312 3.527 -23.75 1 45.22 341 VAL B CA 1
ATOM 5560 C C . VAL B 1 341 ? 18.297 3.918 -24.812 1 45.22 341 VAL B C 1
ATOM 5562 O O . VAL B 1 341 ? 18.547 4.812 -25.625 1 45.22 341 VAL B O 1
ATOM 5565 N N . GLU B 1 342 ? 17.156 3.332 -24.844 1 40.03 342 GLU B N 1
ATOM 5566 C CA . GLU B 1 342 ? 16.203 3.742 -25.875 1 40.03 342 GLU B CA 1
ATOM 5567 C C . GLU B 1 342 ? 15.555 5.074 -25.516 1 40.03 342 GLU B C 1
ATOM 5569 O O . GLU B 1 342 ? 14.961 5.73 -26.375 1 40.03 342 GLU B O 1
ATOM 5574 N N . ARG B 1 343 ? 15.57 5.512 -24.359 1 39.16 343 ARG B N 1
ATOM 5575 C CA . ARG B 1 343 ? 14.977 6.809 -24.062 1 39.16 343 ARG B CA 1
ATOM 5576 C C . ARG B 1 343 ? 16.016 7.922 -24.109 1 39.16 343 ARG B C 1
ATOM 5578 O O . ARG B 1 343 ? 15.672 9.102 -24.016 1 39.16 343 ARG B O 1
ATOM 5585 N N . SER B 1 344 ? 17.219 7.719 -23.953 1 32.53 344 SER B N 1
ATOM 5586 C CA . SER B 1 344 ? 18.219 8.758 -24.219 1 32.53 344 SER B CA 1
ATOM 5587 C C . SER B 1 344 ? 18.391 8.984 -25.719 1 32.53 344 SER B C 1
ATOM 5589 O O . SER B 1 344 ? 18.438 8.023 -26.5 1 32.53 344 SER B O 1
#

Radius of gyration: 26.11 Å; Cα contacts (8 Å, |Δi|>4): 1264; chains: 2; bounding box: 60×76×60 Å